Protein AF-A0A7C1DPB9-F1 (afdb_monomer_lite)

pLDDT: mean 76.65, std 24.18, range [26.67, 98.25]

Radius of gyration: 30.7 Å; chains: 1; bounding box: 78×92×71 Å

Foldseek 3Di:
DVVQAAEEEEAAACLCVLVCVVQVHAEAEQALPGPAEFALQAALLDDDPPDQRNVVSLLLVLLLLCLQQPDDDPVLSVLLSVLSQVLQVVQVHDSPSNSNNPTQTAFLVSSLVSLVPDPDPSSVSSSVSCCCCPPNPNDRHGGDHGPDDRDGSYYYYYCNNPDPSCVLSVLSRVLSRVVSNLVNDQGAYEYEYEQCLSQQVDPSSLVVVLVCLVCVVVRNYHYHYHHPCVVSLLVHPSSLSSVVSHQKDWQAADDPVCLVVVCVSVVNDPVLSVQSPPGDVQWHWIHHPPDIDTDRDDDDPVVCLSRPPPPVSVVVCVVVVVGPDDPPPPPPPPPPDPDDPPDPPPPFDADPVGHGDDDDDDDDDDDDDDDDDDDDDDDDDDDDDDDDDDDDDDDDDDDDDDDDDDDDDDDDDDDDDDDDDDDDPVVVVVVVCVPDVPDDDPDDDDDDDDDDD

Structure (mmCIF, N/CA/C/O backbone):
data_AF-A0A7C1DPB9-F1
#
_entry.id   AF-A0A7C1DPB9-F1
#
loop_
_atom_site.group_PDB
_atom_site.id
_atom_site.type_symbol
_atom_site.label_atom_id
_atom_site.label_alt_id
_atom_site.label_comp_id
_atom_site.label_asym_id
_atom_site.label_entity_id
_atom_site.label_seq_id
_atom_site.pdbx_PDB_ins_code
_atom_site.Cartn_x
_atom_site.Cartn_y
_atom_site.Cartn_z
_atom_site.occupancy
_atom_site.B_iso_or_equiv
_atom_site.auth_seq_id
_atom_site.auth_comp_id
_atom_site.auth_asym_id
_atom_site.auth_atom_id
_atom_site.pdbx_PDB_model_num
ATOM 1 N N . MET A 1 1 ? -20.520 -4.762 0.678 1.00 52.38 1 MET A N 1
ATOM 2 C CA . MET A 1 1 ? -20.331 -4.829 2.145 1.00 52.38 1 MET A CA 1
ATOM 3 C C . MET A 1 1 ? -20.725 -3.470 2.713 1.00 52.38 1 MET A C 1
ATOM 5 O O . MET A 1 1 ? -21.528 -2.852 2.030 1.00 52.38 1 MET A O 1
ATOM 9 N N . VAL A 1 2 ? -20.286 -3.035 3.906 1.00 55.53 2 VAL A N 1
ATOM 10 C CA . VAL A 1 2 ? -20.651 -1.762 4.589 1.00 55.53 2 VAL A CA 1
ATOM 11 C C . VAL A 1 2 ? -21.125 -0.665 3.611 1.00 55.53 2 VAL A C 1
ATOM 13 O O . VAL A 1 2 ? -20.377 -0.227 2.741 1.00 55.53 2 VAL A O 1
ATOM 16 N N . PHE A 1 3 ? -22.409 -0.290 3.683 1.00 74.62 3 PHE A N 1
ATOM 17 C CA . PHE A 1 3 ? -23.065 0.709 2.810 1.00 74.62 3 PHE A CA 1
ATOM 18 C C . PHE A 1 3 ? -22.949 0.496 1.282 1.00 74.62 3 PHE A C 1
ATOM 20 O O . PHE A 1 3 ? -23.016 1.446 0.500 1.00 74.62 3 PHE A O 1
ATOM 27 N N . GLY A 1 4 ? -22.795 -0.751 0.838 1.00 84.00 4 GLY A N 1
ATOM 28 C CA . GLY A 1 4 ? -22.635 -1.119 -0.570 1.00 84.00 4 GLY A CA 1
ATOM 29 C C . GLY A 1 4 ? -21.207 -0.992 -1.108 1.00 84.00 4 GLY A C 1
ATOM 30 O O . GLY A 1 4 ? -21.027 -1.155 -2.309 1.00 84.00 4 GLY A O 1
ATOM 31 N N . ALA A 1 5 ? -20.204 -0.724 -0.262 1.00 90.94 5 ALA A N 1
ATOM 32 C CA . ALA A 1 5 ? -18.809 -0.621 -0.692 1.00 90.94 5 ALA A CA 1
ATOM 33 C C . ALA A 1 5 ? -18.116 -1.995 -0.800 1.00 90.94 5 ALA A C 1
ATOM 35 O O . ALA A 1 5 ? -18.432 -2.923 -0.039 1.00 90.94 5 ALA A O 1
ATOM 36 N N . GLU A 1 6 ? -17.177 -2.111 -1.741 1.00 93.44 6 GLU A N 1
ATOM 37 C CA . GLU A 1 6 ? -16.152 -3.166 -1.765 1.00 93.44 6 GLU A CA 1
ATOM 38 C C . GLU A 1 6 ? -15.009 -2.769 -0.820 1.00 93.44 6 GLU A C 1
ATOM 40 O O . GLU A 1 6 ? -14.633 -1.597 -0.757 1.00 93.44 6 GLU A O 1
ATOM 45 N N . VAL A 1 7 ? -14.465 -3.725 -0.070 1.00 95.31 7 VAL A N 1
ATOM 46 C CA . VAL A 1 7 ? -13.363 -3.474 0.870 1.00 95.31 7 VAL A CA 1
ATOM 47 C C . VAL A 1 7 ? -12.095 -4.135 0.346 1.00 95.31 7 VAL A C 1
ATOM 49 O O . VAL A 1 7 ? -12.114 -5.297 -0.045 1.00 95.31 7 VAL A O 1
ATOM 52 N N . ILE A 1 8 ? -10.994 -3.401 0.329 1.00 96.56 8 ILE A N 1
ATOM 53 C CA . ILE A 1 8 ? -9.673 -3.882 -0.061 1.00 96.56 8 ILE A CA 1
ATOM 54 C C . ILE A 1 8 ? -8.753 -3.625 1.124 1.00 96.56 8 ILE A C 1
ATOM 56 O O . ILE A 1 8 ? -8.737 -2.511 1.636 1.00 96.56 8 ILE A O 1
ATOM 60 N N . ILE A 1 9 ? -8.018 -4.635 1.574 1.00 97.00 9 ILE A N 1
ATOM 61 C CA . ILE A 1 9 ? -7.157 -4.546 2.756 1.00 97.00 9 ILE A CA 1
ATOM 62 C C . ILE A 1 9 ? -5.764 -5.042 2.394 1.00 97.00 9 ILE A C 1
ATOM 64 O O . ILE A 1 9 ? -5.645 -6.064 1.724 1.00 97.00 9 ILE A O 1
ATOM 68 N N . ILE A 1 10 ? -4.733 -4.328 2.832 1.00 97.12 10 ILE A N 1
ATOM 69 C CA . ILE A 1 10 ? -3.355 -4.823 2.882 1.00 97.12 10 ILE A CA 1
ATOM 70 C C . ILE A 1 10 ? -3.063 -5.145 4.347 1.00 97.12 10 ILE A C 1
ATOM 72 O O . ILE A 1 10 ? -3.175 -4.243 5.173 1.00 97.12 10 ILE A O 1
ATOM 76 N N . ASP A 1 11 ? -2.760 -6.411 4.638 1.00 95.62 11 ASP A N 1
ATOM 77 C CA . ASP A 1 11 ? -2.694 -7.001 5.984 1.00 95.62 11 ASP A CA 1
ATOM 78 C C . ASP A 1 11 ? -1.342 -7.726 6.185 1.00 95.62 11 ASP A C 1
ATOM 80 O O . ASP A 1 11 ? -1.123 -8.817 5.635 1.00 95.62 11 ASP A O 1
ATOM 84 N N . PRO A 1 12 ? -0.398 -7.149 6.946 1.00 93.00 12 PRO A N 1
ATOM 85 C CA . PRO A 1 12 ? 0.886 -7.779 7.217 1.00 93.00 12 PRO A CA 1
ATOM 86 C C . PRO A 1 12 ? 0.842 -8.885 8.282 1.00 93.00 12 PRO A C 1
ATOM 88 O O . PRO A 1 12 ? 1.817 -9.633 8.380 1.00 93.00 12 PRO A O 1
ATOM 91 N N . GLU A 1 13 ? -0.240 -9.038 9.054 1.00 88.62 13 GLU A N 1
ATOM 92 C CA . GLU A 1 13 ? -0.273 -9.906 10.245 1.00 88.62 13 GLU A CA 1
ATOM 93 C C . GLU A 1 13 ? -1.291 -11.068 10.189 1.00 88.62 13 GLU A C 1
ATOM 95 O O . GLU A 1 13 ? -1.225 -11.989 11.014 1.00 88.62 13 GLU A O 1
ATOM 100 N N . GLU A 1 14 ? -2.117 -11.147 9.136 1.00 89.00 14 GLU A N 1
ATOM 101 C CA . GLU A 1 14 ? -3.235 -12.102 8.968 1.00 89.00 14 GLU A CA 1
ATOM 102 C C . GLU A 1 14 ? -4.345 -11.884 10.016 1.00 89.00 14 GLU A C 1
ATOM 104 O O . GLU A 1 14 ? -4.977 -12.832 10.487 1.00 89.00 14 GLU A O 1
ATOM 109 N N . GLU A 1 15 ? -4.620 -10.634 10.387 1.00 90.38 15 GLU A N 1
ATOM 110 C CA . GLU A 1 15 ? -5.708 -10.308 11.319 1.00 90.38 15 GLU A CA 1
ATOM 111 C C . GLU A 1 15 ? -7.089 -10.386 10.649 1.00 90.38 15 GLU A C 1
ATOM 113 O O . GLU A 1 15 ? -8.096 -10.710 11.284 1.00 90.38 15 GLU A O 1
ATOM 118 N N . TYR A 1 16 ? -7.157 -10.178 9.331 1.00 93.19 16 TYR A N 1
ATOM 119 C CA . TYR A 1 16 ? -8.425 -10.078 8.602 1.00 93.19 16 TYR A CA 1
ATOM 120 C C . TYR A 1 16 ? -8.899 -11.402 7.999 1.00 93.19 16 TYR A C 1
ATOM 122 O O . TYR A 1 16 ? -9.952 -11.441 7.356 1.00 93.19 16 TYR A O 1
ATOM 130 N N . ARG A 1 17 ? -8.161 -12.504 8.192 1.00 91.44 17 ARG A N 1
ATOM 131 C CA . ARG A 1 17 ? -8.459 -13.803 7.564 1.00 91.44 17 ARG A CA 1
ATOM 132 C C . ARG A 1 17 ? -9.844 -14.333 7.925 1.00 91.44 17 ARG A C 1
ATOM 134 O O . ARG A 1 17 ? -10.645 -14.602 7.034 1.00 91.44 17 ARG A O 1
ATOM 141 N N . THR A 1 18 ? -10.133 -14.449 9.219 1.00 90.19 18 THR A N 1
ATOM 142 C CA . THR A 1 18 ? -11.412 -14.981 9.717 1.00 90.19 18 THR A CA 1
ATOM 143 C C . THR A 1 18 ? -12.587 -14.135 9.232 1.00 90.19 18 THR A C 1
ATOM 145 O O . THR A 1 18 ? -13.594 -14.672 8.770 1.00 90.19 18 THR A O 1
ATOM 148 N N . LEU A 1 19 ? -12.441 -12.806 9.279 1.00 91.56 19 LEU A N 1
ATOM 149 C CA . LEU A 1 19 ? -13.451 -11.878 8.781 1.00 91.56 19 LEU A CA 1
ATOM 150 C C . LEU A 1 19 ? -13.667 -12.038 7.271 1.00 91.56 19 LEU A C 1
ATOM 152 O O . LEU A 1 19 ? -14.813 -12.103 6.833 1.00 91.56 19 LEU A O 1
ATOM 156 N N . CYS A 1 20 ? -12.586 -12.130 6.491 1.00 92.00 20 CYS A N 1
ATOM 157 C CA . CYS A 1 20 ? -12.633 -12.314 5.042 1.00 92.00 20 CYS A CA 1
ATOM 158 C C . CYS A 1 20 ? -13.372 -13.604 4.661 1.00 92.00 20 CYS A C 1
ATOM 160 O O . CYS A 1 20 ? -14.279 -13.571 3.828 1.00 92.00 20 CYS A O 1
ATOM 162 N N . ASP A 1 21 ? -13.057 -14.719 5.322 1.00 90.25 21 ASP A N 1
ATOM 163 C CA . ASP A 1 21 ? -13.708 -16.008 5.073 1.00 90.25 21 ASP A CA 1
ATOM 164 C C . ASP A 1 21 ? -15.209 -15.945 5.424 1.00 90.25 21 ASP A C 1
ATOM 166 O O . ASP A 1 21 ? -16.058 -16.358 4.628 1.00 90.25 21 ASP A O 1
ATOM 170 N N . ALA A 1 22 ? -15.562 -15.344 6.568 1.00 89.31 22 ALA A N 1
ATOM 171 C CA . ALA A 1 22 ? -16.947 -15.230 7.035 1.00 89.31 22 ALA A CA 1
ATOM 172 C C . ALA A 1 22 ? -17.859 -14.433 6.084 1.00 89.31 22 ALA A C 1
ATOM 174 O O . ALA A 1 22 ? -19.061 -14.693 5.998 1.00 89.31 22 ALA A O 1
ATOM 175 N N . VAL A 1 23 ? -17.304 -13.468 5.347 1.00 89.94 23 VAL A N 1
ATOM 176 C CA . VAL A 1 23 ? -18.055 -12.636 4.391 1.00 89.94 23 VAL A CA 1
ATOM 177 C C . VAL A 1 23 ? -17.982 -13.142 2.946 1.00 89.94 23 VAL A C 1
ATOM 179 O O . VAL A 1 23 ? -18.536 -12.493 2.048 1.00 89.94 23 VAL A O 1
ATOM 182 N N . GLY A 1 24 ? -17.322 -14.284 2.712 1.00 90.00 24 GLY A N 1
ATOM 183 C CA . GLY A 1 24 ? -17.064 -14.827 1.375 1.00 90.00 24 GLY A CA 1
ATOM 184 C C . GLY A 1 24 ? -16.159 -13.917 0.541 1.00 90.00 24 GLY A C 1
ATOM 185 O O . GLY A 1 24 ? -16.416 -13.695 -0.644 1.00 90.00 24 GLY A O 1
ATOM 186 N N . GLY A 1 25 ? -15.172 -13.295 1.187 1.00 92.06 25 GLY A N 1
ATOM 187 C CA . GLY A 1 25 ? -14.162 -12.455 0.558 1.00 92.06 25 GLY A CA 1
ATOM 188 C C . GLY A 1 25 ? -13.093 -13.259 -0.185 1.00 92.06 25 GLY A C 1
ATOM 189 O O . GLY A 1 25 ? -13.115 -14.485 -0.225 1.00 92.06 25 GLY A O 1
ATOM 190 N N . ASN A 1 26 ? -12.166 -12.549 -0.826 1.00 92.69 26 ASN A N 1
ATOM 191 C CA . ASN A 1 26 ? -10.968 -13.130 -1.423 1.00 92.69 26 ASN A CA 1
ATOM 192 C C . ASN A 1 26 ? -9.770 -12.895 -0.498 1.00 92.69 26 ASN A C 1
ATOM 194 O O . ASN A 1 26 ? -9.369 -11.747 -0.308 1.00 92.69 26 ASN A O 1
ATOM 198 N N . TYR A 1 27 ? -9.199 -13.953 0.067 1.00 93.38 27 TYR A N 1
ATOM 199 C CA . TYR A 1 27 ? -7.959 -13.858 0.832 1.00 93.38 27 TYR A CA 1
ATOM 200 C C . TYR A 1 27 ? -6.784 -14.276 -0.051 1.00 93.3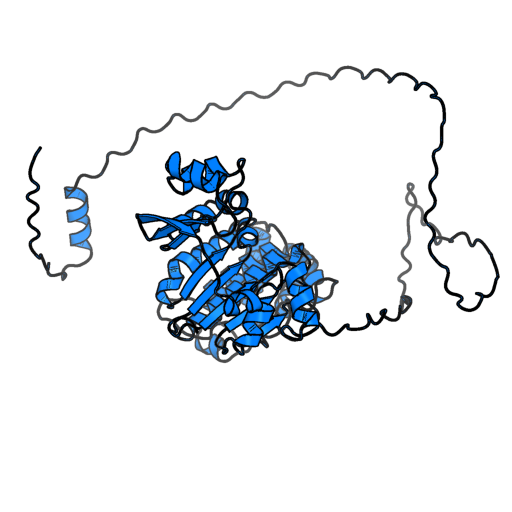8 27 TYR A C 1
ATOM 202 O O . TYR A 1 27 ? -6.684 -15.431 -0.462 1.00 93.38 27 TYR A O 1
ATOM 210 N N . ILE A 1 28 ? -5.898 -13.330 -0.341 1.00 92.94 28 ILE A N 1
ATOM 211 C CA . ILE A 1 28 ? -4.752 -13.499 -1.226 1.00 92.94 28 ILE A CA 1
ATOM 212 C C . ILE A 1 28 ? -3.493 -13.515 -0.364 1.00 92.94 28 ILE A C 1
ATOM 214 O O . ILE A 1 28 ? -3.108 -12.486 0.184 1.00 92.94 28 ILE A O 1
ATOM 218 N N . ASP A 1 29 ? -2.837 -14.669 -0.257 1.00 91.88 29 ASP A N 1
ATOM 219 C CA . ASP A 1 29 ? -1.470 -14.729 0.267 1.00 91.88 29 ASP A CA 1
ATOM 220 C C . ASP A 1 29 ? -0.518 -14.180 -0.797 1.00 91.88 29 ASP A C 1
ATOM 222 O O . ASP A 1 29 ? -0.455 -14.720 -1.902 1.00 91.88 29 ASP A O 1
ATOM 226 N N . PHE A 1 30 ? 0.177 -13.086 -0.507 1.00 90.50 30 PHE A N 1
ATOM 227 C CA . PHE A 1 30 ? 1.137 -12.479 -1.419 1.00 90.50 30 PHE A CA 1
ATOM 228 C C . PHE A 1 30 ? 2.541 -12.893 -0.985 1.00 90.50 30 PHE A C 1
ATOM 230 O O . PHE A 1 30 ? 3.169 -12.241 -0.159 1.00 90.50 30 PHE A O 1
ATOM 237 N N . SER A 1 31 ? 3.002 -14.026 -1.514 1.00 88.81 31 SER A N 1
ATOM 238 C CA . SER A 1 31 ? 4.263 -14.686 -1.158 1.00 88.81 31 SER A CA 1
ATOM 239 C C . SER A 1 31 ? 4.930 -15.305 -2.400 1.00 88.81 31 SER A C 1
ATOM 241 O O . SER A 1 31 ? 4.255 -15.485 -3.423 1.00 88.81 31 SER A O 1
ATOM 243 N N . PRO A 1 32 ? 6.238 -15.637 -2.365 1.00 85.12 32 PRO A N 1
ATOM 244 C CA . PRO A 1 32 ? 6.926 -16.265 -3.500 1.00 85.12 32 PRO A CA 1
ATOM 245 C C . PRO A 1 32 ? 6.236 -17.539 -4.004 1.00 85.12 32 PRO A C 1
ATOM 247 O O . PRO A 1 32 ? 6.054 -17.708 -5.213 1.00 85.12 32 PRO A O 1
ATOM 250 N N . ASP A 1 33 ? 5.777 -18.378 -3.074 1.00 84.12 33 ASP A N 1
ATOM 251 C CA . ASP A 1 33 ? 5.154 -19.676 -3.357 1.00 84.12 33 ASP A CA 1
ATOM 252 C C . ASP A 1 33 ? 3.668 -19.570 -3.741 1.00 84.12 33 ASP A C 1
ATOM 254 O O . ASP A 1 33 ? 3.065 -20.539 -4.209 1.00 84.12 33 ASP A O 1
ATOM 258 N N . SER A 1 34 ? 3.054 -18.398 -3.564 1.00 86.81 34 SER A N 1
ATOM 259 C CA . SER A 1 34 ? 1.641 -18.196 -3.876 1.00 86.81 34 SER A CA 1
ATOM 260 C C . SER A 1 34 ? 1.385 -18.172 -5.386 1.00 86.81 34 SER A C 1
ATOM 262 O O . SER A 1 34 ? 2.119 -17.513 -6.120 1.00 86.81 34 SER A O 1
ATOM 264 N N . PRO A 1 35 ? 0.306 -18.795 -5.894 1.00 86.62 35 PRO A N 1
ATOM 265 C CA . PRO A 1 35 ? -0.088 -18.665 -7.300 1.00 86.62 35 PRO A CA 1
ATOM 266 C C . PRO A 1 35 ? -0.625 -17.265 -7.653 1.00 86.62 35 PRO A C 1
ATOM 268 O O . PRO A 1 35 ? -0.779 -16.938 -8.832 1.00 86.62 35 PRO A O 1
ATOM 271 N N . ALA A 1 36 ? -0.945 -16.443 -6.651 1.00 88.88 36 ALA A N 1
ATOM 272 C CA . ALA A 1 36 ? -1.425 -15.086 -6.846 1.00 88.88 36 ALA A CA 1
ATOM 273 C C . ALA A 1 36 ? -0.255 -14.149 -7.166 1.00 88.88 36 ALA A C 1
ATOM 275 O O . ALA A 1 36 ? 0.604 -13.904 -6.321 1.00 88.88 36 ALA A O 1
ATOM 276 N N . LYS A 1 37 ? -0.234 -13.617 -8.390 1.00 91.94 37 LYS A N 1
ATOM 277 C CA . LYS A 1 37 ? 0.830 -12.749 -8.902 1.00 91.94 37 LYS A CA 1
ATOM 278 C C . LYS A 1 37 ? 0.266 -11.395 -9.318 1.00 91.94 37 LYS A C 1
ATOM 280 O O . LYS A 1 37 ? -0.877 -11.311 -9.775 1.00 91.94 37 LYS A O 1
ATOM 285 N N . ILE A 1 38 ? 1.089 -10.361 -9.163 1.00 93.94 38 ILE A N 1
ATOM 286 C CA . ILE A 1 38 ? 0.831 -8.993 -9.620 1.00 93.94 38 ILE A CA 1
ATOM 287 C C . ILE A 1 38 ? 1.966 -8.602 -10.554 1.00 93.94 38 ILE A C 1
ATOM 289 O O . ILE A 1 38 ? 3.122 -8.578 -10.135 1.00 93.94 38 ILE A O 1
ATOM 293 N N . ASN A 1 39 ? 1.625 -8.249 -11.788 1.00 95.00 39 ASN A N 1
ATOM 294 C CA . ASN A 1 39 ? 2.559 -7.649 -12.721 1.00 95.00 39 ASN A CA 1
ATOM 295 C C . ASN A 1 39 ? 2.651 -6.135 -12.460 1.00 95.00 39 ASN A C 1
ATOM 297 O O . ASN A 1 39 ? 1.671 -5.418 -12.685 1.00 95.00 39 ASN A O 1
ATOM 301 N N . PRO A 1 40 ? 3.808 -5.598 -12.033 1.00 94.94 40 PRO A N 1
ATOM 302 C CA . PRO A 1 40 ? 3.949 -4.158 -11.827 1.00 94.94 40 PRO A CA 1
ATOM 303 C C . PRO A 1 40 ? 3.865 -3.347 -13.132 1.00 94.94 40 PRO A C 1
ATOM 305 O O . PRO A 1 40 ? 3.608 -2.144 -13.094 1.00 94.94 40 PRO A O 1
ATOM 308 N N . PHE A 1 41 ? 4.049 -3.987 -14.290 1.00 96.56 41 PHE A N 1
ATOM 309 C CA . PHE A 1 41 ? 3.957 -3.358 -15.610 1.00 96.56 41 PHE A CA 1
ATOM 310 C C . PHE A 1 41 ? 2.526 -3.321 -16.167 1.00 96.56 41 PHE A C 1
ATOM 312 O O . PHE A 1 41 ? 2.309 -2.849 -17.283 1.00 96.56 41 PHE A O 1
ATOM 319 N N . ASP A 1 42 ? 1.532 -3.795 -15.414 1.00 94.50 42 ASP A N 1
ATOM 320 C CA . ASP A 1 42 ? 0.146 -3.747 -15.866 1.00 94.50 42 ASP A CA 1
ATOM 321 C C . ASP A 1 42 ? -0.326 -2.316 -16.110 1.00 94.50 42 ASP A C 1
ATOM 323 O O . ASP A 1 42 ? -0.137 -1.417 -15.287 1.00 94.50 42 ASP A O 1
ATOM 327 N N . LEU A 1 43 ? -1.030 -2.129 -17.221 1.00 93.12 43 LEU A N 1
ATOM 328 C CA . LEU A 1 43 ? -1.758 -0.908 -17.537 1.00 93.12 43 LEU A CA 1
ATOM 329 C C . LEU A 1 43 ? -3.245 -1.108 -17.216 1.00 93.12 43 LEU A C 1
ATOM 331 O O . LEU A 1 43 ? -3.784 -2.219 -17.234 1.00 93.12 43 LEU A O 1
ATOM 335 N N . SER A 1 44 ? -3.942 -0.022 -16.893 1.00 87.00 44 SER A N 1
ATOM 336 C CA . SER A 1 44 ? -5.392 -0.055 -16.713 1.00 87.00 44 SER A CA 1
ATOM 337 C C . SER A 1 44 ? -6.106 -0.342 -18.035 1.00 87.00 44 SER A C 1
ATOM 339 O O . SER A 1 44 ? -7.144 -1.011 -18.020 1.00 87.00 44 SER A O 1
ATOM 341 N N . GLY A 1 45 ? -5.504 0.076 -19.155 1.00 83.25 45 GLY A N 1
ATOM 342 C CA . GLY A 1 45 ? -6.020 -0.136 -20.505 1.00 83.25 45 GLY A CA 1
ATOM 343 C C . GLY A 1 45 ? -7.174 0.808 -20.829 1.00 83.25 45 GLY A C 1
ATOM 344 O O . GLY A 1 45 ? -8.067 0.442 -21.590 1.00 83.25 45 GLY A O 1
ATOM 345 N N . ILE A 1 46 ? -7.200 1.988 -20.203 1.00 80.31 46 ILE A N 1
ATOM 346 C CA . ILE A 1 46 ? -8.290 2.954 -20.334 1.00 80.31 46 ILE A CA 1
ATOM 347 C C . ILE A 1 46 ? -7.727 4.304 -20.720 1.00 80.31 46 ILE A C 1
ATOM 349 O O . ILE A 1 46 ? -6.973 4.935 -19.982 1.00 80.31 46 ILE A O 1
ATOM 353 N N . ALA A 1 47 ? -8.197 4.784 -21.865 1.00 79.00 47 ALA A N 1
ATOM 354 C CA . ALA A 1 47 ? -7.935 6.133 -22.317 1.00 79.00 47 ALA A CA 1
ATOM 355 C C . ALA A 1 47 ? -8.813 7.121 -21.536 1.00 79.00 47 ALA A C 1
ATOM 357 O O . ALA A 1 47 ? -10.032 7.158 -21.710 1.00 79.00 47 ALA A O 1
ATOM 358 N N . VAL A 1 48 ? -8.186 7.944 -20.698 1.00 78.25 48 VAL A N 1
ATOM 359 C CA . VAL A 1 48 ? -8.817 9.130 -20.107 1.00 78.25 48 VAL A CA 1
ATOM 360 C C . VAL A 1 48 ? -8.274 10.357 -20.830 1.00 78.25 48 VAL A C 1
ATOM 362 O O . VAL A 1 48 ? -7.062 10.524 -20.959 1.00 78.25 48 VAL A O 1
ATOM 365 N N . GLU A 1 49 ? -9.165 11.214 -21.327 1.00 76.31 49 GLU A N 1
ATOM 366 C CA . GLU A 1 49 ? -8.777 12.414 -22.070 1.00 76.31 49 GLU A CA 1
ATOM 367 C C . GLU A 1 49 ? -7.840 13.306 -21.238 1.00 76.31 49 GLU A C 1
ATOM 369 O O . GLU A 1 49 ? -8.125 13.642 -20.088 1.00 76.31 49 GLU A O 1
ATOM 374 N N . GLY A 1 50 ? -6.697 13.676 -21.823 1.00 79.19 50 GLY A N 1
ATOM 375 C CA . GLY A 1 50 ? -5.676 14.496 -21.167 1.00 79.19 50 GLY A CA 1
ATOM 376 C C . GLY A 1 50 ? -4.759 13.745 -20.192 1.00 79.19 50 GLY A C 1
ATOM 377 O O . GLY A 1 50 ? -3.829 14.357 -19.664 1.00 79.19 50 GLY A O 1
ATOM 378 N N . GLU A 1 51 ? -4.958 12.443 -19.966 1.00 83.56 51 GLU A N 1
ATOM 379 C CA . GLU A 1 51 ? -4.048 11.627 -19.158 1.00 83.56 51 GLU A CA 1
ATOM 380 C C . GLU A 1 51 ? -3.062 10.831 -20.027 1.00 83.56 51 GLU A C 1
ATOM 382 O O . GLU A 1 51 ? -3.430 10.187 -21.004 1.00 83.56 51 GLU A O 1
ATOM 387 N N . ASN A 1 52 ? -1.784 10.840 -19.635 1.00 88.50 52 ASN A N 1
ATOM 388 C CA . ASN A 1 52 ? -0.759 9.961 -20.200 1.00 88.50 52 ASN A CA 1
ATOM 389 C C . ASN A 1 52 ? -0.592 8.727 -19.302 1.00 88.50 52 ASN A C 1
ATOM 391 O O . ASN A 1 52 ? 0.193 8.755 -18.351 1.00 88.50 52 ASN A O 1
ATOM 395 N N . GLU A 1 53 ? -1.350 7.668 -19.582 1.00 90.56 53 GLU A N 1
ATOM 396 C CA . GLU A 1 53 ? -1.342 6.438 -18.786 1.00 90.56 53 GLU A CA 1
ATOM 397 C C . GLU A 1 53 ? 0.040 5.767 -18.769 1.00 90.56 53 GLU A C 1
ATOM 399 O O . GLU A 1 53 ? 0.592 5.550 -17.687 1.00 90.56 53 GLU A O 1
ATOM 404 N N . LEU A 1 54 ? 0.624 5.498 -19.944 1.00 93.69 54 LEU A N 1
ATOM 405 C CA . LEU A 1 54 ? 1.953 4.892 -20.045 1.00 93.69 54 LEU A CA 1
ATOM 406 C C . LEU A 1 54 ? 2.999 5.729 -19.300 1.00 93.69 54 LEU A C 1
ATOM 408 O O . LEU A 1 54 ? 3.757 5.190 -18.504 1.00 93.69 54 LEU A O 1
ATOM 412 N N . GLY A 1 55 ? 2.999 7.054 -19.471 1.00 93.69 55 GLY A N 1
ATOM 413 C CA . GLY A 1 55 ? 3.913 7.943 -18.748 1.00 93.69 55 GLY A CA 1
ATOM 414 C C . GLY A 1 55 ? 3.758 7.868 -17.226 1.00 93.69 55 GLY A C 1
ATOM 415 O O . GLY A 1 55 ? 4.752 7.796 -16.507 1.00 93.69 55 GLY A O 1
ATOM 416 N N . GLN A 1 56 ? 2.524 7.830 -16.712 1.00 91.69 56 GLN A N 1
ATOM 417 C CA . GLN A 1 56 ? 2.278 7.645 -15.276 1.00 91.69 56 GLN A CA 1
ATOM 418 C C . GLN A 1 56 ? 2.768 6.276 -14.783 1.00 91.69 56 GLN A C 1
ATOM 420 O O . GLN A 1 56 ? 3.333 6.190 -13.693 1.00 91.69 56 GLN A O 1
ATOM 425 N N . LYS A 1 57 ? 2.573 5.216 -15.576 1.00 95.12 57 LYS A N 1
ATOM 426 C CA . LYS A 1 57 ? 3.059 3.873 -15.248 1.00 95.12 57 LYS A CA 1
ATOM 427 C C . LYS A 1 57 ? 4.585 3.809 -15.245 1.00 95.12 57 LYS A C 1
ATOM 429 O O . LYS A 1 57 ? 5.148 3.234 -14.323 1.00 95.12 57 LYS A O 1
ATOM 434 N N . LEU A 1 58 ? 5.257 4.443 -16.206 1.00 95.88 58 LEU A N 1
ATOM 435 C CA . LEU A 1 58 ? 6.719 4.543 -16.231 1.00 95.88 58 LEU A CA 1
ATOM 436 C C . LEU A 1 58 ? 7.252 5.229 -14.964 1.00 95.88 58 LEU A C 1
ATOM 438 O O . LEU A 1 58 ? 8.182 4.722 -14.347 1.00 95.88 58 LEU A O 1
ATOM 442 N N . LEU A 1 59 ? 6.620 6.321 -14.516 1.00 93.56 59 LEU A N 1
ATOM 443 C CA . LEU A 1 59 ? 6.974 6.976 -13.249 1.00 93.56 59 LEU A CA 1
ATOM 444 C C . LEU A 1 59 ? 6.758 6.064 -12.029 1.00 93.56 59 LEU A C 1
ATOM 446 O O . LEU A 1 59 ? 7.595 6.047 -11.131 1.00 93.56 59 LEU A O 1
ATOM 450 N N . SER A 1 60 ? 5.665 5.294 -12.006 1.00 94.56 60 SER A N 1
ATOM 451 C CA . SER A 1 60 ? 5.406 4.303 -10.949 1.00 94.56 60 SER A CA 1
ATOM 452 C C . SER A 1 60 ? 6.488 3.213 -10.922 1.00 94.56 60 SER A C 1
ATOM 454 O O . SER A 1 60 ? 7.047 2.891 -9.873 1.00 94.56 60 SER A O 1
ATOM 456 N N . LEU A 1 61 ? 6.883 2.715 -12.098 1.00 96.62 61 LEU A N 1
ATOM 457 C CA . LEU A 1 61 ? 7.957 1.731 -12.240 1.00 96.62 61 LEU A CA 1
ATOM 458 C C . LEU A 1 61 ? 9.319 2.282 -11.812 1.00 96.62 61 LEU A C 1
ATOM 460 O O . LEU A 1 61 ? 10.073 1.560 -11.171 1.00 96.62 61 LEU A O 1
ATOM 464 N N . HIS A 1 62 ? 9.625 3.553 -12.089 1.00 95.12 62 HIS A N 1
ATOM 465 C CA . HIS A 1 62 ? 10.830 4.205 -11.557 1.00 95.12 62 HIS A CA 1
ATOM 466 C C . HIS A 1 62 ? 10.867 4.156 -10.029 1.00 95.12 62 HIS A C 1
ATOM 468 O O . HIS A 1 62 ? 11.876 3.749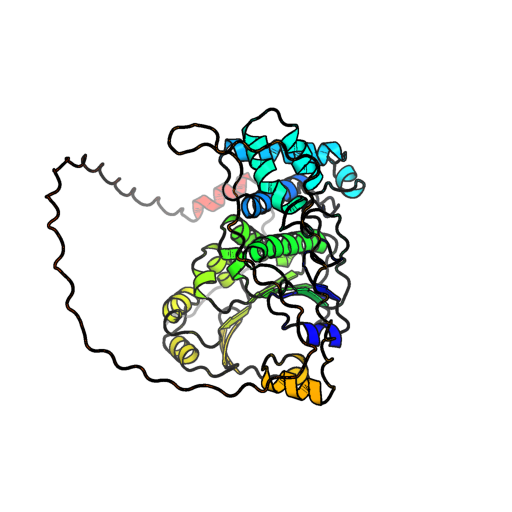 -9.455 1.00 95.12 62 HIS A O 1
ATOM 474 N N . THR A 1 63 ? 9.768 4.515 -9.362 1.00 94.50 63 THR A N 1
ATOM 475 C CA . THR A 1 63 ? 9.677 4.427 -7.898 1.00 94.50 63 THR A CA 1
ATOM 476 C C . THR A 1 63 ? 9.844 2.991 -7.408 1.00 94.50 63 THR A C 1
ATOM 478 O O . THR A 1 63 ? 10.658 2.745 -6.519 1.00 94.50 63 THR A O 1
ATOM 481 N N . LEU A 1 64 ? 9.133 2.029 -8.005 1.00 95.25 64 LEU A N 1
ATOM 482 C CA . LEU A 1 64 ? 9.259 0.617 -7.641 1.00 95.25 64 LEU A CA 1
ATOM 483 C C . LEU A 1 64 ? 10.706 0.126 -7.778 1.00 95.25 64 LEU A C 1
ATOM 485 O O . LEU A 1 64 ? 11.238 -0.529 -6.887 1.00 95.25 64 LEU A O 1
ATOM 489 N N . LEU A 1 65 ? 11.365 0.460 -8.883 1.00 95.25 65 LEU A N 1
ATOM 490 C CA . LEU A 1 65 ? 12.719 0.003 -9.165 1.00 95.25 65 LEU A CA 1
ATOM 491 C C . LEU A 1 65 ? 13.759 0.657 -8.257 1.00 95.25 65 LEU A C 1
ATOM 493 O O . LEU A 1 65 ? 14.742 0.003 -7.921 1.00 95.25 65 LEU A O 1
ATOM 497 N N . LYS A 1 66 ? 13.523 1.881 -7.774 1.00 93.44 66 LYS A N 1
ATOM 498 C CA . LYS A 1 66 ? 14.320 2.484 -6.693 1.00 93.44 66 LYS A CA 1
ATOM 499 C C . LYS A 1 66 ? 14.142 1.752 -5.363 1.00 93.44 66 LYS A C 1
ATOM 501 O O . LYS A 1 66 ? 15.123 1.540 -4.658 1.00 93.44 66 LYS A O 1
ATOM 506 N N . LEU A 1 67 ? 12.929 1.300 -5.030 1.00 92.06 67 LEU A N 1
ATOM 507 C CA . LEU A 1 67 ? 12.711 0.462 -3.839 1.00 92.06 67 LEU A CA 1
ATOM 508 C C . LEU A 1 67 ? 13.453 -0.883 -3.947 1.00 92.06 67 LEU A C 1
ATOM 510 O O . LEU A 1 67 ? 13.962 -1.394 -2.955 1.00 92.06 67 LEU A O 1
ATOM 514 N N . ILE A 1 68 ? 13.547 -1.438 -5.158 1.00 92.12 68 ILE A N 1
ATOM 515 C CA . ILE A 1 68 ? 14.193 -2.729 -5.439 1.00 92.12 68 ILE A CA 1
ATOM 516 C C . ILE A 1 68 ? 15.730 -2.612 -5.495 1.00 92.12 68 ILE A C 1
ATOM 518 O O . ILE A 1 68 ? 16.445 -3.440 -4.922 1.00 92.12 68 ILE A O 1
ATOM 522 N N . MET A 1 69 ? 16.254 -1.611 -6.209 1.00 91.88 69 MET A N 1
ATOM 523 C CA . MET A 1 69 ? 17.684 -1.458 -6.524 1.00 91.88 69 MET A CA 1
ATOM 524 C C . MET A 1 69 ? 18.424 -0.473 -5.608 1.00 91.88 69 MET A C 1
ATOM 526 O O . MET A 1 69 ? 19.656 -0.391 -5.683 1.00 91.88 69 MET A O 1
ATOM 530 N N . GLY A 1 70 ? 17.699 0.253 -4.756 1.00 90.25 70 GLY A N 1
ATOM 531 C CA . GLY A 1 70 ? 18.215 1.361 -3.957 1.00 90.25 70 GLY A CA 1
ATOM 532 C C . GLY A 1 70 ? 18.314 2.665 -4.751 1.00 90.25 70 GLY A C 1
ATOM 533 O O . GLY A 1 70 ? 17.723 2.819 -5.821 1.00 90.25 70 GLY A O 1
ATOM 534 N N . GLU A 1 71 ? 19.080 3.618 -4.218 1.00 88.31 71 GLU A N 1
ATOM 535 C CA . GLU A 1 71 ? 19.308 4.903 -4.880 1.00 88.31 71 GLU A CA 1
ATOM 536 C C . GLU A 1 71 ? 19.961 4.722 -6.258 1.00 88.31 71 GLU A C 1
ATOM 538 O O . GLU A 1 71 ? 20.893 3.928 -6.435 1.00 88.31 71 GLU A O 1
ATOM 543 N N . LEU A 1 72 ? 19.462 5.497 -7.222 1.00 93.31 72 LEU A N 1
ATOM 544 C CA . LEU A 1 72 ? 19.973 5.571 -8.585 1.00 93.31 72 LEU A CA 1
ATOM 545 C C . LEU A 1 72 ? 20.547 6.965 -8.816 1.00 93.31 72 LEU A C 1
ATOM 547 O O . LEU A 1 72 ? 19.938 7.973 -8.457 1.00 93.31 72 LEU A O 1
ATOM 551 N N . ASN A 1 73 ? 21.722 7.035 -9.429 1.00 94.69 73 ASN A N 1
ATOM 552 C CA . ASN A 1 73 ? 22.299 8.309 -9.838 1.00 94.69 73 ASN A CA 1
ATOM 553 C C . ASN A 1 73 ? 21.623 8.838 -11.127 1.00 94.69 73 ASN A C 1
ATOM 555 O O . ASN A 1 73 ? 20.994 8.067 -11.851 1.00 94.69 73 ASN A O 1
ATOM 559 N N . PRO A 1 74 ? 21.793 10.126 -11.494 1.00 95.56 74 PRO A N 1
ATOM 560 C CA . PRO A 1 74 ? 21.109 10.699 -12.660 1.00 95.56 74 PRO A CA 1
ATOM 561 C C . PRO A 1 74 ? 21.376 9.989 -13.998 1.00 95.56 74 PRO A C 1
ATOM 563 O O . PRO A 1 74 ? 20.539 10.038 -14.899 1.00 95.56 74 PRO A O 1
ATOM 566 N N . LYS A 1 75 ? 22.535 9.335 -14.164 1.00 95.56 75 LYS A N 1
ATOM 567 C CA . LYS A 1 75 ? 22.817 8.540 -15.369 1.00 95.56 75 LYS A CA 1
ATOM 568 C C . LYS A 1 75 ? 22.059 7.218 -15.349 1.00 95.56 75 LYS A C 1
ATOM 570 O O . LYS A 1 75 ? 21.482 6.857 -16.369 1.00 95.56 75 LYS A O 1
ATOM 575 N N . GLU A 1 76 ? 22.048 6.530 -14.207 1.00 96.62 76 GLU A N 1
ATOM 576 C CA . GLU A 1 76 ? 21.258 5.309 -14.004 1.00 96.62 76 GLU A CA 1
ATOM 577 C C . GLU A 1 76 ? 19.768 5.589 -14.227 1.00 96.62 76 GLU A C 1
ATOM 579 O O . GLU A 1 76 ? 19.131 4.855 -14.972 1.00 96.62 76 GLU A O 1
ATOM 584 N N . GLU A 1 77 ? 19.232 6.697 -13.699 1.00 95.88 77 GLU A N 1
ATOM 585 C CA . GLU A 1 77 ? 17.840 7.107 -13.942 1.00 95.88 77 GLU A CA 1
ATOM 586 C C . GLU A 1 77 ? 17.549 7.323 -15.435 1.00 95.88 77 GLU A C 1
ATOM 588 O O . GLU A 1 77 ? 16.544 6.834 -15.952 1.00 95.88 77 GLU A O 1
ATOM 593 N N . ALA A 1 78 ? 18.441 8.004 -16.162 1.00 96.12 78 ALA A N 1
ATOM 594 C CA . ALA A 1 78 ? 18.270 8.239 -17.596 1.00 96.12 78 ALA A CA 1
ATOM 595 C C . ALA A 1 78 ? 18.360 6.949 -18.431 1.00 96.12 78 ALA A C 1
ATOM 597 O O . ALA A 1 78 ? 17.683 6.825 -19.453 1.00 96.12 78 ALA A O 1
ATOM 598 N N . VAL A 1 79 ? 19.213 6.001 -18.031 1.00 97.44 79 VAL A N 1
ATOM 599 C CA . VAL A 1 79 ? 19.308 4.675 -18.661 1.00 97.44 79 VAL A CA 1
ATOM 600 C C . VAL A 1 79 ? 18.057 3.857 -18.356 1.00 97.44 79 VAL A C 1
ATOM 602 O O . VAL A 1 79 ? 17.494 3.255 -19.269 1.00 97.44 79 VAL A O 1
ATOM 605 N N . LEU A 1 80 ? 17.588 3.877 -17.107 1.00 97.69 80 LEU A N 1
ATOM 606 C CA . LEU A 1 80 ? 16.390 3.163 -16.691 1.00 97.69 80 LEU A CA 1
ATOM 607 C C . LEU A 1 80 ? 15.150 3.656 -17.442 1.00 97.69 80 LEU A C 1
ATOM 609 O O . LEU A 1 80 ? 14.364 2.842 -17.917 1.00 97.69 80 LEU A O 1
ATOM 613 N N . ASP A 1 81 ? 15.002 4.970 -17.611 1.00 97.25 81 ASP A N 1
ATOM 614 C CA . ASP A 1 81 ? 13.882 5.551 -18.352 1.00 97.25 81 ASP A CA 1
ATOM 615 C C . ASP A 1 81 ? 13.823 5.038 -19.800 1.00 97.25 81 ASP A C 1
ATOM 617 O O . ASP A 1 81 ? 12.794 4.530 -20.254 1.00 97.25 81 ASP A O 1
ATOM 621 N N . ARG A 1 82 ? 14.966 5.062 -20.501 1.00 97.00 82 ARG A N 1
ATOM 622 C CA . ARG A 1 82 ? 15.076 4.509 -21.860 1.00 97.00 82 ARG A CA 1
ATOM 623 C C . ARG A 1 82 ? 14.796 3.010 -21.890 1.00 97.00 82 ARG A C 1
ATOM 625 O O . ARG A 1 82 ? 14.094 2.551 -22.789 1.00 97.00 82 ARG A O 1
ATOM 632 N N . ALA A 1 83 ? 15.319 2.259 -20.922 1.00 98.12 83 ALA A N 1
ATOM 633 C CA . ALA A 1 83 ? 15.117 0.818 -20.835 1.00 98.12 83 ALA A CA 1
ATOM 634 C C . ALA A 1 83 ? 13.641 0.465 -20.616 1.00 98.12 83 ALA A C 1
ATOM 636 O O . ALA A 1 83 ? 13.127 -0.432 -21.279 1.00 98.12 83 ALA A O 1
ATOM 637 N N . LEU A 1 84 ? 12.927 1.192 -19.753 1.00 98.25 84 LEU A N 1
ATOM 638 C CA . LEU A 1 84 ? 11.497 0.989 -19.528 1.00 98.25 84 LEU A CA 1
ATOM 639 C C . LEU A 1 84 ? 10.678 1.276 -20.793 1.00 98.25 84 LEU A C 1
ATOM 641 O O . LEU A 1 84 ? 9.843 0.457 -21.176 1.00 98.25 84 LEU A O 1
ATOM 645 N N . ILE A 1 85 ? 10.946 2.395 -21.475 1.00 97.56 85 ILE A N 1
ATOM 646 C CA . ILE A 1 85 ? 10.285 2.732 -22.747 1.00 97.56 85 ILE A CA 1
ATOM 647 C C . ILE A 1 85 ? 10.527 1.630 -23.784 1.00 97.56 85 ILE A C 1
ATOM 649 O O . ILE A 1 85 ? 9.584 1.164 -24.425 1.00 97.56 85 ILE A O 1
ATOM 653 N N . GLU A 1 86 ? 11.775 1.184 -23.926 1.00 97.69 86 GLU A N 1
ATOM 654 C CA . GLU A 1 86 ? 12.142 0.113 -24.851 1.00 97.69 86 GLU A CA 1
ATOM 655 C C . GLU A 1 86 ? 11.452 -1.211 -24.498 1.00 97.69 86 GLU A C 1
ATOM 657 O O . GLU A 1 86 ? 10.941 -1.895 -25.383 1.00 97.69 86 GLU A O 1
ATOM 662 N N . THR A 1 87 ? 11.347 -1.533 -23.208 1.00 98.25 87 THR A N 1
ATOM 663 C CA . THR A 1 87 ? 10.687 -2.748 -22.709 1.00 98.25 87 THR A CA 1
ATOM 664 C C . THR A 1 87 ? 9.216 -2.806 -23.136 1.00 98.25 87 THR A C 1
ATOM 666 O O . THR A 1 87 ? 8.764 -3.824 -23.663 1.00 98.25 87 THR A O 1
ATOM 669 N N . TYR A 1 88 ? 8.468 -1.704 -22.996 1.00 98.25 88 TYR A N 1
ATOM 670 C CA . TYR A 1 88 ? 7.095 -1.621 -23.513 1.00 98.25 88 TYR A CA 1
ATOM 671 C C . TYR A 1 88 ? 7.050 -1.664 -25.043 1.00 98.25 88 TYR A C 1
ATOM 673 O O . TYR A 1 88 ? 6.222 -2.374 -25.624 1.00 98.25 88 TYR A O 1
ATOM 681 N N . ARG A 1 89 ? 7.971 -0.960 -25.713 1.00 97.31 89 ARG A N 1
ATOM 682 C CA . ARG A 1 89 ? 8.041 -0.918 -27.179 1.00 97.31 89 ARG A CA 1
ATOM 683 C C . ARG A 1 89 ? 8.261 -2.306 -27.782 1.00 97.31 89 ARG A C 1
ATOM 685 O O . ARG A 1 89 ? 7.651 -2.619 -28.804 1.00 97.31 89 ARG A O 1
ATOM 692 N N . MET A 1 90 ? 9.065 -3.160 -27.146 1.00 97.12 90 MET A N 1
ATOM 693 C CA . MET A 1 90 ? 9.289 -4.549 -27.570 1.00 97.12 90 MET A CA 1
ATOM 694 C C . MET A 1 90 ? 8.020 -5.415 -27.506 1.00 97.12 90 MET A C 1
ATOM 696 O O . MET A 1 90 ? 7.901 -6.371 -28.272 1.00 97.12 90 MET A O 1
ATOM 700 N N . LYS A 1 91 ? 7.045 -5.062 -26.658 1.00 97.31 91 LYS A N 1
ATOM 701 C CA . LYS A 1 91 ? 5.705 -5.681 -26.618 1.00 97.31 91 LYS A CA 1
ATOM 702 C C . LYS A 1 91 ? 4.704 -5.009 -27.568 1.00 97.31 91 LYS A C 1
ATOM 704 O O . LYS A 1 91 ? 3.543 -5.406 -27.640 1.00 97.31 91 LYS A O 1
ATOM 709 N N . GLY A 1 92 ? 5.145 -4.003 -28.326 1.00 96.12 92 GLY A N 1
ATOM 710 C CA . GLY A 1 92 ? 4.302 -3.212 -29.219 1.00 96.12 92 GLY A CA 1
ATOM 711 C C . GLY A 1 92 ? 3.407 -2.207 -28.493 1.00 96.12 92 GLY A C 1
ATOM 712 O O . GLY A 1 92 ? 2.447 -1.732 -29.094 1.00 96.12 92 GLY A O 1
ATOM 713 N N . ILE A 1 93 ? 3.702 -1.894 -27.227 1.00 96.38 93 ILE A N 1
ATOM 714 C CA . ILE A 1 93 ? 2.985 -0.887 -26.442 1.00 96.38 93 ILE A CA 1
ATOM 715 C C . ILE A 1 93 ? 3.662 0.466 -26.646 1.00 96.38 93 ILE A C 1
ATOM 717 O O . ILE A 1 93 ? 4.881 0.601 -26.532 1.00 96.38 93 ILE A O 1
ATOM 721 N N . THR A 1 94 ? 2.862 1.476 -26.964 1.00 92.75 94 THR A N 1
ATOM 722 C CA . THR A 1 94 ? 3.317 2.835 -27.273 1.00 92.75 94 THR A CA 1
ATOM 723 C C . THR A 1 94 ? 2.430 3.861 -26.554 1.00 92.75 94 THR A C 1
ATOM 725 O O . THR A 1 94 ? 1.454 3.476 -25.905 1.00 92.75 94 THR A O 1
ATOM 728 N N . PRO A 1 95 ? 2.711 5.175 -26.656 1.00 90.06 95 PRO A N 1
ATOM 729 C CA . PRO A 1 95 ? 1.807 6.200 -26.136 1.00 90.06 95 PRO A CA 1
ATOM 730 C C . PRO A 1 95 ? 0.393 6.175 -26.740 1.00 90.06 95 PRO A C 1
ATOM 732 O O . PRO A 1 95 ? -0.494 6.804 -26.173 1.00 90.06 95 PRO A O 1
ATOM 735 N N . ASP A 1 96 ? 0.168 5.456 -27.847 1.00 90.12 96 ASP A N 1
ATOM 736 C CA . ASP A 1 96 ? -1.169 5.206 -28.390 1.00 90.12 96 ASP A CA 1
ATOM 737 C C . ASP A 1 96 ? -2.005 4.337 -27.424 1.00 90.12 96 ASP A C 1
ATOM 739 O O . ASP A 1 96 ? -1.634 3.177 -27.177 1.00 90.12 96 ASP A O 1
ATOM 743 N N . PRO A 1 97 ? -3.135 4.849 -26.892 1.00 88.81 97 PRO A N 1
ATOM 744 C CA . PRO A 1 97 ? -3.979 4.110 -25.958 1.00 88.81 97 PRO A CA 1
ATOM 745 C C . PRO A 1 97 ? -4.516 2.777 -26.497 1.00 88.81 97 PRO A C 1
ATOM 747 O O . PRO A 1 97 ? -4.726 1.851 -25.714 1.00 88.81 97 PRO A O 1
ATOM 750 N N . GLU A 1 98 ? -4.700 2.624 -27.815 1.00 89.44 98 GLU A N 1
ATOM 751 C CA . GLU A 1 98 ? -5.183 1.356 -28.389 1.00 89.44 98 GLU A CA 1
ATOM 752 C C . GLU A 1 98 ? -4.191 0.210 -28.130 1.00 89.44 98 GLU A C 1
ATOM 754 O O . GLU A 1 98 ? -4.575 -0.917 -27.791 1.00 89.44 98 GLU A O 1
ATOM 759 N N . THR A 1 99 ? -2.892 0.506 -28.216 1.00 92.44 99 THR A N 1
ATOM 760 C CA . THR A 1 99 ? -1.838 -0.482 -27.953 1.00 92.44 99 THR A CA 1
ATOM 761 C C . THR A 1 99 ? -1.782 -0.894 -26.482 1.00 92.44 99 THR A C 1
ATOM 763 O O . THR A 1 99 ? -1.490 -2.047 -26.181 1.00 92.44 99 THR A O 1
ATOM 766 N N . GLN A 1 100 ? -2.130 0.015 -25.568 1.00 91.50 100 GLN A N 1
ATOM 767 C CA . GLN A 1 100 ? -2.120 -0.209 -24.117 1.00 91.50 100 GLN A CA 1
ATOM 768 C C . GLN A 1 100 ? -3.286 -1.095 -23.653 1.00 91.50 100 GLN A C 1
ATOM 770 O O . GLN A 1 100 ? -3.184 -1.762 -22.629 1.00 91.50 100 GLN A O 1
ATOM 775 N N . MET A 1 101 ? -4.385 -1.120 -24.414 1.00 86.94 101 MET A N 1
ATOM 776 C CA . MET A 1 101 ? -5.563 -1.943 -24.124 1.00 86.94 101 MET A CA 1
ATOM 777 C C . MET A 1 101 ? -5.465 -3.363 -24.704 1.00 86.94 101 MET A C 1
ATOM 779 O O . MET A 1 101 ? -6.065 -4.293 -24.171 1.00 86.94 101 MET A O 1
ATOM 783 N N . THR A 1 102 ? -4.757 -3.532 -25.824 1.00 87.62 102 THR A N 1
ATOM 784 C CA . THR A 1 102 ? -4.814 -4.764 -26.634 1.00 87.62 102 THR A CA 1
ATOM 785 C C . THR A 1 102 ? -3.580 -5.651 -26.528 1.00 87.62 102 THR A C 1
ATOM 787 O O . THR A 1 102 ? -3.647 -6.831 -26.880 1.00 87.62 102 THR A O 1
ATOM 790 N N . LYS A 1 103 ? -2.442 -5.103 -26.098 1.00 93.94 103 LYS A N 1
ATOM 791 C CA . LYS A 1 103 ? -1.180 -5.838 -25.998 1.00 93.94 103 LYS A CA 1
ATOM 792 C C . LYS A 1 103 ? -0.940 -6.307 -24.573 1.00 93.94 103 LYS A C 1
ATOM 794 O O . LYS A 1 103 ? -1.296 -5.632 -23.614 1.00 93.94 103 LYS A O 1
ATOM 799 N N . GLU A 1 104 ? -0.305 -7.467 -24.456 1.00 95.00 104 GLU A N 1
ATOM 800 C CA . GLU A 1 104 ? 0.135 -7.981 -23.165 1.00 95.00 104 GLU A CA 1
ATOM 801 C C . GLU A 1 104 ? 1.307 -7.126 -22.642 1.00 95.00 104 GLU A C 1
ATOM 803 O O . GLU A 1 104 ? 2.280 -6.923 -23.382 1.00 95.00 104 GLU A O 1
ATOM 808 N N . PRO A 1 105 ? 1.231 -6.604 -21.404 1.00 95.88 105 PRO A N 1
ATOM 809 C CA . PRO A 1 105 ? 2.307 -5.818 -20.818 1.00 95.88 105 PRO A CA 1
ATOM 810 C C . PRO A 1 105 ? 3.569 -6.667 -20.596 1.00 95.88 105 PRO A C 1
ATOM 812 O O . PRO A 1 105 ? 3.488 -7.890 -20.447 1.00 95.88 105 PRO A O 1
ATOM 815 N N . PRO A 1 106 ? 4.757 -6.039 -20.578 1.00 97.56 106 PRO A N 1
ATOM 816 C CA . PRO A 1 106 ? 5.996 -6.737 -20.252 1.00 97.56 106 PRO A CA 1
ATOM 817 C C . PRO A 1 106 ? 6.006 -7.239 -18.804 1.00 97.56 106 PRO A C 1
ATOM 819 O O . PRO A 1 106 ? 5.146 -6.882 -18.009 1.00 97.56 106 PRO A O 1
ATOM 822 N N . VAL A 1 107 ? 6.997 -8.054 -18.458 1.00 96.00 107 VAL A N 1
ATOM 823 C CA . VAL A 1 107 ? 7.307 -8.444 -17.072 1.00 96.00 107 VAL A CA 1
ATOM 824 C C . VAL A 1 107 ? 8.709 -7.973 -16.676 1.00 96.00 107 VAL A C 1
ATOM 826 O O . VAL A 1 107 ? 9.462 -7.447 -17.500 1.00 96.00 107 VAL A O 1
ATOM 829 N N . MET A 1 108 ? 9.086 -8.167 -15.411 1.00 95.50 108 MET A N 1
ATOM 830 C CA . MET A 1 108 ? 10.390 -7.744 -14.891 1.00 95.50 108 MET A CA 1
ATOM 831 C C . MET A 1 108 ? 11.566 -8.381 -15.651 1.00 95.50 108 MET A C 1
ATOM 833 O O . MET A 1 108 ? 12.577 -7.716 -15.885 1.00 95.50 108 MET A O 1
ATOM 837 N N . GLU A 1 109 ? 11.438 -9.634 -16.100 1.00 95.25 109 GLU A N 1
ATOM 838 C CA . GLU A 1 109 ? 12.462 -10.303 -16.906 1.00 95.25 109 GLU A CA 1
ATOM 839 C C . GLU A 1 109 ? 12.673 -9.625 -18.265 1.00 95.25 109 GLU A C 1
ATOM 841 O O . GLU A 1 109 ? 13.802 -9.588 -18.760 1.00 95.25 109 GLU A O 1
ATOM 846 N N . ASP A 1 110 ? 11.625 -9.058 -18.870 1.00 97.31 110 ASP A N 1
ATOM 847 C CA . ASP A 1 110 ? 11.766 -8.319 -20.127 1.00 97.31 110 ASP A CA 1
ATOM 848 C C . ASP A 1 110 ? 12.650 -7.080 -19.917 1.00 97.31 110 ASP A C 1
ATOM 850 O O . ASP A 1 110 ? 13.598 -6.870 -20.676 1.00 97.31 110 ASP A O 1
ATOM 854 N N . LEU A 1 111 ? 12.421 -6.319 -18.838 1.00 97.69 111 LEU A N 1
ATOM 855 C CA . LEU A 1 111 ? 13.266 -5.175 -18.475 1.00 97.69 111 LEU A CA 1
ATOM 856 C C . LEU A 1 111 ? 14.711 -5.604 -18.194 1.00 97.69 111 LEU A C 1
ATOM 858 O O . LEU A 1 111 ? 15.654 -4.970 -18.666 1.00 97.69 111 LEU A O 1
ATOM 862 N N . TYR A 1 112 ? 14.899 -6.693 -17.450 1.00 96.31 112 TYR A N 1
ATOM 863 C CA . TYR A 1 112 ? 16.227 -7.235 -17.169 1.00 96.31 112 TYR A CA 1
ATOM 864 C C . TYR A 1 112 ? 16.989 -7.590 -18.451 1.00 96.31 112 TYR A C 1
ATOM 866 O O . TYR A 1 112 ? 18.160 -7.236 -18.589 1.00 96.31 112 TYR A O 1
ATOM 874 N N . LYS A 1 113 ? 16.325 -8.219 -19.429 1.00 96.31 113 LYS A N 1
ATOM 875 C CA . LYS A 1 113 ? 16.921 -8.532 -20.738 1.00 96.31 113 LYS A CA 1
ATOM 876 C C . LYS A 1 113 ? 17.292 -7.266 -21.515 1.00 96.31 113 LYS A C 1
ATOM 878 O O . LYS A 1 113 ? 18.370 -7.228 -22.107 1.00 96.31 113 LYS A O 1
ATOM 883 N N . VAL A 1 114 ? 16.446 -6.233 -21.486 1.00 97.56 114 VAL A N 1
ATOM 884 C CA . VAL A 1 114 ? 16.746 -4.931 -22.110 1.00 97.56 114 VAL A CA 1
ATOM 885 C C . VAL A 1 114 ? 17.983 -4.292 -21.474 1.00 97.56 114 VAL A C 1
ATOM 887 O O . VAL A 1 114 ? 18.885 -3.866 -22.192 1.00 97.56 114 VAL A O 1
ATOM 890 N N . LEU A 1 115 ? 18.074 -4.286 -20.142 1.00 97.06 115 LEU A N 1
ATOM 891 C CA . LEU A 1 115 ? 19.225 -3.737 -19.420 1.00 97.06 115 LEU A CA 1
ATOM 892 C C . LEU A 1 115 ? 20.518 -4.522 -19.682 1.00 97.06 115 LEU A C 1
ATOM 894 O O . LEU A 1 115 ? 21.576 -3.919 -19.836 1.00 97.06 115 LEU A O 1
ATOM 898 N N . LEU A 1 116 ? 20.450 -5.852 -19.787 1.00 95.44 116 LEU A N 1
ATOM 899 C CA . LEU A 1 116 ? 21.608 -6.678 -20.148 1.00 95.44 116 LEU A CA 1
ATOM 900 C C . LEU A 1 116 ? 22.113 -6.429 -21.574 1.00 95.44 116 LEU A C 1
ATOM 902 O O . LEU A 1 116 ? 23.307 -6.587 -21.827 1.00 95.44 116 LEU A O 1
ATOM 906 N N . GLY A 1 117 ? 21.207 -6.111 -22.502 1.00 93.75 117 GLY A N 1
ATOM 907 C CA . GLY A 1 117 ? 21.529 -5.839 -23.903 1.00 93.75 117 GLY A CA 1
ATOM 908 C C . GLY A 1 117 ? 21.979 -4.402 -24.177 1.00 93.75 117 GLY A C 1
ATOM 909 O O . GLY A 1 117 ? 22.456 -4.119 -25.277 1.00 93.75 117 GLY A O 1
ATOM 910 N N . ALA A 1 118 ? 21.826 -3.497 -23.209 1.00 93.38 118 ALA A N 1
ATOM 911 C CA . ALA A 1 118 ? 22.241 -2.109 -23.340 1.00 93.38 118 ALA A CA 1
ATOM 912 C C . ALA A 1 118 ? 23.773 -1.980 -23.335 1.00 93.38 118 ALA A C 1
ATOM 914 O O . ALA A 1 118 ? 24.485 -2.714 -22.649 1.00 93.38 118 ALA A O 1
ATOM 915 N N . ALA A 1 119 ? 24.289 -1.035 -24.123 1.00 89.19 119 ALA A N 1
ATOM 916 C CA . ALA A 1 119 ? 25.729 -0.814 -24.250 1.00 89.19 119 ALA A CA 1
ATOM 917 C C . ALA A 1 119 ? 26.298 -0.007 -23.071 1.00 89.19 119 ALA A C 1
ATOM 919 O O . ALA A 1 119 ? 27.502 -0.047 -22.812 1.00 89.19 119 ALA A O 1
ATOM 920 N N . GLU A 1 120 ? 25.446 0.751 -22.378 1.00 92.06 120 GLU A N 1
ATOM 921 C CA . GLU A 1 120 ? 25.824 1.581 -21.243 1.00 92.06 120 GLU A CA 1
ATOM 922 C C . GLU A 1 120 ? 26.252 0.734 -20.027 1.00 92.06 120 GLU A C 1
ATOM 924 O O . GLU A 1 120 ? 25.480 -0.110 -19.563 1.00 92.06 120 GLU A O 1
ATOM 929 N N . PRO A 1 121 ? 27.440 0.978 -19.438 1.00 90.19 121 PRO A N 1
ATOM 930 C CA . PRO A 1 121 ? 27.901 0.260 -18.247 1.00 90.19 121 PRO A CA 1
ATOM 931 C C . PRO A 1 121 ? 26.936 0.347 -17.057 1.00 90.19 121 PRO A C 1
ATOM 933 O O . PRO A 1 121 ? 26.794 -0.612 -16.301 1.00 90.19 121 PRO A O 1
ATOM 936 N N . GLU A 1 122 ? 26.248 1.480 -16.899 1.00 93.00 122 GLU A N 1
ATOM 937 C CA . GLU A 1 122 ? 25.247 1.701 -15.854 1.00 93.00 122 GLU A CA 1
ATOM 938 C C . GLU A 1 122 ? 24.080 0.697 -15.942 1.00 93.00 122 GLU A C 1
ATOM 940 O O . GLU A 1 122 ? 23.542 0.281 -14.915 1.00 93.00 122 GLU A O 1
ATOM 945 N N . ALA A 1 123 ? 23.718 0.245 -17.150 1.00 94.75 123 ALA A N 1
ATOM 946 C CA . ALA A 1 123 ? 22.645 -0.729 -17.346 1.00 94.75 123 ALA A CA 1
ATOM 947 C C . ALA A 1 123 ? 23.002 -2.106 -16.772 1.00 94.75 123 ALA A C 1
ATOM 949 O O . ALA A 1 123 ? 22.161 -2.763 -16.154 1.00 94.75 123 ALA A O 1
ATOM 950 N N . ARG A 1 124 ? 24.271 -2.514 -16.910 1.00 93.25 124 ARG A N 1
ATOM 951 C CA . ARG A 1 124 ? 24.782 -3.787 -16.388 1.00 93.25 124 ARG A CA 1
ATOM 952 C C . ARG A 1 124 ? 24.644 -3.862 -14.868 1.00 93.25 124 ARG A C 1
ATOM 954 O O . ARG A 1 124 ? 24.128 -4.851 -14.356 1.00 93.25 124 ARG A O 1
ATOM 961 N N . GLY A 1 125 ? 25.047 -2.802 -14.166 1.00 92.94 125 GLY A N 1
ATOM 962 C CA . GLY A 1 125 ? 24.947 -2.735 -12.707 1.00 92.94 125 GLY A CA 1
ATOM 963 C C . GLY A 1 125 ? 23.499 -2.789 -12.207 1.00 92.94 125 GLY A C 1
ATOM 964 O O . GLY A 1 125 ? 23.216 -3.461 -11.217 1.00 92.94 125 GLY A O 1
ATOM 965 N N . MET A 1 126 ? 22.564 -2.140 -12.910 1.00 95.56 126 MET A N 1
ATOM 966 C CA . MET A 1 126 ? 21.133 -2.244 -12.596 1.00 95.56 126 MET A CA 1
ATOM 967 C C . MET A 1 126 ? 20.592 -3.658 -12.843 1.00 95.56 126 MET A C 1
ATOM 969 O O . MET A 1 126 ? 19.900 -4.204 -11.985 1.00 95.56 126 MET A O 1
ATOM 973 N N . ALA A 1 127 ? 20.954 -4.291 -13.965 1.00 94.56 127 ALA A N 1
ATOM 974 C CA . ALA A 1 127 ? 20.549 -5.664 -14.263 1.00 94.56 127 ALA A CA 1
ATOM 975 C C . ALA A 1 127 ? 21.005 -6.650 -13.171 1.00 94.56 127 ALA A C 1
ATOM 977 O O . ALA A 1 127 ? 20.209 -7.463 -12.707 1.00 94.56 127 ALA A O 1
ATOM 978 N N . GLU A 1 128 ? 22.251 -6.539 -12.703 1.00 92.25 128 GLU A N 1
ATOM 979 C CA . GLU A 1 128 ? 22.800 -7.383 -11.628 1.00 92.25 128 GLU A CA 1
ATOM 980 C C . GLU A 1 128 ? 22.033 -7.218 -10.304 1.00 92.25 128 GLU A C 1
ATOM 982 O O . GLU A 1 128 ? 21.785 -8.196 -9.596 1.00 92.25 128 GLU A O 1
ATOM 987 N N . ARG A 1 129 ? 21.579 -5.999 -9.976 1.00 92.38 129 ARG A N 1
ATOM 988 C CA . ARG A 1 129 ? 20.740 -5.760 -8.786 1.00 92.38 129 ARG A CA 1
ATOM 989 C C . ARG A 1 129 ? 19.337 -6.358 -8.922 1.00 92.38 129 ARG A C 1
ATOM 991 O O . ARG A 1 129 ? 18.781 -6.799 -7.915 1.00 92.38 129 ARG A O 1
ATOM 998 N N . LEU A 1 130 ? 18.775 -6.386 -10.134 1.00 92.38 130 LEU A N 1
ATOM 999 C CA . LEU A 1 130 ? 17.467 -6.993 -10.416 1.00 92.38 130 LEU A CA 1
ATOM 1000 C C . LEU A 1 130 ? 17.506 -8.521 -10.425 1.00 92.38 130 LEU A C 1
ATOM 1002 O O . LEU A 1 130 ? 16.517 -9.157 -10.064 1.00 92.38 130 LEU A O 1
ATOM 1006 N N . GLU A 1 131 ? 18.639 -9.119 -10.790 1.00 90.62 131 GLU A N 1
ATOM 1007 C CA . GLU A 1 131 ? 18.770 -10.565 -10.984 1.00 90.62 131 GLU A CA 1
ATOM 1008 C C . GLU A 1 131 ? 18.293 -11.379 -9.771 1.00 90.62 131 GLU A C 1
ATOM 1010 O O . GLU A 1 131 ? 17.592 -12.382 -9.932 1.00 90.62 131 GLU A O 1
ATOM 1015 N N . LYS A 1 132 ? 18.567 -10.911 -8.545 1.00 87.06 132 LYS A N 1
ATOM 1016 C CA . LYS A 1 132 ? 18.148 -11.606 -7.314 1.00 87.06 132 LYS A CA 1
ATOM 1017 C C . LYS A 1 132 ? 16.625 -11.717 -7.134 1.00 87.06 132 LYS A C 1
ATOM 1019 O O . LYS A 1 132 ? 16.176 -12.636 -6.452 1.00 87.06 132 LYS A O 1
ATOM 1024 N N . PHE A 1 133 ? 15.853 -10.810 -7.738 1.00 85.44 133 PHE A N 1
ATOM 1025 C CA . PHE A 1 133 ? 14.384 -10.759 -7.682 1.00 85.44 133 PHE A CA 1
ATOM 1026 C C . PHE A 1 133 ? 13.706 -11.512 -8.832 1.00 85.44 133 PHE A C 1
ATOM 1028 O O . PHE A 1 133 ? 12.496 -11.714 -8.809 1.00 85.44 133 PHE A O 1
ATOM 1035 N N . ILE A 1 134 ? 14.480 -11.911 -9.842 1.00 85.88 134 ILE A N 1
ATOM 1036 C CA . ILE A 1 134 ? 13.985 -12.611 -11.033 1.00 85.88 134 ILE A CA 1
ATOM 1037 C C . ILE A 1 134 ? 14.407 -14.079 -10.976 1.00 85.88 134 ILE A C 1
ATOM 1039 O O . ILE A 1 134 ? 13.582 -14.973 -11.120 1.00 85.88 134 ILE A O 1
ATOM 1043 N N . ARG A 1 135 ? 15.695 -14.336 -10.720 1.00 83.38 135 ARG A N 1
ATOM 1044 C CA . ARG A 1 135 ? 16.308 -15.677 -10.748 1.00 83.38 135 ARG A CA 1
ATOM 1045 C C . ARG A 1 135 ? 16.917 -16.109 -9.416 1.00 83.38 135 ARG A C 1
ATOM 1047 O O . ARG A 1 135 ? 17.324 -17.257 -9.278 1.00 83.38 135 ARG A O 1
ATOM 1054 N N . GLY A 1 136 ? 17.033 -15.189 -8.462 1.00 79.38 136 GLY A N 1
ATOM 1055 C CA . GLY A 1 136 ? 17.665 -15.449 -7.173 1.00 79.38 136 GLY A CA 1
ATOM 1056 C C . GLY A 1 136 ? 16.696 -15.861 -6.069 1.00 79.38 136 GLY A C 1
ATOM 1057 O O . GLY A 1 136 ? 15.569 -16.298 -6.306 1.00 79.38 136 GLY A O 1
ATOM 1058 N N . SER A 1 137 ? 17.161 -15.689 -4.832 1.00 75.69 137 SER A N 1
ATOM 1059 C CA . SER A 1 137 ? 16.453 -16.080 -3.609 1.00 75.69 137 SER A CA 1
ATOM 1060 C C . SER A 1 137 ? 15.163 -15.300 -3.344 1.00 75.69 137 SER A C 1
ATOM 1062 O O . SER A 1 137 ? 14.355 -15.756 -2.548 1.00 75.69 137 SER A O 1
ATOM 1064 N N . LEU A 1 138 ? 14.972 -14.142 -3.988 1.00 79.19 138 LEU A N 1
ATOM 1065 C CA . LEU A 1 138 ? 13.791 -13.281 -3.830 1.00 79.19 138 LEU A CA 1
ATOM 1066 C C . LEU A 1 138 ? 12.875 -13.336 -5.067 1.00 79.19 138 LEU A C 1
ATOM 1068 O O . LEU A 1 138 ? 12.092 -12.416 -5.306 1.00 79.19 138 LEU A O 1
ATOM 1072 N N . SER A 1 139 ? 13.020 -14.381 -5.888 1.00 81.00 139 SER A N 1
ATOM 1073 C CA . SER A 1 139 ? 12.194 -14.610 -7.075 1.00 81.00 139 SER A CA 1
ATOM 1074 C C . SER A 1 139 ? 10.766 -15.034 -6.728 1.00 81.00 139 SER A C 1
ATOM 1076 O O . SER A 1 139 ? 10.440 -15.363 -5.590 1.00 81.00 139 SER A O 1
ATOM 1078 N N . GLY A 1 140 ? 9.885 -14.991 -7.727 1.00 79.25 140 GLY A N 1
ATOM 1079 C CA . GLY A 1 140 ? 8.526 -15.516 -7.627 1.00 79.25 140 GLY A CA 1
ATOM 1080 C C . GLY A 1 140 ? 7.443 -14.477 -7.356 1.00 79.25 140 GLY A C 1
ATOM 1081 O O . GLY A 1 140 ? 6.296 -14.748 -7.668 1.00 79.25 140 GLY A O 1
ATOM 1082 N N . ILE A 1 141 ? 7.736 -13.278 -6.852 1.00 80.56 141 ILE A N 1
ATOM 1083 C CA . ILE A 1 141 ? 6.682 -12.268 -6.590 1.00 80.56 141 ILE A CA 1
ATOM 1084 C C . ILE A 1 141 ? 6.532 -11.275 -7.749 1.00 80.56 141 ILE A C 1
ATOM 1086 O O . ILE A 1 141 ? 5.424 -10.854 -8.074 1.00 80.56 141 ILE A O 1
ATOM 1090 N N . PHE A 1 142 ? 7.655 -10.897 -8.359 1.00 82.56 142 PHE A N 1
ATOM 1091 C CA . PHE A 1 142 ? 7.780 -9.662 -9.139 1.00 82.56 142 PHE A CA 1
ATOM 1092 C C . PHE A 1 142 ? 7.775 -9.858 -10.655 1.00 82.56 142 PHE A C 1
ATOM 1094 O O . PHE A 1 142 ? 7.661 -8.888 -11.401 1.00 82.56 142 PHE A O 1
ATOM 1101 N N . ASP A 1 143 ? 7.932 -11.100 -11.106 1.00 86.25 143 ASP A N 1
ATOM 1102 C CA . ASP A 1 143 ? 8.196 -11.440 -12.501 1.00 86.25 143 ASP A CA 1
ATOM 1103 C C . ASP A 1 143 ? 7.156 -12.424 -13.040 1.00 86.25 143 ASP A C 1
ATOM 1105 O O . ASP A 1 143 ? 7.403 -13.615 -13.222 1.00 86.25 143 ASP A O 1
ATOM 1109 N N . SER A 1 144 ? 5.923 -11.956 -13.186 1.00 90.25 144 SER A N 1
ATOM 1110 C CA . SER A 1 144 ? 4.811 -12.757 -13.697 1.00 90.25 144 SER A CA 1
ATOM 1111 C C . SER A 1 144 ? 3.692 -11.851 -14.177 1.00 90.25 144 SER A C 1
ATOM 1113 O O . SER A 1 144 ? 3.540 -10.740 -13.675 1.00 90.25 144 SER A O 1
ATOM 1115 N N . GLN A 1 145 ? 2.877 -12.353 -15.106 1.00 93.81 145 GLN A N 1
ATOM 1116 C CA . GLN A 1 145 ? 1.610 -11.709 -15.445 1.00 93.81 145 GLN A CA 1
ATOM 1117 C C . GLN A 1 145 ? 0.655 -11.742 -14.248 1.00 93.81 145 GLN A C 1
ATOM 1119 O O . GLN A 1 145 ? 0.679 -12.685 -13.451 1.00 93.81 145 GLN A O 1
ATOM 1124 N N . SER A 1 146 ? -0.200 -10.724 -14.128 1.00 92.81 146 SER A N 1
ATOM 1125 C CA . SER A 1 146 ? -1.191 -10.673 -13.054 1.00 92.81 146 SER A CA 1
ATOM 1126 C C . SER A 1 146 ? -2.190 -11.819 -13.170 1.00 92.81 146 SER A C 1
ATOM 1128 O O . SER A 1 146 ? -2.807 -12.025 -14.214 1.00 92.81 146 SER A O 1
ATOM 1130 N N . THR A 1 147 ? -2.390 -12.547 -12.073 1.00 91.25 147 THR A N 1
ATOM 1131 C CA . THR A 1 147 ? -3.372 -13.645 -11.987 1.00 91.25 147 THR A CA 1
ATOM 1132 C C . THR A 1 147 ? -4.553 -13.307 -11.082 1.00 91.25 147 THR A C 1
ATOM 1134 O O . THR A 1 147 ? -5.550 -14.029 -11.049 1.00 91.25 147 THR A O 1
ATOM 1137 N N . ILE A 1 148 ? -4.453 -12.203 -10.343 1.00 88.94 148 ILE A N 1
ATOM 1138 C CA . ILE A 1 148 ? -5.450 -11.777 -9.368 1.00 88.94 148 ILE A CA 1
ATOM 1139 C C . ILE A 1 148 ? -6.551 -10.923 -10.001 1.00 88.94 148 ILE A C 1
ATOM 1141 O O . ILE A 1 148 ? -6.352 -10.257 -11.012 1.00 88.94 148 ILE A O 1
ATOM 1145 N N . GLN A 1 149 ? -7.726 -10.914 -9.370 1.00 82.38 149 GLN A N 1
ATOM 1146 C CA . GLN A 1 149 ? -8.846 -10.056 -9.755 1.00 82.38 149 GLN A CA 1
ATOM 1147 C C . GLN A 1 149 ? -9.483 -9.438 -8.512 1.00 82.38 149 GLN A C 1
ATOM 1149 O O . GLN A 1 149 ? -9.710 -10.114 -7.505 1.00 82.38 149 GLN A O 1
ATOM 1154 N N . LEU A 1 150 ? -9.797 -8.144 -8.597 1.00 83.62 150 LEU A N 1
ATOM 1155 C CA . LEU A 1 150 ? -10.646 -7.467 -7.620 1.00 83.62 150 LEU A CA 1
ATOM 1156 C C . LEU A 1 150 ? -12.103 -7.707 -8.031 1.00 83.62 150 LEU A C 1
ATOM 1158 O O . LEU A 1 150 ? -12.540 -7.213 -9.065 1.00 83.62 150 LEU A O 1
ATOM 1162 N N . GLY A 1 151 ? -12.849 -8.496 -7.262 1.00 67.62 151 GLY A N 1
ATOM 1163 C CA . GLY A 1 151 ? -14.238 -8.820 -7.628 1.00 67.62 151 GLY A CA 1
ATOM 1164 C C . GLY A 1 151 ? -15.134 -9.297 -6.490 1.00 67.62 151 GLY A C 1
ATOM 1165 O O . GLY A 1 151 ? -16.346 -9.406 -6.671 1.00 67.62 151 GLY A O 1
ATOM 1166 N N . ASN A 1 152 ? -14.568 -9.540 -5.306 1.00 70.75 152 ASN A N 1
ATOM 1167 C CA . ASN A 1 152 ? -15.330 -9.965 -4.138 1.00 70.75 152 ASN A CA 1
ATOM 1168 C C . ASN A 1 152 ? -15.696 -8.768 -3.258 1.00 70.75 152 ASN A C 1
ATOM 1170 O O . ASN A 1 152 ? -15.063 -7.714 -3.296 1.00 70.75 152 ASN A O 1
ATOM 1174 N N . LYS A 1 153 ? -16.718 -8.944 -2.412 1.00 86.06 153 LYS A N 1
ATOM 1175 C CA . LYS A 1 153 ? -17.186 -7.901 -1.482 1.00 86.06 153 LYS A CA 1
ATOM 1176 C C . LYS A 1 153 ? -16.057 -7.383 -0.569 1.00 86.06 153 LYS A C 1
ATOM 1178 O O . LYS A 1 153 ? -16.143 -6.250 -0.098 1.00 86.06 153 LYS A O 1
ATOM 1183 N N . MET A 1 154 ? -15.061 -8.228 -0.303 1.00 93.44 154 MET A N 1
ATOM 1184 C CA . MET A 1 154 ? -13.840 -7.939 0.441 1.00 93.44 154 MET A CA 1
ATOM 1185 C C . MET A 1 154 ? -12.673 -8.676 -0.221 1.00 93.44 154 MET A C 1
ATOM 1187 O O . MET A 1 154 ? -12.834 -9.833 -0.605 1.00 93.44 154 MET A O 1
ATOM 1191 N N . THR A 1 155 ? -11.529 -8.017 -0.370 1.00 95.25 155 THR A N 1
ATOM 1192 C CA . THR A 1 155 ? -10.265 -8.611 -0.820 1.00 95.25 155 THR A CA 1
ATOM 1193 C C . THR A 1 155 ? -9.180 -8.255 0.189 1.00 95.25 155 THR A C 1
ATOM 1195 O O . THR A 1 155 ? -9.011 -7.080 0.499 1.00 95.25 155 THR A O 1
ATOM 1198 N N . VAL A 1 156 ? -8.464 -9.250 0.703 1.00 96.06 156 VAL A N 1
ATOM 1199 C CA . VAL A 1 156 ? -7.359 -9.068 1.653 1.00 96.06 156 VAL A CA 1
ATOM 1200 C C . VAL A 1 156 ? -6.075 -9.540 0.993 1.00 96.06 156 VAL A C 1
ATOM 1202 O O . VAL A 1 156 ? -5.983 -10.699 0.599 1.00 96.06 156 VAL A O 1
ATOM 1205 N N . PHE A 1 157 ? -5.100 -8.648 0.877 1.00 96.12 157 PHE A N 1
ATOM 1206 C CA . PHE A 1 157 ? -3.738 -8.948 0.465 1.00 96.12 157 PHE A CA 1
ATOM 1207 C C . PHE A 1 157 ? -2.885 -9.163 1.705 1.00 96.12 157 PHE A C 1
ATOM 1209 O O . PHE A 1 157 ? -2.574 -8.210 2.415 1.00 96.12 157 PHE A O 1
ATOM 1216 N N . SER A 1 158 ? -2.510 -10.409 1.962 1.00 95.19 158 SER A N 1
ATOM 1217 C CA . SER A 1 158 ? -1.658 -10.749 3.089 1.00 95.19 158 SER A CA 1
ATOM 1218 C C . SER A 1 158 ? -0.192 -10.711 2.706 1.00 95.19 158 SER A C 1
ATOM 1220 O O . SER A 1 158 ? 0.214 -11.402 1.776 1.00 95.19 158 SER A O 1
ATOM 1222 N N . THR A 1 159 ? 0.610 -9.959 3.453 1.00 93.75 159 THR A N 1
ATOM 1223 C CA . THR A 1 159 ? 2.074 -9.912 3.285 1.00 93.75 159 THR A CA 1
ATOM 1224 C C . THR A 1 159 ? 2.813 -10.588 4.438 1.00 93.75 159 THR A C 1
ATOM 1226 O O . THR A 1 159 ? 4.009 -10.379 4.629 1.00 93.75 159 THR A O 1
ATOM 1229 N N . LYS A 1 160 ? 2.111 -11.401 5.233 1.00 92.19 160 LYS A N 1
ATOM 1230 C CA . LYS A 1 160 ? 2.662 -12.053 6.425 1.00 92.19 160 LYS A CA 1
ATOM 1231 C C . LYS A 1 160 ? 3.825 -12.986 6.123 1.00 92.19 160 LYS A C 1
ATOM 1233 O O . LYS A 1 160 ? 4.806 -13.002 6.860 1.00 92.19 160 LYS A O 1
ATOM 1238 N N . ASN A 1 161 ? 3.704 -13.754 5.044 1.00 89.81 161 ASN A N 1
ATOM 1239 C CA . ASN A 1 161 ? 4.709 -14.726 4.623 1.00 89.81 161 ASN A CA 1
ATOM 1240 C C . ASN A 1 161 ? 5.833 -14.087 3.787 1.00 89.81 161 ASN A C 1
ATOM 1242 O O . ASN A 1 161 ? 6.635 -14.806 3.193 1.00 89.81 161 ASN A O 1
ATOM 1246 N N . LEU A 1 162 ? 5.895 -12.752 3.721 1.00 89.88 162 LEU A N 1
ATOM 1247 C CA . LEU A 1 162 ? 7.011 -12.034 3.118 1.00 89.88 162 LEU A CA 1
ATOM 1248 C C . LEU A 1 162 ? 8.081 -11.711 4.146 1.00 89.88 162 LEU A C 1
ATOM 1250 O O . LEU A 1 162 ? 7.789 -11.283 5.266 1.00 89.88 162 LEU A O 1
ATOM 1254 N N . GLU A 1 163 ? 9.329 -11.828 3.701 1.00 87.62 163 GLU A N 1
ATOM 1255 C CA . GLU A 1 163 ? 10.455 -11.227 4.399 1.00 87.62 163 GLU A CA 1
ATOM 1256 C C . GLU A 1 163 ? 10.226 -9.723 4.574 1.00 87.62 163 GLU A C 1
ATOM 1258 O O . GLU A 1 163 ? 9.709 -9.046 3.684 1.00 87.62 163 GLU A O 1
ATOM 1263 N N . GLU A 1 164 ? 10.642 -9.194 5.721 1.00 85.56 164 GLU A N 1
ATOM 1264 C CA . GLU A 1 164 ? 10.415 -7.799 6.104 1.00 85.56 164 GLU A CA 1
ATOM 1265 C C . GLU A 1 164 ? 10.952 -6.806 5.061 1.00 85.56 164 GLU A C 1
ATOM 1267 O O . GLU A 1 164 ? 10.248 -5.876 4.677 1.00 85.56 164 GLU A O 1
ATOM 1272 N N . LEU A 1 165 ? 12.134 -7.086 4.496 1.00 85.81 165 LEU A N 1
ATOM 1273 C CA . LEU A 1 165 ? 12.751 -6.317 3.406 1.00 85.81 165 LEU A CA 1
ATOM 1274 C C . LEU A 1 165 ? 11.842 -6.188 2.167 1.00 85.81 165 LEU A C 1
ATOM 1276 O O . LEU A 1 165 ? 11.906 -5.194 1.447 1.00 85.81 165 LEU A O 1
ATOM 1280 N N . LEU A 1 166 ? 11.010 -7.193 1.885 1.00 88.75 166 LEU A N 1
ATOM 1281 C CA . LEU A 1 166 ? 10.133 -7.199 0.714 1.00 88.75 166 LEU A CA 1
ATOM 1282 C C . LEU A 1 166 ? 8.812 -6.469 0.959 1.00 88.75 166 LEU A C 1
ATOM 1284 O O . LEU A 1 166 ? 8.112 -6.168 -0.010 1.00 88.75 166 LEU A O 1
ATOM 1288 N N . ARG A 1 167 ? 8.457 -6.170 2.216 1.00 89.88 167 ARG A N 1
ATOM 1289 C CA . ARG A 1 167 ? 7.166 -5.553 2.549 1.00 89.88 167 ARG A CA 1
ATOM 1290 C C . ARG A 1 167 ? 6.987 -4.193 1.871 1.00 89.88 167 ARG A C 1
ATOM 1292 O O . ARG A 1 167 ? 5.984 -4.059 1.176 1.00 89.88 167 ARG A O 1
ATOM 1299 N N . PRO A 1 168 ? 7.925 -3.225 1.924 1.00 90.88 168 PRO A N 1
ATOM 1300 C CA . PRO A 1 168 ? 7.729 -1.941 1.243 1.00 90.88 168 PRO A CA 1
ATOM 1301 C C . PRO A 1 168 ? 7.494 -2.088 -0.270 1.00 90.88 168 PRO A C 1
ATOM 1303 O O . PRO A 1 168 ? 6.624 -1.424 -0.835 1.00 90.88 168 PRO A O 1
ATOM 1306 N N . ILE A 1 169 ? 8.213 -3.015 -0.916 1.00 92.25 169 ILE A N 1
ATOM 1307 C CA . ILE A 1 169 ? 8.078 -3.320 -2.349 1.00 92.25 169 ILE A CA 1
ATOM 1308 C C . ILE A 1 169 ? 6.691 -3.918 -2.633 1.00 92.25 169 ILE A C 1
ATOM 1310 O O . ILE A 1 169 ? 5.986 -3.463 -3.534 1.00 92.25 169 ILE A O 1
ATOM 1314 N N . ALA A 1 170 ? 6.268 -4.902 -1.837 1.00 92.69 170 ALA A N 1
ATOM 1315 C CA . ALA A 1 170 ? 4.966 -5.546 -1.968 1.00 92.69 170 ALA A CA 1
ATOM 1316 C C . ALA A 1 170 ? 3.806 -4.572 -1.733 1.00 92.69 170 ALA A C 1
ATOM 1318 O O . ALA A 1 170 ? 2.876 -4.526 -2.536 1.00 92.69 170 ALA A O 1
ATOM 1319 N N . PHE A 1 171 ? 3.877 -3.753 -0.681 1.00 94.81 171 PHE A N 1
ATOM 1320 C CA . PHE A 1 171 ? 2.891 -2.711 -0.400 1.00 94.81 171 PHE A CA 1
ATOM 1321 C C . PHE A 1 171 ? 2.766 -1.744 -1.575 1.00 94.81 171 PHE A C 1
ATOM 1323 O O . PHE A 1 171 ? 1.653 -1.463 -2.019 1.00 94.81 171 PHE A O 1
ATOM 1330 N N . TYR A 1 172 ? 3.894 -1.268 -2.113 1.00 95.31 172 TYR A N 1
ATOM 1331 C CA . TYR A 1 172 ? 3.889 -0.384 -3.274 1.00 95.31 172 TYR A CA 1
ATOM 1332 C C . TYR A 1 172 ? 3.197 -1.035 -4.475 1.00 95.31 172 TYR A C 1
ATOM 1334 O O . TYR A 1 172 ? 2.308 -0.435 -5.075 1.00 95.31 172 TYR A O 1
ATOM 1342 N N . MET A 1 173 ? 3.551 -2.281 -4.794 1.00 94.50 173 MET A N 1
ATOM 1343 C CA . MET A 1 173 ? 2.963 -3.007 -5.919 1.00 94.50 173 MET A CA 1
ATOM 1344 C C . MET A 1 173 ? 1.474 -3.276 -5.755 1.00 94.50 173 MET A C 1
ATOM 1346 O O . MET A 1 173 ? 0.716 -3.086 -6.703 1.00 94.50 173 MET A O 1
ATOM 1350 N N . ILE A 1 174 ? 1.037 -3.697 -4.567 1.00 95.56 174 ILE A N 1
ATOM 1351 C CA . ILE A 1 174 ? -0.383 -3.923 -4.286 1.00 95.56 174 ILE A CA 1
ATOM 1352 C C . ILE A 1 174 ? -1.144 -2.602 -4.424 1.00 95.56 174 ILE A C 1
ATOM 1354 O O . ILE A 1 174 ? -2.198 -2.567 -5.058 1.00 95.56 174 ILE A O 1
ATOM 1358 N N . LEU A 1 175 ? -0.609 -1.499 -3.892 1.00 95.88 175 LEU A N 1
ATOM 1359 C CA . LEU A 1 175 ? -1.222 -0.180 -4.036 1.00 95.88 175 LEU A CA 1
ATOM 1360 C C . LEU A 1 175 ? -1.287 0.285 -5.490 1.00 95.88 175 LEU A C 1
ATOM 1362 O O . LEU A 1 175 ? -2.318 0.815 -5.904 1.00 95.88 175 LEU A O 1
ATOM 1366 N N . ASP A 1 176 ? -0.222 0.087 -6.265 1.00 95.12 176 ASP A N 1
ATOM 1367 C CA . ASP A 1 176 ? -0.186 0.439 -7.683 1.00 95.12 176 ASP A CA 1
ATOM 1368 C C . ASP A 1 176 ? -1.160 -0.408 -8.508 1.00 95.12 176 ASP A C 1
ATOM 1370 O O . ASP A 1 176 ? -1.906 0.135 -9.328 1.00 95.12 176 ASP A O 1
ATOM 1374 N N . TYR A 1 177 ? -1.255 -1.707 -8.225 1.00 94.88 177 TYR A N 1
ATOM 1375 C CA . TYR A 1 177 ? -2.248 -2.596 -8.821 1.00 94.88 177 TYR A CA 1
ATOM 1376 C C . TYR A 1 177 ? -3.678 -2.175 -8.468 1.00 94.88 177 TYR A C 1
ATOM 1378 O O . TYR A 1 177 ? -4.526 -2.050 -9.357 1.00 94.88 177 TYR A O 1
ATOM 1386 N N . VAL A 1 178 ? -3.960 -1.904 -7.187 1.00 94.81 178 VAL A N 1
ATOM 1387 C CA . VAL A 1 178 ? -5.278 -1.437 -6.737 1.00 94.81 178 VAL A CA 1
ATOM 1388 C C . VAL A 1 178 ? -5.614 -0.124 -7.431 1.00 94.81 178 VAL A C 1
ATOM 1390 O O . VAL A 1 178 ? -6.679 -0.018 -8.032 1.00 94.81 178 VAL A O 1
ATOM 1393 N N . TRP A 1 179 ? -4.701 0.848 -7.427 1.00 93.75 179 TRP A N 1
ATOM 1394 C CA . TRP A 1 179 ? -4.891 2.135 -8.091 1.00 93.75 179 TRP A CA 1
ATOM 1395 C C . TRP A 1 179 ? -5.141 1.983 -9.596 1.00 93.75 179 TRP A C 1
ATOM 1397 O O . TRP A 1 179 ? -6.064 2.588 -10.139 1.00 93.75 179 TRP A O 1
ATOM 1407 N N . THR A 1 180 ? -4.366 1.136 -10.273 1.00 91.62 180 THR A N 1
ATOM 1408 C CA . THR A 1 180 ? -4.524 0.836 -11.702 1.00 91.62 180 THR A CA 1
ATOM 1409 C C . THR A 1 180 ? -5.880 0.185 -11.987 1.00 91.62 180 THR A C 1
ATOM 1411 O O . THR A 1 180 ? -6.540 0.533 -12.964 1.00 91.62 180 THR A O 1
ATOM 1414 N N . THR A 1 181 ? -6.339 -0.705 -11.108 1.00 91.06 181 THR A N 1
ATOM 1415 C CA . THR A 1 181 ? -7.591 -1.448 -11.283 1.00 91.06 181 THR A CA 1
ATOM 1416 C C . THR A 1 181 ? -8.825 -0.600 -10.986 1.00 91.06 181 THR A C 1
ATOM 1418 O O . THR A 1 181 ? -9.779 -0.624 -11.756 1.00 91.06 181 THR A O 1
ATOM 1421 N N . ILE A 1 182 ? -8.829 0.190 -9.908 1.00 89.69 182 ILE A N 1
ATOM 1422 C CA . ILE A 1 182 ? -10.021 0.960 -9.515 1.00 89.69 182 ILE A CA 1
ATOM 1423 C C . ILE A 1 182 ? -10.338 2.123 -10.457 1.00 89.69 182 ILE A C 1
ATOM 1425 O O . ILE A 1 182 ? -11.467 2.604 -10.468 1.00 89.69 182 ILE A O 1
ATOM 1429 N N . ARG A 1 183 ? -9.364 2.575 -11.257 1.00 87.69 183 ARG A N 1
ATOM 1430 C CA . ARG A 1 183 ? -9.605 3.570 -12.310 1.00 87.69 183 ARG A CA 1
ATOM 1431 C C . ARG A 1 183 ? -10.477 3.021 -13.438 1.00 87.69 183 ARG A C 1
ATOM 1433 O O . ARG A 1 183 ? -10.978 3.816 -14.229 1.00 87.69 183 ARG A O 1
ATOM 1440 N N . LYS A 1 184 ? -10.689 1.697 -13.494 1.00 85.81 184 LYS A N 1
ATOM 1441 C CA . LYS A 1 184 ? -11.461 1.061 -14.562 1.00 85.81 184 LYS A CA 1
ATOM 1442 C C . LYS A 1 184 ? -12.959 1.236 -14.473 1.00 85.81 184 LYS A C 1
ATOM 1444 O O . LYS A 1 184 ? -13.643 1.253 -15.492 1.00 85.81 184 LYS A O 1
ATOM 1449 N N . ASP A 1 185 ? -13.470 1.385 -13.266 1.00 86.94 185 ASP A N 1
ATOM 1450 C CA . ASP A 1 185 ? -14.893 1.488 -13.031 1.00 86.94 185 ASP A CA 1
ATOM 1451 C C . ASP A 1 185 ? -15.185 2.279 -11.761 1.00 86.94 185 ASP A C 1
ATOM 1453 O O . ASP A 1 185 ? -14.565 2.106 -10.709 1.00 86.94 185 ASP A O 1
ATOM 1457 N N . LEU A 1 186 ? -16.185 3.150 -11.850 1.00 88.38 186 LEU A N 1
ATOM 1458 C CA . LEU A 1 186 ? -16.556 4.018 -10.749 1.00 88.38 186 LEU A CA 1
ATOM 1459 C C . LEU A 1 186 ? -17.479 3.274 -9.772 1.00 88.38 186 LEU A C 1
ATOM 1461 O O . LEU A 1 186 ? -18.694 3.214 -9.962 1.00 88.38 186 LEU A O 1
ATOM 1465 N N . LYS A 1 187 ? -16.899 2.700 -8.714 1.00 90.44 187 LYS A N 1
ATOM 1466 C CA . LYS A 1 187 ? -17.626 2.005 -7.641 1.00 90.44 187 LYS A CA 1
ATOM 1467 C C . LYS A 1 187 ? -17.166 2.476 -6.267 1.00 90.44 187 LYS A C 1
ATOM 1469 O O . LYS A 1 187 ? -16.027 2.892 -6.091 1.00 90.44 187 LYS A O 1
ATOM 1474 N N . LYS A 1 188 ? -18.058 2.373 -5.276 1.00 93.31 188 LYS A N 1
ATOM 1475 C CA . LYS A 1 188 ? -17.742 2.670 -3.872 1.00 93.31 188 LYS A CA 1
ATOM 1476 C C . LYS A 1 188 ? -16.769 1.631 -3.331 1.00 93.31 188 LYS A C 1
ATOM 1478 O O . LYS A 1 188 ? -17.116 0.452 -3.261 1.00 93.31 188 LYS A O 1
ATOM 1483 N N . ARG A 1 189 ? -15.584 2.074 -2.919 1.00 94.38 189 ARG A N 1
ATOM 1484 C CA . ARG A 1 189 ? -14.533 1.209 -2.380 1.00 94.38 189 ARG A CA 1
ATOM 1485 C C . ARG A 1 189 ? -13.910 1.810 -1.134 1.00 94.38 189 ARG A C 1
ATOM 1487 O O . ARG A 1 189 ? -13.821 3.030 -1.012 1.00 94.38 189 ARG A O 1
ATOM 1494 N N . ILE A 1 190 ? -13.453 0.957 -0.230 1.00 95.81 190 ILE A N 1
ATOM 1495 C CA . ILE A 1 190 ? -12.612 1.340 0.903 1.00 95.81 190 ILE A CA 1
ATOM 1496 C C . ILE A 1 190 ? -11.309 0.562 0.773 1.00 95.81 190 ILE A C 1
ATOM 1498 O O . ILE A 1 190 ? -11.340 -0.663 0.727 1.00 95.81 190 ILE A O 1
ATOM 1502 N N . LEU A 1 191 ? -10.188 1.272 0.699 1.00 96.81 191 LEU A N 1
ATOM 1503 C CA . LEU A 1 191 ? -8.847 0.708 0.779 1.00 96.81 191 LEU A CA 1
ATOM 1504 C C . LEU A 1 191 ? -8.302 0.948 2.184 1.00 96.81 191 LEU A C 1
ATOM 1506 O O . LEU A 1 191 ? -8.141 2.096 2.598 1.00 96.81 191 LEU A O 1
ATOM 1510 N N . ILE A 1 192 ? -8.020 -0.138 2.888 1.00 97.19 192 ILE A N 1
ATOM 1511 C CA . ILE A 1 192 ? -7.414 -0.158 4.211 1.00 97.19 192 ILE A CA 1
ATOM 1512 C C . ILE A 1 192 ? -5.960 -0.596 4.043 1.00 97.19 192 ILE A C 1
ATOM 1514 O O . ILE A 1 192 ? -5.685 -1.641 3.458 1.00 97.19 192 ILE A O 1
ATOM 1518 N N . VAL A 1 193 ? -5.034 0.221 4.529 1.00 96.81 193 VAL A N 1
ATOM 1519 C CA . VAL A 1 193 ? -3.599 -0.070 4.528 1.00 96.81 193 VAL A CA 1
ATOM 1520 C C . VAL A 1 193 ? -3.159 -0.166 5.979 1.00 96.81 193 VAL A C 1
ATOM 1522 O O . VAL A 1 193 ? -3.053 0.857 6.661 1.00 96.81 193 VAL A O 1
ATOM 1525 N N . GLU A 1 194 ? -2.972 -1.391 6.453 1.00 94.81 194 GLU A N 1
ATOM 1526 C CA . GLU A 1 194 ? -2.440 -1.671 7.781 1.00 94.81 194 GLU A CA 1
ATOM 1527 C C . GLU A 1 194 ? -0.917 -1.528 7.800 1.00 94.81 194 GLU A C 1
ATOM 1529 O O . GLU A 1 194 ? -0.261 -1.798 6.799 1.00 94.81 194 GLU A O 1
ATOM 1534 N N . GLU A 1 195 ? -0.363 -1.039 8.909 1.00 92.25 195 GLU A N 1
ATOM 1535 C CA . GLU A 1 195 ? 1.049 -0.653 9.038 1.00 92.25 195 GLU A CA 1
ATOM 1536 C C . GLU A 1 195 ? 1.552 0.203 7.864 1.00 92.25 195 GLU A C 1
ATOM 1538 O O . GLU A 1 195 ? 2.606 -0.020 7.265 1.00 92.25 195 GLU A O 1
ATOM 1543 N N . ALA A 1 196 ? 0.786 1.246 7.532 1.00 92.25 196 ALA A N 1
ATOM 1544 C CA . ALA A 1 196 ? 1.109 2.146 6.425 1.00 92.25 196 ALA A CA 1
ATOM 1545 C C . ALA A 1 196 ? 2.449 2.899 6.604 1.00 92.25 196 ALA A C 1
ATOM 1547 O O . ALA A 1 196 ? 2.910 3.545 5.658 1.00 92.25 196 ALA A O 1
ATOM 1548 N N . TRP A 1 197 ? 3.082 2.828 7.782 1.00 90.56 197 TRP A N 1
ATOM 1549 C CA . TRP A 1 197 ? 4.408 3.396 8.035 1.00 90.56 197 TRP A CA 1
ATOM 1550 C C . TRP A 1 197 ? 5.509 2.749 7.186 1.00 90.56 197 TRP A C 1
ATOM 1552 O O . TRP A 1 197 ? 6.443 3.462 6.830 1.00 90.56 197 TRP A O 1
ATOM 1562 N N . TYR A 1 198 ? 5.363 1.491 6.736 1.00 90.19 198 TYR A N 1
ATOM 1563 C CA . TYR A 1 198 ? 6.309 0.871 5.789 1.00 90.19 198 TYR A CA 1
ATOM 1564 C C . TYR A 1 198 ? 6.499 1.707 4.515 1.00 90.19 198 TYR A C 1
ATOM 1566 O O . TYR A 1 198 ? 7.575 1.750 3.925 1.00 90.19 198 TYR A O 1
ATOM 1574 N N . LEU A 1 199 ? 5.451 2.411 4.077 1.00 91.25 199 LEU A N 1
ATOM 1575 C CA . LEU A 1 199 ? 5.509 3.282 2.903 1.00 91.25 199 LEU A CA 1
ATOM 1576 C C . LEU A 1 199 ? 6.115 4.651 3.209 1.00 91.25 199 LEU A C 1
ATOM 1578 O O . LEU A 1 199 ? 6.453 5.374 2.274 1.00 91.25 199 LEU A O 1
ATOM 1582 N N . MET A 1 200 ? 6.199 5.034 4.484 1.00 91.00 200 MET A N 1
ATOM 1583 C CA . MET A 1 200 ? 6.732 6.324 4.924 1.00 91.00 200 MET A CA 1
ATOM 1584 C C . MET A 1 200 ? 8.260 6.332 5.010 1.00 91.00 200 MET A C 1
ATOM 1586 O O . MET A 1 200 ? 8.841 7.416 5.012 1.00 91.00 200 MET A O 1
ATOM 1590 N N . GLU A 1 201 ? 8.904 5.160 5.038 1.00 86.69 201 GLU A N 1
ATOM 1591 C CA . GLU A 1 201 ? 10.366 5.022 5.105 1.00 86.69 201 GLU A CA 1
ATOM 1592 C C . GLU A 1 201 ? 11.083 5.549 3.854 1.00 86.69 201 GLU A C 1
ATOM 1594 O O . GLU A 1 201 ? 12.220 6.014 3.935 1.00 86.69 201 GLU A O 1
ATOM 1599 N N . ASN A 1 202 ? 10.420 5.506 2.695 1.00 88.19 202 ASN A N 1
ATOM 1600 C CA . ASN A 1 202 ? 10.948 6.007 1.433 1.00 88.19 202 ASN A CA 1
ATOM 1601 C C . ASN A 1 202 ? 10.095 7.169 0.901 1.00 88.19 202 ASN A C 1
ATOM 1603 O O . ASN A 1 202 ? 8.863 7.129 0.897 1.00 88.19 202 ASN A O 1
ATOM 1607 N N . GLU A 1 203 ? 10.761 8.229 0.438 1.00 90.25 203 GLU A N 1
ATOM 1608 C CA . GLU A 1 203 ? 10.086 9.456 0.013 1.00 90.25 203 GLU A CA 1
ATOM 1609 C C . GLU A 1 203 ? 9.163 9.233 -1.197 1.00 90.25 203 GLU A C 1
ATOM 1611 O O . GLU A 1 203 ? 8.046 9.761 -1.234 1.00 90.25 203 GLU A O 1
ATOM 1616 N N . ASP A 1 204 ? 9.592 8.421 -2.164 1.00 88.88 204 ASP A N 1
ATOM 1617 C CA . ASP A 1 204 ? 8.842 8.173 -3.392 1.00 88.88 204 ASP A CA 1
ATOM 1618 C C . ASP A 1 204 ? 7.592 7.314 -3.119 1.00 88.88 204 ASP A C 1
ATOM 1620 O O . ASP A 1 204 ? 6.505 7.623 -3.625 1.00 88.88 204 ASP A O 1
ATOM 1624 N N . SER A 1 205 ? 7.688 6.288 -2.261 1.00 91.31 205 SER A N 1
ATOM 1625 C CA . SER A 1 205 ? 6.518 5.501 -1.836 1.00 91.31 205 SER A CA 1
ATOM 1626 C C . SER A 1 205 ? 5.541 6.327 -0.999 1.00 91.31 205 SER A C 1
ATOM 1628 O O . SER A 1 205 ? 4.327 6.251 -1.213 1.00 91.31 205 SER A O 1
ATOM 1630 N N . ALA A 1 206 ? 6.047 7.181 -0.104 1.00 93.62 206 ALA A N 1
ATOM 1631 C CA . ALA A 1 206 ? 5.224 8.069 0.713 1.00 93.62 206 ALA A CA 1
ATOM 1632 C C . ALA A 1 206 ? 4.464 9.081 -0.159 1.00 93.62 206 ALA A C 1
ATOM 1634 O O . ALA A 1 206 ? 3.261 9.317 0.018 1.00 93.62 206 ALA A O 1
ATOM 1635 N N . ARG A 1 207 ? 5.145 9.635 -1.168 1.00 93.12 207 ARG A N 1
ATOM 1636 C CA . ARG A 1 207 ? 4.547 10.514 -2.175 1.00 93.12 207 ARG A CA 1
ATOM 1637 C C . ARG A 1 207 ? 3.460 9.801 -2.977 1.00 93.12 207 ARG A C 1
ATOM 1639 O O . ARG A 1 207 ? 2.442 10.423 -3.292 1.00 93.12 207 ARG A O 1
ATOM 1646 N N . PHE A 1 208 ? 3.645 8.522 -3.296 1.00 92.81 208 PHE A N 1
ATOM 1647 C CA . PHE A 1 208 ? 2.672 7.736 -4.049 1.00 92.81 208 PHE A CA 1
ATOM 1648 C C . PHE A 1 208 ? 1.351 7.558 -3.290 1.00 92.81 208 PHE A C 1
ATOM 1650 O O . PHE A 1 208 ? 0.298 7.956 -3.801 1.00 92.81 208 PHE A O 1
ATOM 1657 N N . ILE A 1 209 ? 1.390 7.062 -2.047 1.00 94.44 209 ILE A N 1
ATOM 1658 C CA . ILE A 1 209 ? 0.178 6.913 -1.223 1.00 94.44 209 ILE A CA 1
ATOM 1659 C C . ILE A 1 209 ? -0.467 8.269 -0.902 1.00 94.44 209 ILE A C 1
ATOM 1661 O O . ILE A 1 209 ? -1.692 8.391 -0.948 1.00 94.44 209 ILE A O 1
ATOM 1665 N N . TYR A 1 210 ? 0.319 9.332 -0.700 1.00 94.94 210 TYR A N 1
ATOM 1666 C CA . TYR A 1 210 ? -0.224 10.691 -0.602 1.00 94.94 210 TYR A CA 1
ATOM 1667 C C . TYR A 1 210 ? -0.949 11.119 -1.890 1.00 94.94 210 TYR A C 1
ATOM 1669 O O . TYR A 1 210 ? -2.038 11.699 -1.850 1.00 94.94 210 TYR A O 1
ATOM 1677 N N . GLY A 1 211 ? -0.391 10.782 -3.054 1.00 93.00 211 GLY A N 1
ATOM 1678 C CA . GLY A 1 211 ? -1.031 10.974 -4.351 1.00 93.00 211 GLY A CA 1
ATOM 1679 C C . GLY A 1 211 ? -2.362 10.226 -4.474 1.00 93.00 211 GLY A C 1
ATOM 1680 O O . GLY A 1 211 ? -3.305 10.775 -5.053 1.00 93.00 211 GLY A O 1
ATOM 1681 N N . ILE A 1 212 ? -2.466 9.009 -3.928 1.00 93.69 212 ILE A N 1
ATOM 1682 C CA . ILE A 1 212 ? -3.737 8.276 -3.811 1.00 93.69 212 ILE A CA 1
ATOM 1683 C C . ILE A 1 212 ? -4.688 9.052 -2.894 1.00 93.69 212 ILE A C 1
ATOM 1685 O O . ILE A 1 212 ? -5.781 9.397 -3.333 1.00 93.69 212 ILE A O 1
ATOM 1689 N N . ALA A 1 213 ? -4.267 9.426 -1.682 1.00 94.06 213 ALA A N 1
ATOM 1690 C CA . ALA A 1 213 ? -5.099 10.135 -0.704 1.00 94.06 213 ALA A CA 1
ATOM 1691 C C . ALA A 1 213 ? -5.761 11.404 -1.278 1.00 94.06 213 ALA A C 1
ATOM 1693 O O . ALA A 1 213 ? -6.954 11.642 -1.074 1.00 94.06 213 ALA A O 1
ATOM 1694 N N . LYS A 1 214 ? -5.026 12.195 -2.074 1.00 93.31 214 LYS A N 1
ATOM 1695 C CA . LYS A 1 214 ? -5.561 13.413 -2.714 1.00 93.31 214 LYS A CA 1
ATOM 1696 C C . LYS A 1 214 ? -6.572 13.150 -3.828 1.00 93.31 214 LYS A C 1
ATOM 1698 O O . LYS A 1 214 ? -7.387 14.022 -4.130 1.00 93.31 214 LYS A O 1
ATOM 1703 N N . ARG A 1 215 ? -6.481 12.002 -4.502 1.00 92.12 215 ARG A N 1
ATOM 1704 C CA . ARG A 1 215 ? -7.260 11.697 -5.714 1.00 92.12 215 ARG A CA 1
ATOM 1705 C C . ARG A 1 215 ? -8.359 10.665 -5.478 1.00 92.12 215 ARG A C 1
ATOM 1707 O O . ARG A 1 215 ? -9.300 10.634 -6.263 1.00 92.12 215 ARG A O 1
ATOM 1714 N N . ALA A 1 216 ? -8.286 9.887 -4.398 1.00 92.94 216 ALA A N 1
ATOM 1715 C CA . ALA A 1 216 ? -9.164 8.760 -4.087 1.00 92.94 216 ALA A CA 1
ATOM 1716 C C . ALA A 1 216 ? -10.659 9.103 -4.226 1.00 92.94 216 ALA A C 1
ATOM 1718 O O . ALA A 1 216 ? -11.414 8.364 -4.857 1.00 92.94 216 ALA A O 1
ATOM 1719 N N . ARG A 1 217 ? -11.065 10.295 -3.763 1.00 91.94 217 ARG A N 1
ATOM 1720 C CA . ARG A 1 217 ? -12.457 10.775 -3.845 1.00 91.94 217 ARG A CA 1
ATOM 1721 C C . ARG A 1 217 ? -13.004 10.837 -5.277 1.00 91.94 217 ARG A C 1
ATOM 1723 O O . ARG A 1 217 ? -14.186 10.577 -5.468 1.00 91.94 217 ARG A O 1
ATOM 1730 N N . LYS A 1 218 ? -12.163 11.143 -6.277 1.00 91.25 218 LYS A N 1
ATOM 1731 C CA . LYS A 1 218 ? -12.570 11.187 -7.697 1.00 91.25 218 LYS A CA 1
ATOM 1732 C C . LYS A 1 218 ? -12.981 9.813 -8.231 1.00 91.25 218 LYS A C 1
ATOM 1734 O O . LYS A 1 218 ? -13.747 9.746 -9.182 1.00 91.25 218 LYS A O 1
ATOM 1739 N N . TYR A 1 219 ? -12.501 8.745 -7.596 1.00 92.12 219 TYR A N 1
ATOM 1740 C CA . TYR A 1 219 ? -12.724 7.357 -7.994 1.00 92.12 219 TYR A CA 1
ATOM 1741 C C . TYR A 1 219 ? -13.617 6.592 -7.004 1.00 92.12 219 TYR A C 1
ATOM 1743 O O . TYR A 1 219 ? -13.593 5.367 -6.976 1.00 92.12 219 TYR A O 1
ATOM 1751 N N . TYR A 1 220 ? -14.388 7.304 -6.167 1.00 93.50 220 TYR A N 1
ATOM 1752 C CA . TYR A 1 220 ? -15.215 6.710 -5.104 1.00 93.50 220 TYR A CA 1
ATOM 1753 C C . TYR A 1 220 ? -14.441 5.783 -4.144 1.00 93.50 220 TYR A C 1
ATOM 1755 O O . TYR A 1 220 ? -15.016 4.880 -3.530 1.00 93.50 220 TYR A O 1
ATOM 1763 N N . LEU A 1 221 ? -13.146 6.055 -3.964 1.00 94.69 221 LEU A N 1
ATOM 1764 C CA . LEU A 1 221 ? -12.283 5.356 -3.026 1.00 94.69 221 LEU A CA 1
ATOM 1765 C C . LEU A 1 221 ? -12.173 6.146 -1.713 1.00 94.69 221 LEU A C 1
ATOM 1767 O O . LEU A 1 221 ? -11.779 7.314 -1.707 1.00 94.69 221 LEU A O 1
ATOM 1771 N N . GLY A 1 222 ? -12.488 5.497 -0.595 1.00 94.94 222 GLY A N 1
ATOM 1772 C CA . GLY A 1 222 ? -12.052 5.910 0.736 1.00 94.94 222 GLY A CA 1
ATOM 1773 C C . GLY A 1 222 ? -10.713 5.257 1.066 1.00 94.94 222 GLY A C 1
ATOM 1774 O O . GLY A 1 222 ? -10.580 4.049 0.904 1.00 94.94 222 GLY A O 1
ATOM 1775 N N . LEU A 1 223 ? -9.728 6.040 1.506 1.00 96.25 223 LEU A N 1
ATOM 1776 C CA . LEU A 1 223 ? -8.452 5.526 2.006 1.00 96.25 223 LEU A CA 1
ATOM 1777 C C . LEU A 1 223 ? -8.465 5.561 3.536 1.00 96.25 223 LEU A C 1
ATOM 1779 O O . LEU A 1 223 ? -8.759 6.603 4.123 1.00 96.25 223 LEU A O 1
ATOM 1783 N N . THR A 1 224 ? -8.113 4.445 4.161 1.00 96.12 224 THR A N 1
ATOM 1784 C CA . THR A 1 224 ? -7.909 4.316 5.603 1.00 96.12 224 THR A CA 1
ATOM 1785 C C . THR A 1 224 ? -6.508 3.777 5.839 1.00 96.12 224 THR A C 1
ATOM 1787 O O . THR A 1 224 ? -6.176 2.688 5.386 1.00 96.12 224 THR A O 1
ATOM 1790 N N . THR A 1 225 ? -5.680 4.542 6.539 1.00 95.19 225 THR A N 1
ATOM 1791 C CA . THR A 1 225 ? -4.347 4.108 6.971 1.00 95.19 225 THR A CA 1
ATOM 1792 C C . THR A 1 225 ? -4.389 3.778 8.453 1.00 95.19 225 THR A C 1
ATOM 1794 O O . THR A 1 225 ? -4.928 4.564 9.234 1.00 95.19 225 THR A O 1
ATOM 1797 N N . ILE A 1 226 ? -3.814 2.644 8.833 1.00 94.25 226 ILE A N 1
ATOM 1798 C CA . ILE A 1 226 ? -3.684 2.199 10.221 1.00 94.25 226 ILE A CA 1
ATOM 1799 C C . ILE A 1 226 ? -2.185 2.071 10.511 1.00 94.25 226 ILE A C 1
ATOM 1801 O O . ILE A 1 226 ? -1.430 1.613 9.656 1.00 94.25 226 ILE A O 1
ATOM 1805 N N . SER A 1 227 ? -1.746 2.544 11.675 1.00 90.06 227 SER A N 1
ATOM 1806 C CA . SER A 1 227 ? -0.345 2.494 12.103 1.00 90.06 227 SER A CA 1
ATOM 1807 C C . SER A 1 227 ? -0.297 2.448 13.623 1.00 90.06 227 SER A C 1
ATOM 1809 O O . SER A 1 227 ? -0.936 3.284 14.268 1.00 90.06 227 SER A O 1
ATOM 1811 N N . GLN A 1 228 ? 0.451 1.501 14.187 1.00 86.31 228 GLN A N 1
ATOM 1812 C CA . GLN A 1 228 ? 0.697 1.446 15.632 1.00 86.31 228 GLN A CA 1
ATOM 1813 C C . GLN A 1 228 ? 1.735 2.494 16.046 1.00 86.31 228 GLN A C 1
ATOM 1815 O O . GLN A 1 228 ? 1.522 3.251 16.997 1.00 86.31 228 GLN A O 1
ATOM 1820 N N . ASP A 1 229 ? 2.807 2.606 15.262 1.00 76.69 229 ASP A N 1
ATOM 1821 C CA . ASP A 1 229 ? 3.867 3.588 15.466 1.00 76.69 229 ASP A CA 1
ATOM 1822 C C . ASP A 1 229 ? 3.527 4.905 14.767 1.00 76.69 229 ASP A C 1
ATOM 1824 O O . ASP A 1 229 ? 3.951 5.209 13.650 1.00 76.69 229 ASP A O 1
ATOM 1828 N N . VAL A 1 230 ? 2.707 5.711 15.444 1.00 81.44 230 VAL A N 1
ATOM 1829 C CA . VAL A 1 230 ? 2.298 7.031 14.944 1.00 81.44 230 VAL A CA 1
ATOM 1830 C C . VAL A 1 230 ? 3.503 7.940 14.680 1.00 81.44 230 VAL A C 1
ATOM 1832 O O . VAL A 1 230 ? 3.474 8.731 13.742 1.00 81.44 230 VAL A O 1
ATOM 1835 N N . ASP A 1 231 ? 4.584 7.807 15.452 1.00 83.75 231 ASP A N 1
ATOM 1836 C CA . ASP A 1 231 ? 5.778 8.640 15.310 1.00 83.75 231 ASP A CA 1
ATOM 1837 C C . ASP A 1 231 ? 6.461 8.436 13.956 1.00 83.75 231 ASP A C 1
ATOM 1839 O O . ASP A 1 231 ? 6.827 9.416 13.307 1.00 83.75 231 ASP A O 1
ATOM 1843 N N . ASP A 1 232 ? 6.606 7.193 13.498 1.00 82.25 232 ASP A N 1
ATOM 1844 C CA . ASP A 1 232 ? 7.257 6.898 12.218 1.00 82.25 232 ASP A CA 1
ATOM 1845 C C . ASP A 1 232 ? 6.403 7.358 11.042 1.00 82.25 232 ASP A C 1
ATOM 1847 O O . ASP A 1 232 ? 6.913 7.958 10.090 1.00 82.25 232 ASP A O 1
ATOM 1851 N N . PHE A 1 233 ? 5.082 7.229 11.169 1.00 88.69 233 PHE A N 1
ATOM 1852 C CA . PHE A 1 233 ? 4.160 7.799 10.199 1.00 88.69 233 PHE A CA 1
ATOM 1853 C C . PHE A 1 233 ? 4.241 9.337 10.159 1.00 88.69 233 PHE A C 1
ATOM 1855 O O . PHE A 1 233 ? 4.287 9.941 9.086 1.00 88.69 233 PHE A O 1
ATOM 1862 N N . LEU A 1 234 ? 4.293 9.997 11.321 1.00 89.94 234 LEU A N 1
ATOM 1863 C CA . LEU A 1 234 ? 4.276 11.457 11.437 1.00 89.94 234 LEU A CA 1
ATOM 1864 C C . LEU A 1 234 ? 5.633 12.131 11.199 1.00 89.94 234 LEU A C 1
ATOM 1866 O O . LEU A 1 234 ? 5.660 13.335 10.943 1.00 89.94 234 LEU A O 1
ATOM 1870 N N . LYS A 1 235 ? 6.760 11.415 11.244 1.00 87.38 235 LYS A N 1
ATOM 1871 C CA . LYS A 1 235 ? 8.070 11.965 10.840 1.00 87.38 235 LYS A CA 1
ATOM 1872 C C . LYS A 1 235 ? 8.092 12.349 9.359 1.00 87.38 235 LYS A C 1
ATOM 1874 O O . LYS A 1 235 ? 8.775 13.302 8.983 1.00 87.38 235 LYS A O 1
ATOM 1879 N N . SER A 1 236 ? 7.314 11.655 8.528 1.00 89.50 236 SER A N 1
ATOM 1880 C CA . SER A 1 236 ? 7.161 11.979 7.113 1.00 89.50 236 SER A CA 1
ATOM 1881 C C . SER A 1 236 ? 6.235 13.180 6.906 1.00 89.50 236 SER A C 1
ATOM 1883 O O . SER A 1 236 ? 5.089 13.200 7.362 1.00 89.50 236 SER A O 1
ATOM 1885 N N . ASN A 1 237 ? 6.688 14.169 6.126 1.00 90.44 237 ASN A N 1
ATOM 1886 C CA . ASN A 1 237 ? 5.834 15.284 5.694 1.00 90.44 237 ASN A CA 1
ATOM 1887 C C . ASN A 1 237 ? 4.594 14.785 4.931 1.00 90.44 237 ASN A C 1
ATOM 1889 O O . ASN A 1 237 ? 3.520 15.380 5.040 1.00 90.44 237 ASN A O 1
ATOM 1893 N N . TYR A 1 238 ? 4.724 13.680 4.188 1.00 93.62 238 TYR A N 1
ATOM 1894 C CA . TYR A 1 238 ? 3.603 13.048 3.496 1.00 93.62 238 TYR A CA 1
ATOM 1895 C C . TYR A 1 238 ? 2.640 12.377 4.476 1.00 93.62 238 TYR A C 1
ATOM 1897 O O . TYR A 1 238 ? 1.433 12.534 4.317 1.00 93.62 238 TYR A O 1
ATOM 1905 N N . GLY A 1 239 ? 3.144 11.715 5.520 1.00 92.12 239 GLY A N 1
ATOM 1906 C CA . GLY A 1 239 ? 2.307 11.135 6.572 1.00 92.12 239 GLY A CA 1
ATOM 1907 C C . GLY A 1 239 ? 1.481 12.195 7.303 1.00 92.12 239 GLY A C 1
ATOM 1908 O O . GLY A 1 239 ? 0.254 12.084 7.371 1.00 92.12 239 GLY A O 1
ATOM 1909 N N . LYS A 1 240 ? 2.105 13.311 7.716 1.00 91.25 240 LYS A N 1
ATOM 1910 C CA . LYS A 1 240 ? 1.377 14.476 8.266 1.00 91.25 240 LYS A CA 1
ATOM 1911 C C . LYS A 1 240 ? 0.310 14.997 7.300 1.00 91.25 240 LYS A C 1
ATOM 1913 O O . LYS A 1 240 ? -0.806 15.328 7.705 1.00 91.25 240 LYS A O 1
ATOM 1918 N N . ALA A 1 241 ? 0.627 15.062 6.007 1.00 91.44 241 ALA A N 1
ATOM 1919 C CA . ALA A 1 241 ? -0.319 15.515 4.994 1.00 91.44 241 ALA A CA 1
ATOM 1920 C C . ALA A 1 241 ? -1.495 14.536 4.812 1.00 91.44 241 ALA A C 1
ATOM 1922 O O . ALA A 1 241 ? -2.628 14.977 4.633 1.00 91.44 241 ALA A O 1
ATOM 1923 N N . ILE A 1 242 ? -1.269 13.222 4.879 1.00 92.94 242 ILE A N 1
ATOM 1924 C CA . ILE A 1 242 ? -2.336 12.211 4.802 1.00 92.94 242 ILE A CA 1
ATOM 1925 C C . ILE A 1 242 ? -3.271 12.344 6.004 1.00 92.94 242 ILE A C 1
ATOM 1927 O O . ILE A 1 242 ? -4.489 12.427 5.826 1.00 92.94 242 ILE A O 1
ATOM 1931 N N . VAL A 1 243 ? -2.709 12.455 7.210 1.00 90.56 243 VAL A N 1
ATOM 1932 C CA . VAL A 1 243 ? -3.477 12.662 8.444 1.00 90.56 243 VAL A CA 1
ATOM 1933 C C . VAL A 1 243 ? -4.338 13.917 8.340 1.00 90.56 243 VAL A C 1
ATOM 1935 O O . VAL A 1 243 ? -5.557 13.832 8.452 1.00 90.56 243 VAL A O 1
ATOM 1938 N N . THR A 1 244 ? -3.741 15.073 8.048 1.00 86.06 244 THR A N 1
ATOM 1939 C CA . THR A 1 244 ? -4.461 16.363 8.026 1.00 86.06 244 THR A CA 1
ATOM 1940 C C . THR A 1 244 ? -5.544 16.451 6.946 1.00 86.06 244 THR A C 1
ATOM 1942 O O . THR A 1 244 ? -6.514 17.185 7.110 1.00 86.06 244 THR A O 1
ATOM 1945 N N . ASN A 1 245 ? -5.425 15.689 5.853 1.00 87.19 245 ASN A N 1
ATOM 1946 C CA . ASN A 1 245 ? -6.448 15.614 4.802 1.00 87.19 245 ASN A CA 1
ATOM 1947 C C . ASN A 1 245 ? -7.517 14.530 5.047 1.00 87.19 245 ASN A C 1
ATOM 1949 O O . ASN A 1 245 ? -8.474 14.418 4.265 1.00 87.19 245 ASN A O 1
ATOM 1953 N N . SER A 1 246 ? -7.375 13.733 6.108 1.00 91.25 246 SER A N 1
ATOM 1954 C CA . SER A 1 246 ? -8.344 12.704 6.482 1.00 91.25 246 SER A CA 1
ATOM 1955 C C . SER A 1 246 ? -9.560 13.342 7.150 1.00 91.25 246 SER A C 1
ATOM 1957 O O . SER A 1 246 ? -9.443 14.067 8.131 1.00 91.25 246 SER A O 1
ATOM 1959 N N . SER A 1 247 ? -10.756 13.072 6.620 1.00 91.56 247 SER A N 1
ATOM 1960 C CA . SER A 1 247 ? -12.013 13.624 7.155 1.00 91.56 247 SER A CA 1
ATOM 1961 C C . SER A 1 247 ? -12.438 12.995 8.481 1.00 91.56 247 SER A C 1
ATOM 1963 O O . SER A 1 247 ? -13.246 13.573 9.207 1.00 91.56 247 SER A O 1
ATOM 1965 N N . ILE A 1 248 ? -11.940 11.787 8.743 1.00 94.38 248 ILE A N 1
ATOM 1966 C CA . ILE A 1 248 ? -12.189 11.003 9.945 1.00 94.38 248 ILE A CA 1
ATOM 1967 C C . ILE A 1 248 ? -10.838 10.534 10.462 1.00 94.38 248 ILE A C 1
ATOM 1969 O O . ILE A 1 248 ? -10.025 10.035 9.683 1.00 94.38 248 ILE A O 1
ATOM 1973 N N . GLN A 1 249 ? -10.618 10.678 11.764 1.00 95.00 249 GLN A N 1
ATOM 1974 C CA . GLN A 1 249 ? -9.432 10.163 12.440 1.00 95.00 249 GLN A CA 1
ATOM 1975 C C . GLN A 1 249 ? -9.864 9.495 13.746 1.00 95.00 249 GLN A C 1
ATOM 1977 O O . GLN A 1 249 ? -10.839 9.910 14.379 1.00 95.00 249 GLN A O 1
ATOM 1982 N N . ILE A 1 250 ? -9.146 8.448 14.142 1.00 95.88 250 ILE A N 1
ATOM 1983 C CA . ILE A 1 250 ? -9.319 7.781 15.430 1.00 95.88 250 ILE A CA 1
ATOM 1984 C C . ILE A 1 250 ? -7.941 7.701 16.069 1.00 95.88 250 ILE A C 1
ATOM 1986 O O . ILE A 1 250 ? -7.041 7.074 15.516 1.00 95.88 250 ILE A O 1
ATOM 1990 N N . LEU A 1 251 ? -7.790 8.328 17.231 1.00 95.50 251 LEU A N 1
ATOM 1991 C CA . LEU A 1 251 ? -6.600 8.198 18.060 1.00 95.50 251 LEU A CA 1
ATOM 1992 C C . LEU A 1 251 ? -6.949 7.343 19.265 1.00 95.50 251 LEU A C 1
ATOM 1994 O O . LEU A 1 251 ? -7.744 7.748 20.110 1.00 95.50 251 LEU A O 1
ATOM 1998 N N . LEU A 1 252 ? -6.363 6.154 19.337 1.00 95.62 252 LEU A N 1
ATOM 1999 C CA . LEU A 1 252 ? -6.440 5.302 20.522 1.00 95.62 252 LEU A CA 1
ATOM 2000 C C . LEU A 1 252 ? -5.313 5.661 21.494 1.00 95.62 252 LEU A C 1
ATOM 2002 O O . LEU A 1 252 ? -4.609 6.655 21.305 1.00 95.62 252 LEU A O 1
ATOM 2006 N N . LYS A 1 253 ? -5.147 4.863 22.549 1.00 95.06 253 LYS A N 1
ATOM 2007 C CA . LYS A 1 253 ? -4.094 5.049 23.548 1.00 95.06 253 LYS A CA 1
ATOM 2008 C C . LYS A 1 253 ? -2.723 5.302 22.912 1.00 95.06 253 LYS A C 1
ATOM 2010 O O . LYS A 1 253 ? -2.295 4.544 22.049 1.00 95.06 253 LYS A O 1
ATOM 2015 N N . GLN A 1 254 ? -2.030 6.333 23.392 1.00 94.19 254 GLN A N 1
ATOM 2016 C CA . GLN A 1 254 ? -0.708 6.727 22.897 1.00 94.19 254 GLN A CA 1
ATOM 2017 C C . GLN A 1 254 ? 0.386 6.482 23.936 1.00 94.19 254 GLN A C 1
ATOM 2019 O O . GLN A 1 254 ? 0.158 6.595 25.145 1.00 94.19 254 GLN A O 1
ATOM 2024 N N . HIS A 1 255 ? 1.597 6.186 23.461 1.00 92.38 255 HIS A N 1
ATOM 2025 C CA . HIS A 1 255 ? 2.765 6.079 24.327 1.00 92.38 255 HIS A CA 1
ATOM 2026 C C . HIS A 1 255 ? 3.214 7.477 24.809 1.00 92.38 255 HIS A C 1
ATOM 2028 O O . HIS A 1 255 ? 3.227 8.418 24.011 1.00 92.38 255 HIS A O 1
ATOM 2034 N N . PRO A 1 256 ? 3.654 7.645 26.075 1.00 92.38 256 PRO A N 1
ATOM 2035 C CA . PRO A 1 256 ? 4.125 8.937 26.586 1.00 92.38 256 PRO A CA 1
ATOM 2036 C C . PRO A 1 256 ? 5.278 9.578 25.805 1.00 92.38 256 PRO A C 1
ATOM 2038 O O . PRO A 1 256 ? 5.461 10.782 25.899 1.00 92.38 256 PRO A O 1
ATOM 2041 N N . ALA A 1 257 ? 6.061 8.797 25.056 1.00 91.50 257 ALA A N 1
ATOM 2042 C CA . ALA A 1 257 ? 7.150 9.324 24.226 1.00 91.50 257 ALA A CA 1
ATOM 2043 C C . ALA A 1 257 ? 6.658 9.989 22.924 1.00 91.50 257 ALA A C 1
ATOM 2045 O O . ALA A 1 257 ? 7.272 10.949 22.474 1.00 91.50 257 ALA A O 1
ATOM 2046 N N . ALA A 1 258 ? 5.547 9.504 22.363 1.0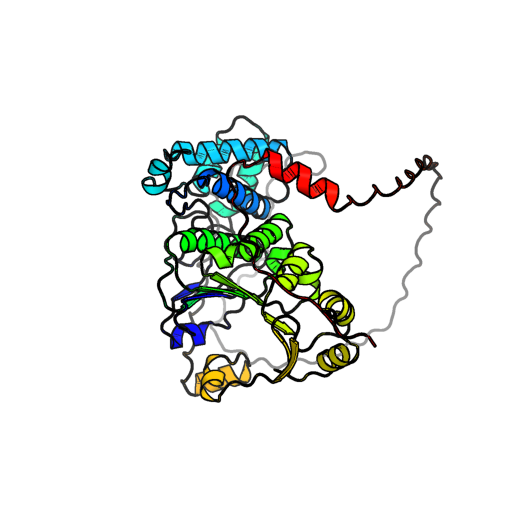0 89.88 258 ALA A N 1
ATOM 2047 C CA . ALA A 1 258 ? 4.971 9.971 21.098 1.00 89.88 258 ALA A CA 1
ATOM 2048 C C . ALA A 1 258 ? 3.963 11.116 21.293 1.00 89.88 258 ALA A C 1
ATOM 2050 O O . ALA A 1 258 ? 3.661 11.889 20.383 1.00 89.88 258 ALA A O 1
ATOM 2051 N N . ILE A 1 259 ? 3.408 11.231 22.505 1.00 92.88 259 ILE A N 1
ATOM 2052 C CA . ILE A 1 259 ? 2.223 12.052 22.767 1.00 92.88 259 ILE A CA 1
ATOM 2053 C C . ILE A 1 259 ? 2.401 13.535 22.421 1.00 92.88 259 ILE A C 1
ATOM 2055 O O . ILE A 1 259 ? 1.438 14.166 22.002 1.00 92.88 259 ILE A O 1
ATOM 2059 N N . ASP A 1 260 ? 3.598 14.102 22.580 1.00 93.06 260 ASP A N 1
ATOM 2060 C CA . ASP A 1 260 ? 3.836 15.517 22.275 1.00 93.06 260 ASP A CA 1
ATOM 2061 C C . ASP A 1 260 ? 3.772 15.787 20.767 1.00 93.06 260 ASP A C 1
ATOM 2063 O O . ASP A 1 260 ? 3.151 16.761 20.345 1.00 93.06 260 ASP A O 1
ATOM 2067 N N . LEU A 1 261 ? 4.333 14.888 19.951 1.00 91.75 261 LEU A N 1
ATOM 2068 C CA . LEU A 1 261 ? 4.247 14.970 18.492 1.00 91.75 261 LEU A CA 1
ATOM 2069 C C . LEU A 1 261 ? 2.804 14.785 18.009 1.00 91.75 261 LEU A C 1
ATOM 2071 O O . LEU A 1 261 ? 2.349 15.507 17.118 1.00 91.75 261 LEU A O 1
ATOM 2075 N N . VAL A 1 262 ? 2.076 13.840 18.609 1.00 92.50 262 VAL A N 1
ATOM 2076 C CA . VAL A 1 262 ? 0.652 13.620 18.325 1.00 92.50 262 VAL A CA 1
ATOM 2077 C C . VAL A 1 262 ? -0.164 14.853 18.714 1.00 92.50 262 VAL A C 1
ATOM 2079 O O . VAL A 1 262 ? -0.969 15.330 17.920 1.00 92.50 262 VAL A O 1
ATOM 2082 N N . ALA A 1 263 ? 0.060 15.412 19.903 1.00 93.38 263 ALA A N 1
ATOM 2083 C CA . ALA A 1 263 ? -0.663 16.587 20.371 1.00 93.38 263 ALA A CA 1
ATOM 2084 C C . ALA A 1 263 ? -0.453 17.798 19.455 1.00 93.38 263 ALA A C 1
ATOM 2086 O O . ALA A 1 263 ? -1.428 18.452 19.093 1.00 93.38 263 ALA A O 1
ATOM 2087 N N . ASP A 1 264 ? 0.787 18.048 19.028 1.00 91.69 264 ASP A N 1
ATOM 2088 C CA . ASP A 1 264 ? 1.114 19.120 18.083 1.00 91.69 264 ASP A CA 1
ATOM 2089 C C . ASP A 1 264 ? 0.463 18.891 16.709 1.00 91.69 264 ASP A C 1
ATOM 2091 O O . ASP A 1 264 ? -0.192 19.776 16.162 1.00 91.69 264 ASP A O 1
ATOM 2095 N N . THR A 1 265 ? 0.567 17.673 16.170 1.00 90.38 265 THR A N 1
ATOM 2096 C CA . THR A 1 265 ? 0.072 17.353 14.820 1.00 90.38 265 THR A CA 1
ATOM 2097 C C . THR A 1 265 ? -1.453 17.398 14.720 1.00 90.38 265 THR A C 1
ATOM 2099 O O . THR A 1 265 ? -1.995 17.830 13.702 1.00 90.38 265 THR A O 1
ATOM 2102 N N . PHE A 1 266 ? -2.149 16.939 15.761 1.00 90.75 266 PHE A N 1
ATOM 2103 C CA . PHE A 1 266 ? -3.610 16.854 15.799 1.00 90.75 266 PHE A CA 1
ATOM 2104 C C . PHE A 1 266 ? -4.263 18.028 16.543 1.00 90.75 266 PHE A C 1
ATOM 2106 O O . PHE A 1 266 ? -5.478 18.028 16.728 1.00 90.75 266 PHE A O 1
ATOM 2113 N N . TYR A 1 267 ? -3.478 19.032 16.954 1.00 90.81 267 TYR A N 1
ATOM 2114 C CA . TYR A 1 267 ? -3.944 20.201 17.707 1.00 90.81 267 TYR A CA 1
ATOM 2115 C C . TYR A 1 267 ? -4.734 19.828 18.971 1.00 90.81 267 TYR A C 1
ATOM 2117 O O . TYR A 1 267 ? -5.788 20.399 19.259 1.00 90.81 267 TYR A O 1
ATOM 2125 N N . LEU A 1 268 ? -4.232 18.846 19.721 1.00 94.75 268 LEU A N 1
ATOM 2126 C CA . LEU A 1 268 ? -4.897 18.354 20.923 1.00 94.75 268 LEU A CA 1
ATOM 2127 C C . LEU A 1 268 ? -4.742 19.338 22.082 1.00 94.75 268 LEU A C 1
ATOM 2129 O O . LEU A 1 268 ? -3.667 19.877 22.342 1.00 94.75 268 LEU A O 1
ATOM 2133 N N . SER A 1 269 ? -5.811 19.504 22.849 1.00 96.06 269 SER A N 1
ATOM 2134 C CA . SER A 1 269 ? -5.767 20.147 24.157 1.00 96.06 269 SER A CA 1
ATOM 2135 C C . SER A 1 269 ? -5.027 19.286 25.188 1.00 96.06 269 SER A C 1
ATOM 2137 O O . SER A 1 269 ? -4.942 18.061 25.083 1.00 96.06 269 SER A O 1
ATOM 2139 N N . GLU A 1 270 ? -4.577 19.910 26.279 1.00 96.56 270 GLU A N 1
ATOM 2140 C CA . GLU A 1 270 ? -3.985 19.188 27.416 1.00 96.56 270 GLU A CA 1
ATOM 2141 C C . GLU A 1 270 ? -4.941 18.151 28.037 1.00 96.56 270 GLU A C 1
ATOM 2143 O O . GLU A 1 270 ? -4.501 17.139 28.586 1.00 96.56 270 GLU A O 1
ATOM 2148 N N . GLY A 1 271 ? -6.257 18.377 27.951 1.00 96.75 271 GLY A N 1
ATOM 2149 C CA . GLY A 1 271 ? -7.266 17.420 28.410 1.00 96.75 271 GLY A CA 1
ATOM 2150 C C . GLY A 1 271 ? -7.328 16.176 27.525 1.00 96.75 271 GLY A C 1
ATOM 2151 O O . GLY A 1 271 ? -7.271 15.055 28.030 1.00 96.75 271 GLY A O 1
ATOM 2152 N N . GLU A 1 272 ? -7.377 16.371 26.208 1.00 97.19 272 GLU A N 1
ATOM 2153 C CA . GLU A 1 272 ? -7.349 15.299 25.203 1.00 97.19 272 GLU A CA 1
ATOM 2154 C C . GLU A 1 272 ? -6.050 14.498 25.266 1.00 97.19 272 GLU A C 1
ATOM 2156 O O . GLU A 1 272 ? -6.072 13.268 25.268 1.00 97.19 272 GLU A O 1
ATOM 2161 N N . LYS A 1 273 ? -4.921 15.188 25.433 1.00 97.19 273 LYS A N 1
ATOM 2162 C CA . LYS A 1 273 ? -3.615 14.576 25.669 1.00 97.19 273 LYS A CA 1
ATOM 2163 C C . LYS A 1 273 ? -3.635 13.625 26.870 1.00 97.19 273 LYS A C 1
ATOM 2165 O O . LYS A 1 273 ? -3.226 12.469 26.764 1.00 97.19 273 LYS A O 1
ATOM 2170 N N . ARG A 1 274 ? -4.137 14.089 28.021 1.00 97.00 274 ARG A N 1
ATOM 2171 C CA . ARG A 1 274 ? -4.262 13.259 29.235 1.00 97.00 274 ARG A CA 1
ATOM 2172 C C . ARG A 1 274 ? -5.218 12.086 29.034 1.00 97.00 274 ARG A C 1
ATOM 2174 O O . ARG A 1 274 ? -4.948 11.006 29.557 1.00 97.00 274 ARG A O 1
ATOM 2181 N N . LEU A 1 275 ? -6.295 12.284 28.274 1.00 97.12 275 LEU A N 1
ATOM 2182 C CA . LEU A 1 275 ? -7.234 11.220 27.927 1.00 97.12 275 LEU A CA 1
ATOM 2183 C C . LEU A 1 275 ? -6.535 10.113 27.134 1.00 97.12 275 LEU A C 1
ATOM 2185 O O . LEU A 1 275 ? -6.636 8.955 27.525 1.00 97.12 275 LEU A O 1
ATOM 2189 N N . LEU A 1 276 ? -5.773 10.449 26.087 1.00 96.69 276 LEU A N 1
ATOM 2190 C CA . LEU A 1 276 ? -5.051 9.454 25.282 1.00 96.69 276 LEU A CA 1
ATOM 2191 C C . LEU A 1 276 ? -3.977 8.697 26.079 1.00 96.69 276 LEU A C 1
ATOM 2193 O O . LEU A 1 276 ? -3.765 7.511 25.838 1.00 96.69 276 LEU A O 1
ATOM 2197 N N . LEU A 1 277 ? -3.323 9.344 27.049 1.00 96.44 277 LEU A N 1
ATOM 2198 C CA . LEU A 1 277 ? -2.351 8.685 27.935 1.00 96.44 277 LEU A CA 1
ATOM 2199 C C . LEU A 1 277 ? -3.018 7.703 28.912 1.00 96.44 277 LEU A C 1
ATOM 2201 O O . LEU A 1 277 ? -2.464 6.645 29.218 1.00 96.44 277 LEU A O 1
ATOM 2205 N N . GLY A 1 278 ? -4.203 8.060 29.414 1.00 96.19 278 GLY A N 1
ATOM 2206 C CA . GLY A 1 278 ? -4.968 7.270 30.382 1.00 96.19 278 GLY A CA 1
ATOM 2207 C C . GLY A 1 278 ? -5.931 6.248 29.772 1.00 96.19 278 GLY A C 1
ATOM 2208 O O . GLY A 1 278 ? -6.499 5.457 30.522 1.00 96.19 278 GLY A O 1
ATOM 2209 N N . ALA A 1 279 ? -6.125 6.258 28.451 1.00 97.06 279 ALA A N 1
ATOM 2210 C CA . ALA A 1 279 ? -7.125 5.443 27.768 1.00 97.06 279 ALA A CA 1
ATOM 2211 C C . ALA A 1 279 ? -6.930 3.932 28.001 1.00 97.06 279 ALA A C 1
ATOM 2213 O O . ALA A 1 279 ? -5.805 3.408 28.013 1.00 97.06 279 ALA A O 1
ATOM 2214 N N . GLY A 1 280 ? -8.047 3.224 28.182 1.00 96.44 280 GLY A N 1
ATOM 2215 C CA . GLY A 1 280 ? -8.103 1.766 28.141 1.00 96.44 280 GLY A CA 1
ATOM 2216 C C . GLY A 1 280 ? -8.138 1.210 26.713 1.00 96.44 280 GLY A C 1
ATOM 2217 O O . GLY A 1 280 ? -8.152 1.945 25.727 1.00 96.44 280 GLY A O 1
ATOM 2218 N N . GLN A 1 281 ? -8.182 -0.119 26.590 1.00 92.50 281 GLN A N 1
ATOM 2219 C CA . GLN A 1 281 ? -8.361 -0.772 25.292 1.00 92.50 281 GLN A CA 1
ATOM 2220 C C . GLN A 1 281 ? -9.700 -0.356 24.660 1.00 92.50 281 GLN A C 1
ATOM 2222 O O . GLN A 1 281 ? -10.746 -0.390 25.314 1.00 92.50 281 GLN A O 1
ATOM 2227 N N . GLY A 1 282 ? -9.649 0.050 23.389 1.00 93.69 282 GLY A N 1
ATOM 2228 C CA . GLY A 1 282 ? -10.807 0.538 22.637 1.00 93.69 282 GLY A CA 1
ATOM 2229 C C . GLY A 1 282 ? -11.273 1.947 23.020 1.00 93.69 282 GLY A C 1
ATOM 2230 O O . GLY A 1 282 ? -12.248 2.425 22.448 1.00 93.69 282 GLY A O 1
ATOM 2231 N N . GLU A 1 283 ? -10.616 2.622 23.964 1.00 97.69 283 GLU A N 1
ATOM 2232 C CA . GLU A 1 283 ? -10.908 4.013 24.321 1.00 97.69 283 GLU A CA 1
ATOM 2233 C C . GLU A 1 283 ? -9.967 4.970 23.585 1.00 97.69 283 GLU A C 1
ATOM 2235 O O . GLU A 1 283 ? -8.800 4.657 23.339 1.00 97.69 283 GLU A O 1
ATOM 2240 N N . GLY A 1 284 ? -10.477 6.146 23.230 1.00 97.38 284 GLY A N 1
ATOM 2241 C CA . GLY A 1 284 ? -9.702 7.126 22.484 1.00 97.38 284 GLY A CA 1
ATOM 2242 C C . GLY A 1 284 ? -10.503 8.358 22.093 1.00 97.38 284 GLY A C 1
ATOM 2243 O O . GLY A 1 284 ? -11.564 8.639 22.655 1.00 97.38 284 GLY A O 1
ATOM 2244 N N . LEU A 1 285 ? -9.988 9.084 21.109 1.00 97.25 285 LEU A N 1
ATOM 2245 C CA . LEU A 1 285 ? -10.603 10.261 20.511 1.00 97.25 285 LEU A CA 1
ATOM 2246 C C . LEU A 1 285 ? -11.028 9.961 19.074 1.00 97.25 285 LEU A C 1
ATOM 2248 O O . LEU A 1 285 ? -10.276 9.374 18.296 1.00 97.25 285 LEU A O 1
ATOM 2252 N N . PHE A 1 286 ? -12.231 10.400 18.726 1.00 97.50 286 PHE A N 1
ATOM 2253 C CA . PHE A 1 286 ? -12.781 10.362 17.380 1.00 97.50 286 PHE A CA 1
ATOM 2254 C C . PHE A 1 286 ? -12.930 11.777 16.843 1.00 97.50 286 PHE A C 1
ATOM 2256 O O . PHE A 1 286 ? -13.529 12.638 17.492 1.00 97.50 286 PHE A O 1
ATOM 2263 N N . PHE A 1 287 ? -12.410 11.977 15.639 1.00 95.81 287 PHE A N 1
ATOM 2264 C CA . PHE A 1 287 ? -12.380 13.252 14.948 1.00 95.81 287 PHE A CA 1
ATOM 2265 C C . PHE A 1 287 ? -13.303 13.153 13.742 1.00 95.81 287 PHE A C 1
ATOM 2267 O O . PHE A 1 287 ? -13.152 12.258 12.907 1.00 95.81 287 PHE A O 1
ATOM 2274 N N . ALA A 1 288 ? -14.242 14.087 13.640 1.00 93.50 288 ALA A N 1
ATOM 2275 C CA . ALA A 1 288 ? -15.089 14.259 12.468 1.00 93.50 288 ALA A CA 1
ATOM 2276 C C . ALA A 1 288 ? -15.094 15.738 12.077 1.00 93.50 288 ALA A C 1
ATOM 2278 O O . ALA A 1 288 ? -15.820 16.554 12.656 1.00 93.50 288 ALA A O 1
ATOM 2279 N N . GLY A 1 289 ? -14.244 16.090 11.109 1.00 86.31 289 GLY A N 1
ATOM 2280 C CA . GLY A 1 289 ? -13.931 17.488 10.820 1.00 86.31 289 GLY A CA 1
ATOM 2281 C C . GLY A 1 289 ? -13.300 18.162 12.041 1.00 86.31 289 GLY A C 1
ATOM 2282 O O . GLY A 1 289 ? -12.281 17.704 12.536 1.00 86.31 289 GLY A O 1
ATOM 2283 N N . THR A 1 290 ? -13.920 19.232 12.538 1.00 85.62 290 THR A N 1
ATOM 2284 C CA . THR A 1 290 ? -13.439 19.995 13.705 1.00 85.62 290 THR A CA 1
ATOM 2285 C C . THR A 1 290 ? -13.945 19.463 15.047 1.00 85.62 290 THR A C 1
ATOM 2287 O O . THR A 1 290 ? -13.617 20.027 16.086 1.00 85.62 290 THR A O 1
ATOM 2290 N N . ASN A 1 291 ? -14.805 18.440 15.049 1.00 91.81 291 ASN A N 1
ATOM 2291 C CA . ASN A 1 291 ? -15.373 17.895 16.279 1.00 91.81 291 ASN A CA 1
ATOM 2292 C C . ASN A 1 291 ? -14.487 16.780 16.817 1.00 91.81 291 ASN A C 1
ATOM 2294 O O . ASN A 1 291 ? -14.235 15.809 16.102 1.00 91.81 291 ASN A O 1
ATOM 2298 N N . HIS A 1 292 ? -14.085 16.901 18.080 1.00 94.19 292 HIS A N 1
ATOM 2299 C CA . HIS A 1 292 ? -13.346 15.875 18.804 1.00 94.19 292 HIS A CA 1
ATOM 2300 C C . HIS A 1 292 ? -14.231 15.328 19.919 1.00 94.19 292 HIS A C 1
ATOM 2302 O O . HIS A 1 292 ? -14.769 16.083 20.733 1.00 94.19 292 HIS A O 1
ATOM 2308 N N . VAL A 1 293 ? -14.409 14.012 19.954 1.00 96.56 293 VAL A N 1
ATOM 2309 C CA . VAL A 1 293 ? -15.217 13.354 20.983 1.00 96.56 293 VAL A CA 1
ATOM 2310 C C . VAL A 1 293 ? -14.483 12.151 21.548 1.00 96.56 293 VAL A C 1
ATOM 2312 O O . VAL A 1 293 ? -13.875 11.371 20.817 1.00 96.56 293 VAL A O 1
ATOM 2315 N N . ALA A 1 294 ? -14.555 11.988 22.866 1.00 97.38 294 ALA A N 1
ATOM 2316 C CA . ALA A 1 294 ? -14.100 10.771 23.517 1.00 97.38 294 ALA A CA 1
ATOM 2317 C C . ALA A 1 294 ? -15.022 9.609 23.130 1.00 97.38 294 ALA A C 1
ATOM 2319 O O . ALA A 1 294 ? -16.247 9.730 23.201 1.00 97.38 294 ALA A O 1
ATOM 2320 N N . ILE A 1 295 ? -14.435 8.482 22.739 1.00 97.50 295 ILE A N 1
ATOM 2321 C CA . ILE A 1 295 ? -15.169 7.28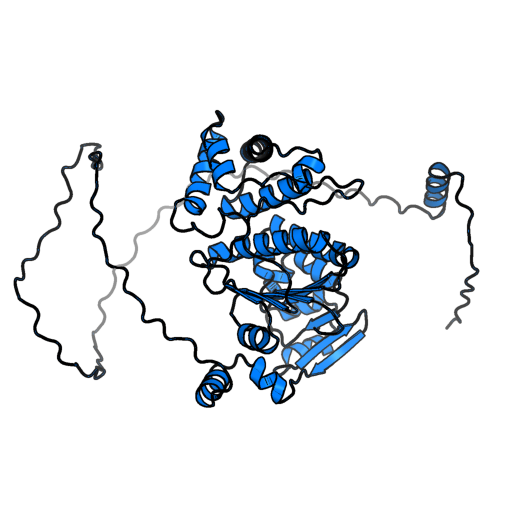7 22.325 1.00 97.50 295 ILE A CA 1
ATOM 2322 C C . ILE A 1 295 ? -14.665 6.042 23.044 1.00 97.50 295 ILE A C 1
ATOM 2324 O O . ILE A 1 295 ? -13.523 5.975 23.498 1.00 97.50 295 ILE A O 1
ATOM 2328 N N . LYS A 1 296 ? -15.539 5.034 23.106 1.00 97.19 296 LYS A N 1
ATOM 2329 C CA . LYS A 1 296 ? -15.202 3.665 23.493 1.00 97.19 296 LYS A CA 1
ATOM 2330 C C . LYS A 1 296 ? -15.781 2.694 22.474 1.00 97.19 296 LYS A C 1
ATOM 2332 O O . LYS A 1 296 ? -16.996 2.514 22.408 1.00 97.19 296 LYS A O 1
ATOM 2337 N N . ILE A 1 297 ? -14.906 2.079 21.694 1.00 95.62 297 ILE A N 1
ATOM 2338 C CA . ILE A 1 297 ? -15.245 1.083 20.684 1.00 95.62 297 ILE A CA 1
ATOM 2339 C C . ILE A 1 297 ? -15.500 -0.245 21.394 1.00 95.62 297 ILE A C 1
ATOM 2341 O O . ILE A 1 297 ? -14.707 -0.686 22.228 1.00 95.62 297 ILE A O 1
ATOM 2345 N N . LYS A 1 298 ? -16.631 -0.875 21.082 1.00 94.62 298 LYS A N 1
ATOM 2346 C CA . LYS A 1 298 ? -16.982 -2.212 21.561 1.00 94.62 298 LYS A CA 1
ATOM 2347 C C . LYS A 1 298 ? -17.557 -3.012 20.406 1.00 94.62 298 LYS A C 1
ATOM 2349 O O . LYS A 1 298 ? -18.495 -2.549 19.764 1.00 94.62 298 LYS A O 1
ATOM 2354 N N . ALA A 1 299 ? -17.016 -4.203 20.193 1.00 94.00 299 ALA A N 1
ATOM 2355 C CA . ALA A 1 299 ? -17.619 -5.189 19.312 1.00 94.00 299 ALA A CA 1
ATOM 2356 C C . ALA A 1 299 ? -18.801 -5.861 20.021 1.00 94.00 299 ALA A C 1
ATOM 2358 O O . ALA A 1 299 ? -18.772 -6.082 21.239 1.00 94.00 299 ALA A O 1
ATOM 2359 N N . SER A 1 300 ? -19.846 -6.198 19.269 1.00 94.81 300 SER A N 1
ATOM 2360 C CA . SER A 1 300 ? -20.859 -7.134 19.756 1.00 94.81 300 SER A CA 1
ATOM 2361 C C . SER A 1 300 ? -20.237 -8.522 19.986 1.00 94.81 300 SER A C 1
ATOM 2363 O O . SER A 1 300 ? -19.201 -8.836 19.396 1.00 94.81 300 SER A O 1
ATOM 2365 N N . PRO A 1 301 ? -20.857 -9.395 20.802 1.00 92.00 301 PRO A N 1
ATOM 2366 C CA . PRO A 1 301 ? -20.333 -10.741 21.030 1.00 92.00 301 PRO A CA 1
ATOM 2367 C C . PRO A 1 301 ? -20.122 -11.560 19.749 1.00 92.00 301 PRO A C 1
ATOM 2369 O O . PRO A 1 301 ? -19.212 -12.381 19.706 1.00 92.00 301 PRO A O 1
ATOM 2372 N N . GLU A 1 302 ? -20.939 -11.345 18.715 1.00 89.81 302 GLU A N 1
ATOM 2373 C CA . GLU A 1 302 ? -20.801 -12.056 17.439 1.00 89.81 302 GLU A CA 1
ATOM 2374 C C . GLU A 1 302 ? -19.680 -11.478 16.568 1.00 89.81 302 GLU A C 1
ATOM 2376 O O . GLU A 1 302 ? -18.905 -12.240 15.997 1.00 89.81 302 GLU A O 1
ATOM 2381 N N . GLU A 1 303 ? -19.525 -10.151 16.519 1.00 91.44 303 GLU A N 1
ATOM 2382 C CA . GLU A 1 303 ? -18.396 -9.514 15.824 1.00 91.44 303 GLU A CA 1
ATOM 2383 C C . GLU A 1 303 ? -17.064 -9.874 16.486 1.00 91.44 303 GLU A C 1
ATOM 2385 O O . GLU A 1 303 ? -16.106 -10.209 15.795 1.00 91.44 303 GLU A O 1
ATOM 2390 N N . HIS A 1 304 ? -17.014 -9.868 17.822 1.00 92.00 304 HIS A N 1
ATOM 2391 C CA . HIS A 1 304 ? -15.803 -10.146 18.598 1.00 92.00 304 HIS A CA 1
ATOM 2392 C C . HIS A 1 304 ? -15.204 -11.517 18.272 1.00 92.00 304 HIS A C 1
ATOM 2394 O O . HIS A 1 304 ? -13.994 -11.638 18.112 1.00 92.00 304 HIS A O 1
ATOM 2400 N N . LYS A 1 305 ? -16.043 -12.545 18.089 1.00 89.12 305 LYS A N 1
ATOM 2401 C CA . LYS A 1 305 ? -15.588 -13.891 17.691 1.00 89.12 305 LYS A CA 1
ATOM 2402 C C . LYS A 1 305 ? -14.890 -13.909 16.327 1.00 89.12 305 LYS A C 1
ATOM 2404 O O . LYS A 1 305 ? -14.067 -14.786 16.093 1.00 89.12 305 LYS A O 1
ATOM 2409 N N . LEU A 1 306 ? -15.237 -12.985 15.429 1.00 88.06 306 LEU A N 1
ATOM 2410 C CA . LEU A 1 306 ? -14.687 -12.922 14.073 1.00 88.06 306 LEU A CA 1
ATOM 2411 C C . LEU A 1 306 ? -13.402 -12.098 13.984 1.00 88.06 306 LEU A C 1
ATOM 2413 O O . LEU A 1 306 ? -12.596 -12.359 13.095 1.00 88.06 306 LEU A O 1
ATOM 2417 N N . ILE A 1 307 ? -13.240 -11.104 14.861 1.00 90.44 307 ILE A N 1
ATOM 2418 C CA . ILE A 1 307 ? -12.170 -10.098 14.759 1.00 90.44 307 ILE A CA 1
ATOM 2419 C C . ILE A 1 307 ? -11.157 -10.148 15.907 1.00 90.44 307 ILE A C 1
ATOM 2421 O O . ILE A 1 307 ? -10.208 -9.374 15.900 1.00 90.44 307 ILE A O 1
ATOM 2425 N N . THR A 1 308 ? -11.360 -10.995 16.922 1.00 90.19 308 THR A N 1
ATOM 2426 C CA . THR A 1 308 ? -10.411 -11.087 18.038 1.00 90.19 308 THR A CA 1
ATOM 2427 C C . THR A 1 308 ? -9.051 -11.593 17.564 1.00 90.19 308 THR A C 1
ATOM 2429 O O . THR A 1 308 ? -8.950 -12.606 16.868 1.00 90.19 308 THR A O 1
ATOM 2432 N N . THR A 1 309 ? -8.002 -10.890 17.984 1.00 87.69 309 THR A N 1
ATOM 2433 C CA . THR A 1 309 ? -6.602 -11.255 17.750 1.00 87.69 309 THR A CA 1
ATOM 2434 C C . THR A 1 309 ? -5.928 -11.789 19.019 1.00 87.69 309 THR A C 1
ATOM 2436 O O . THR A 1 309 ? -4.768 -12.195 18.969 1.00 87.69 309 THR A O 1
ATOM 2439 N N . ASP A 1 310 ? -6.644 -11.869 20.157 1.00 89.81 310 ASP A N 1
ATOM 2440 C CA . ASP A 1 310 ? -6.097 -12.421 21.404 1.00 89.81 310 ASP A CA 1
ATOM 2441 C C . ASP A 1 310 ? -5.765 -13.915 21.214 1.00 89.81 310 ASP A C 1
ATOM 2443 O O . ASP A 1 310 ? -6.674 -14.730 21.005 1.00 89.81 310 ASP A O 1
ATOM 2447 N N . PRO A 1 311 ? -4.486 -14.323 21.345 1.00 88.62 311 PRO A N 1
ATOM 2448 C CA . PRO A 1 311 ? -4.083 -15.710 21.154 1.00 88.62 311 PRO A CA 1
ATOM 2449 C C . PRO A 1 311 ? -4.844 -16.707 22.035 1.00 88.62 311 PRO A C 1
ATOM 2451 O O . PRO A 1 311 ? -5.131 -17.819 21.592 1.00 88.62 311 PRO A O 1
ATOM 2454 N N . LYS A 1 312 ? -5.193 -16.336 23.275 1.00 91.50 312 LYS A N 1
ATOM 2455 C CA . LYS A 1 312 ? -5.933 -17.216 24.193 1.00 91.50 312 LYS A CA 1
ATOM 2456 C C . LYS A 1 312 ? -7.362 -17.432 23.718 1.00 91.50 312 LYS A C 1
ATOM 2458 O O . LYS A 1 312 ? -7.864 -18.553 23.777 1.00 91.50 312 LYS A O 1
ATOM 2463 N N . GLU A 1 313 ? -8.012 -16.373 23.246 1.00 89.50 313 GLU A N 1
ATOM 2464 C CA . GLU A 1 313 ? -9.370 -16.463 22.716 1.00 89.50 313 GLU A CA 1
ATOM 2465 C C . GLU A 1 313 ? -9.396 -17.211 21.387 1.00 89.50 313 GLU A C 1
ATOM 2467 O O . GLU A 1 313 ? -10.238 -18.088 21.213 1.00 89.50 313 GLU A O 1
ATOM 2472 N N . ILE A 1 314 ? -8.440 -16.947 20.490 1.00 87.44 314 ILE A N 1
ATOM 2473 C CA . ILE A 1 314 ? -8.303 -17.670 19.220 1.00 87.44 314 ILE A CA 1
ATOM 2474 C C . ILE A 1 314 ? -8.156 -19.174 19.460 1.00 87.44 314 ILE A C 1
ATOM 2476 O O . ILE A 1 314 ? -8.806 -19.968 18.779 1.00 87.44 314 ILE A O 1
ATOM 2480 N N . LEU A 1 315 ? -7.311 -19.584 20.413 1.00 87.38 315 LEU A N 1
ATOM 2481 C CA . LEU A 1 315 ? -7.141 -20.999 20.752 1.00 87.38 315 LEU A CA 1
ATOM 2482 C C . LEU A 1 315 ? -8.460 -21.617 21.223 1.00 87.38 315 LEU A C 1
ATOM 2484 O O . LEU A 1 315 ? -8.866 -22.646 20.686 1.00 87.38 315 LEU A O 1
ATOM 2488 N N . ARG A 1 316 ? -9.175 -20.945 22.132 1.00 88.56 316 ARG A N 1
ATOM 2489 C CA . ARG A 1 316 ? -10.490 -21.399 22.602 1.00 88.56 316 ARG A CA 1
ATOM 2490 C C . ARG A 1 316 ? -11.502 -21.517 21.455 1.00 88.56 316 ARG A C 1
ATOM 2492 O O . ARG A 1 316 ? -12.170 -22.535 21.329 1.00 88.56 316 ARG A O 1
ATOM 2499 N N . LEU A 1 317 ? -11.591 -20.511 20.582 1.00 86.12 317 LEU A N 1
ATOM 2500 C CA . LEU A 1 317 ? -12.520 -20.513 19.443 1.00 86.12 317 LEU A CA 1
ATOM 2501 C C . LEU A 1 317 ? -12.200 -21.618 18.421 1.00 86.12 317 LEU A C 1
ATOM 2503 O O . LEU A 1 317 ? -13.111 -22.134 17.773 1.00 86.12 317 LEU A O 1
ATOM 2507 N N . ARG A 1 318 ? -10.924 -22.005 18.276 1.00 84.00 318 ARG A N 1
ATOM 2508 C CA . ARG A 1 318 ? -10.508 -23.158 17.455 1.00 84.00 318 ARG A CA 1
ATOM 2509 C C . ARG A 1 318 ? -10.859 -24.496 18.102 1.00 84.00 318 ARG A C 1
ATOM 2511 O O . ARG A 1 318 ? -11.245 -25.418 17.387 1.00 84.00 318 ARG A O 1
ATOM 2518 N N . GLU A 1 319 ? -10.730 -24.615 19.422 1.00 86.75 319 GLU A N 1
ATOM 2519 C CA . GLU A 1 319 ? -11.161 -25.803 20.177 1.00 86.75 319 GLU A CA 1
ATOM 2520 C C . GLU A 1 319 ? -12.683 -25.994 20.104 1.00 86.75 319 GLU A C 1
ATOM 2522 O O . GLU A 1 319 ? -13.161 -27.112 19.930 1.00 86.75 319 GLU A O 1
ATOM 2527 N N . GLU A 1 320 ? -13.440 -24.896 20.153 1.00 85.00 320 GLU A N 1
ATOM 2528 C CA . GLU A 1 320 ? -14.902 -24.872 20.007 1.00 85.00 320 GLU A CA 1
ATOM 2529 C C . GLU A 1 320 ? -15.375 -25.078 18.551 1.00 85.00 320 GLU A C 1
ATOM 2531 O O . GLU A 1 320 ? -16.575 -25.188 18.302 1.00 85.00 320 GLU A O 1
ATOM 2536 N N . GLY A 1 321 ? -14.455 -25.132 17.578 1.00 80.31 321 GLY A N 1
ATOM 2537 C CA . GLY A 1 321 ? -14.764 -25.329 16.157 1.00 80.31 321 GLY A CA 1
ATOM 2538 C C . GLY A 1 321 ? -15.411 -24.122 15.465 1.00 80.31 321 GLY A C 1
ATOM 2539 O O . GLY A 1 321 ? -15.954 -24.268 14.373 1.00 80.31 321 GLY A O 1
ATOM 2540 N N . ILE A 1 322 ? -15.360 -22.938 16.083 1.00 76.69 322 ILE A N 1
ATOM 2541 C CA . ILE A 1 322 ? -15.931 -21.691 15.548 1.00 76.69 322 ILE A CA 1
ATOM 2542 C C . ILE A 1 322 ? -15.020 -21.098 14.467 1.00 76.69 322 ILE A C 1
ATOM 2544 O O . ILE A 1 322 ? -15.504 -20.603 13.451 1.00 76.69 322 ILE A O 1
ATOM 2548 N N . ILE A 1 323 ? -13.702 -21.165 14.671 1.00 75.25 323 ILE A N 1
ATOM 2549 C CA . ILE A 1 323 ? -12.693 -20.754 13.687 1.00 75.25 323 ILE A CA 1
ATOM 2550 C C . ILE A 1 323 ? -12.008 -22.010 13.151 1.00 75.25 323 ILE A C 1
ATOM 2552 O O . ILE A 1 323 ? -11.643 -22.901 13.921 1.00 75.25 323 ILE A O 1
ATOM 2556 N N . ALA A 1 324 ? -11.803 -22.074 11.833 1.00 68.94 324 ALA A N 1
ATOM 2557 C CA . ALA A 1 324 ? -11.113 -23.192 11.201 1.00 68.94 324 ALA A CA 1
ATOM 2558 C C . ALA A 1 324 ? -9.722 -23.409 11.822 1.00 68.94 324 ALA A C 1
ATOM 2560 O O . ALA A 1 324 ? -8.941 -22.470 12.018 1.00 68.94 324 ALA A O 1
ATOM 2561 N N . GLN A 1 325 ? -9.388 -24.668 12.110 1.00 62.91 325 GLN A N 1
ATOM 2562 C CA . GLN A 1 325 ? -8.012 -25.021 12.432 1.00 62.91 325 GLN A CA 1
ATOM 2563 C C . GLN A 1 325 ? -7.158 -24.798 11.186 1.00 62.91 325 GLN A C 1
ATOM 2565 O O . GLN A 1 325 ? -7.527 -25.225 10.089 1.00 62.91 325 GLN A O 1
ATOM 2570 N N . LYS A 1 326 ? -6.007 -24.135 11.345 1.00 58.47 326 LYS A N 1
ATOM 2571 C CA . LYS A 1 326 ? -5.022 -24.108 10.265 1.00 58.47 326 LYS A CA 1
ATOM 2572 C C . LYS A 1 326 ? -4.627 -25.558 9.976 1.00 58.47 326 LYS A C 1
ATOM 2574 O O . LYS A 1 326 ? -4.279 -26.259 10.930 1.00 58.47 326 LYS A O 1
ATOM 2579 N N . PRO A 1 327 ? -4.674 -26.022 8.716 1.00 50.75 327 PRO A N 1
ATOM 2580 C CA . PRO A 1 327 ? -4.125 -27.325 8.396 1.00 50.75 327 PRO A CA 1
ATOM 2581 C C . PRO A 1 327 ? -2.662 -27.327 8.835 1.00 50.75 327 PRO A C 1
ATOM 2583 O O . PRO A 1 327 ? -1.883 -26.458 8.441 1.00 50.75 327 PRO A O 1
ATOM 2586 N N . VAL A 1 328 ? -2.302 -28.275 9.698 1.00 44.78 328 VAL A N 1
ATOM 2587 C CA . VAL A 1 328 ? -0.902 -28.548 10.007 1.00 44.78 328 VAL A CA 1
ATOM 2588 C C . VAL A 1 328 ? -0.328 -29.170 8.744 1.00 44.78 328 VAL A C 1
ATOM 2590 O O . VAL A 1 328 ? -0.490 -30.362 8.498 1.00 44.78 328 VAL A O 1
ATOM 2593 N N . VAL A 1 329 ? 0.271 -28.342 7.893 1.00 48.03 329 VAL A N 1
ATOM 2594 C CA . VAL A 1 329 ? 1.064 -28.849 6.780 1.00 48.03 329 VAL A CA 1
ATOM 2595 C C . VAL A 1 329 ? 2.341 -29.379 7.410 1.00 48.03 329 VAL A C 1
ATOM 2597 O O . VAL A 1 329 ? 3.140 -28.615 7.952 1.00 48.03 329 VAL A O 1
ATOM 2600 N N . GLU A 1 330 ? 2.489 -30.701 7.427 1.00 40.06 330 GLU A N 1
ATOM 2601 C CA . GLU A 1 330 ? 3.724 -31.345 7.853 1.00 40.06 330 GLU A CA 1
ATOM 2602 C C . GLU A 1 330 ? 4.849 -30.753 7.000 1.00 40.06 330 GLU A C 1
ATOM 2604 O O . GLU A 1 330 ? 4.807 -30.845 5.771 1.00 40.06 330 GLU A O 1
ATOM 2609 N N . ALA A 1 331 ? 5.800 -30.055 7.630 1.00 44.62 331 ALA A N 1
ATOM 2610 C CA . ALA A 1 331 ? 6.896 -29.431 6.908 1.00 44.62 331 ALA A CA 1
ATOM 2611 C C . ALA A 1 331 ? 7.654 -30.535 6.165 1.00 44.62 331 ALA A C 1
ATOM 2613 O O . ALA A 1 331 ? 8.406 -31.303 6.773 1.00 44.62 331 ALA A O 1
ATOM 2614 N N . GLN A 1 332 ? 7.439 -30.637 4.852 1.00 46.47 332 GLN A N 1
ATOM 2615 C CA . GLN A 1 332 ? 8.260 -31.487 4.011 1.00 46.47 332 GLN A CA 1
ATOM 2616 C C . GLN A 1 332 ? 9.663 -30.913 4.115 1.00 46.47 332 GLN A C 1
ATOM 2618 O O . GLN A 1 332 ? 9.937 -29.834 3.595 1.00 46.47 332 GLN A O 1
ATOM 2623 N N . LYS A 1 333 ? 10.548 -31.599 4.847 1.00 44.69 333 LYS A N 1
ATOM 2624 C CA . LYS A 1 333 ? 11.969 -31.269 4.816 1.00 44.69 333 LYS A CA 1
ATOM 2625 C C . LYS A 1 333 ? 12.359 -31.325 3.343 1.00 44.69 333 LYS A C 1
ATOM 2627 O O . LYS A 1 333 ? 12.248 -32.417 2.775 1.00 44.69 333 LYS A O 1
ATOM 2632 N N . PRO A 1 334 ? 12.754 -30.204 2.712 1.00 53.44 334 PRO A N 1
ATOM 2633 C CA . PRO A 1 334 ? 13.200 -30.261 1.335 1.00 53.44 334 PRO A CA 1
ATOM 2634 C C . PRO A 1 334 ? 14.300 -31.313 1.290 1.00 53.44 334 PRO A C 1
ATOM 2636 O O . PRO A 1 334 ? 15.209 -31.306 2.128 1.00 53.44 334 PRO A O 1
ATOM 2639 N N . ALA A 1 335 ? 14.158 -32.287 0.392 1.00 50.19 335 ALA A N 1
ATOM 2640 C CA . ALA A 1 335 ? 15.189 -33.287 0.209 1.00 50.19 335 ALA A CA 1
ATOM 2641 C C . ALA A 1 335 ? 16.459 -32.519 -0.153 1.00 50.19 335 ALA A C 1
ATOM 2643 O O . ALA A 1 335 ? 16.528 -31.914 -1.222 1.00 50.19 335 ALA A O 1
ATOM 2644 N N . TYR A 1 336 ? 17.426 -32.480 0.767 1.00 52.84 336 TYR A N 1
ATOM 2645 C CA . TYR A 1 336 ? 18.710 -31.859 0.499 1.00 52.84 336 TYR A CA 1
ATOM 2646 C C . TYR A 1 336 ? 19.322 -32.611 -0.678 1.00 52.84 336 TYR A C 1
ATOM 2648 O O . TYR A 1 336 ? 19.770 -33.750 -0.535 1.00 52.84 336 TYR A O 1
ATOM 2656 N N . GLN A 1 337 ? 19.287 -31.995 -1.854 1.00 54.81 337 GLN A N 1
ATOM 2657 C CA . GLN A 1 337 ? 20.086 -32.450 -2.968 1.00 54.81 337 GLN A CA 1
ATOM 2658 C C . GLN A 1 337 ? 21.470 -31.843 -2.765 1.00 54.81 337 GLN A C 1
ATOM 2660 O O . GLN A 1 337 ? 21.597 -30.617 -2.823 1.00 54.81 337 GLN A O 1
ATOM 2665 N N . PRO A 1 338 ? 22.502 -32.653 -2.468 1.00 51.28 338 PRO A N 1
ATOM 2666 C CA . PRO A 1 338 ? 23.854 -32.131 -2.425 1.00 51.28 338 PRO A CA 1
ATOM 2667 C C . PRO A 1 338 ? 24.142 -31.463 -3.763 1.00 51.28 338 PRO A C 1
ATOM 2669 O O . PRO A 1 338 ? 23.945 -32.073 -4.816 1.00 51.28 338 PRO A O 1
ATOM 2672 N N . TYR A 1 339 ? 24.578 -30.205 -3.699 1.00 52.72 339 TYR A N 1
ATOM 2673 C CA . TYR A 1 339 ? 25.034 -29.464 -4.864 1.00 52.72 339 TYR A CA 1
ATOM 2674 C C . TYR A 1 339 ? 26.068 -30.317 -5.603 1.00 52.72 339 TYR A C 1
ATOM 2676 O O . TYR A 1 339 ? 27.138 -30.618 -5.068 1.00 52.72 339 TYR A O 1
ATOM 2684 N N . LYS A 1 340 ? 25.716 -30.754 -6.812 1.00 49.81 340 LYS A N 1
ATOM 2685 C CA . LYS A 1 340 ? 26.645 -31.377 -7.746 1.00 49.81 340 LYS A CA 1
ATOM 2686 C C . LYS A 1 340 ? 27.144 -30.253 -8.642 1.00 49.81 340 LYS A C 1
ATOM 2688 O O . LYS A 1 340 ? 26.361 -29.787 -9.465 1.00 49.81 340 LYS A O 1
ATOM 2693 N N . PRO A 1 341 ? 28.381 -29.766 -8.470 1.00 46.78 341 PRO A N 1
ATOM 2694 C CA . PRO A 1 341 ? 28.939 -28.844 -9.438 1.00 46.78 341 PRO A CA 1
ATOM 2695 C C . PRO A 1 341 ? 29.073 -29.582 -10.770 1.00 46.78 341 PRO A C 1
ATOM 2697 O O . PRO A 1 341 ? 29.965 -30.412 -10.938 1.00 46.78 341 PRO A O 1
ATOM 2700 N N . GLU A 1 342 ? 28.164 -29.318 -11.698 1.00 51.28 342 GLU A N 1
ATOM 2701 C CA . GLU A 1 342 ? 28.392 -29.614 -13.106 1.00 51.28 342 GLU A CA 1
ATOM 2702 C C . GLU A 1 342 ? 29.170 -28.418 -13.665 1.00 51.28 342 GLU A C 1
ATOM 2704 O O . GLU A 1 342 ? 28.726 -27.277 -13.565 1.00 51.28 342 GLU A O 1
ATOM 2709 N N . ASP A 1 343 ? 30.397 -28.694 -14.112 1.00 48.12 343 ASP A N 1
ATOM 2710 C CA . ASP A 1 343 ? 31.438 -27.734 -14.493 1.00 48.12 343 ASP A CA 1
ATOM 2711 C C . ASP A 1 343 ? 31.871 -26.754 -13.388 1.00 48.12 343 ASP A C 1
ATOM 2713 O O . ASP A 1 343 ? 31.639 -25.544 -13.438 1.00 48.12 343 ASP A O 1
ATOM 2717 N N . THR A 1 344 ? 32.639 -27.256 -12.410 1.00 45.09 344 THR A N 1
ATOM 2718 C CA . THR A 1 344 ? 33.581 -26.384 -11.700 1.00 45.09 344 THR A CA 1
ATOM 2719 C C . THR A 1 344 ? 34.584 -25.823 -12.711 1.00 45.09 344 THR A C 1
ATOM 2721 O O . THR A 1 344 ? 35.591 -26.451 -13.044 1.00 45.09 344 THR A O 1
ATOM 2724 N N . GLN A 1 345 ? 34.386 -24.579 -13.150 1.00 46.62 345 GLN A N 1
ATOM 2725 C CA . GLN A 1 345 ? 35.554 -23.741 -13.400 1.00 46.62 345 GLN A CA 1
ATOM 2726 C C . GLN A 1 345 ? 36.363 -23.778 -12.102 1.00 46.62 345 GLN A C 1
ATOM 2728 O O . GLN A 1 345 ? 35.862 -23.392 -11.047 1.00 46.62 345 GLN A O 1
ATOM 2733 N N . LYS A 1 346 ? 37.564 -24.363 -12.145 1.00 47.97 346 LYS A N 1
ATOM 2734 C CA . LYS A 1 346 ? 38.462 -24.408 -10.991 1.00 47.97 346 LYS A CA 1
ATOM 2735 C C . LYS A 1 346 ? 38.649 -22.977 -10.497 1.00 47.97 346 LYS A C 1
ATOM 2737 O O . LYS A 1 346 ? 39.324 -22.189 -11.150 1.00 47.97 346 LYS A O 1
ATOM 2742 N N . TYR A 1 347 ? 38.037 -22.634 -9.371 1.00 44.88 347 TYR A N 1
ATOM 2743 C CA . TYR A 1 347 ? 38.300 -21.360 -8.724 1.00 44.88 347 TYR A CA 1
ATOM 2744 C C . TYR A 1 347 ? 39.713 -21.436 -8.140 1.00 44.88 347 TYR A C 1
ATOM 2746 O O . TYR A 1 347 ? 39.957 -22.162 -7.176 1.00 44.88 347 TYR A O 1
ATOM 2754 N N . GLU A 1 348 ? 40.662 -20.724 -8.746 1.00 53.19 348 GLU A N 1
ATOM 2755 C CA . GLU A 1 348 ? 41.980 -20.523 -8.151 1.00 53.19 348 GLU A CA 1
ATOM 2756 C C . GLU A 1 348 ? 41.828 -19.563 -6.970 1.00 53.19 348 GLU A C 1
ATOM 2758 O O . GLU A 1 348 ? 41.473 -18.396 -7.124 1.00 53.19 348 GLU A O 1
ATOM 2763 N N . THR A 1 349 ? 42.053 -20.066 -5.760 1.00 54.06 349 THR A N 1
ATOM 2764 C CA . THR A 1 349 ? 42.141 -19.211 -4.572 1.00 54.06 349 THR A CA 1
ATOM 2765 C C . THR A 1 349 ? 43.588 -18.781 -4.398 1.00 54.06 349 THR A C 1
ATOM 2767 O O . THR A 1 349 ? 44.465 -19.629 -4.487 1.00 54.06 349 THR A O 1
ATOM 2770 N N . TYR A 1 350 ? 43.860 -17.502 -4.147 1.00 64.31 350 TYR A N 1
ATOM 2771 C CA . TYR A 1 350 ? 45.224 -17.010 -3.932 1.00 64.31 350 TYR A CA 1
ATOM 2772 C C . TYR A 1 350 ? 45.496 -16.796 -2.437 1.00 64.31 350 TYR A C 1
ATOM 2774 O O . TYR A 1 350 ? 44.591 -16.460 -1.666 1.00 64.31 350 TYR A O 1
ATOM 2782 N N . ASP A 1 351 ? 46.727 -17.032 -1.991 1.00 69.88 351 ASP A N 1
ATOM 2783 C CA . ASP A 1 351 ? 47.168 -16.618 -0.659 1.00 69.88 351 ASP A CA 1
ATOM 2784 C C . ASP A 1 351 ? 47.403 -15.099 -0.575 1.00 69.88 351 ASP A C 1
ATOM 2786 O O . ASP A 1 351 ? 47.160 -14.345 -1.519 1.00 69.88 351 ASP A O 1
ATOM 2790 N N . LYS A 1 352 ? 47.833 -14.624 0.601 1.00 61.84 352 LYS A N 1
ATOM 2791 C CA . LYS A 1 352 ? 48.081 -13.194 0.835 1.00 61.84 352 LYS A CA 1
ATOM 2792 C C . LYS A 1 352 ? 49.270 -12.665 0.021 1.00 61.84 352 LYS A C 1
ATOM 2794 O O . LYS A 1 352 ? 49.416 -11.450 -0.082 1.00 61.84 352 LYS A O 1
ATOM 2799 N N . GLU A 1 353 ? 50.085 -13.554 -0.545 1.00 67.25 353 GLU A N 1
ATOM 2800 C CA . GLU A 1 353 ? 51.199 -13.254 -1.442 1.00 67.25 353 GLU A CA 1
ATOM 2801 C C . GLU A 1 353 ? 50.834 -13.416 -2.936 1.00 67.25 353 GLU A C 1
ATOM 2803 O O . GLU A 1 353 ? 51.684 -13.193 -3.800 1.00 67.25 353 GLU A O 1
ATOM 2808 N N . GLY A 1 354 ? 49.578 -13.749 -3.264 1.00 55.06 354 GLY A N 1
ATOM 2809 C CA . GLY A 1 354 ? 49.092 -13.870 -4.641 1.00 55.06 354 GLY A CA 1
ATOM 2810 C C . GLY A 1 354 ? 49.432 -15.196 -5.331 1.00 55.06 354 GLY A C 1
ATOM 2811 O O . GLY A 1 354 ? 49.351 -15.269 -6.555 1.00 55.06 354 GLY A O 1
ATOM 2812 N N . GLN A 1 355 ? 49.817 -16.241 -4.590 1.00 63.66 355 GLN A N 1
ATOM 2813 C CA . GLN A 1 355 ? 50.094 -17.574 -5.140 1.00 63.66 355 GLN A CA 1
ATOM 2814 C C . GLN A 1 355 ? 48.854 -18.483 -5.069 1.00 63.66 355 GLN A C 1
ATOM 2816 O O . GLN A 1 355 ? 48.135 -18.449 -4.066 1.00 63.66 355 GLN A O 1
ATOM 2821 N N . PRO A 1 356 ? 48.575 -19.306 -6.100 1.00 5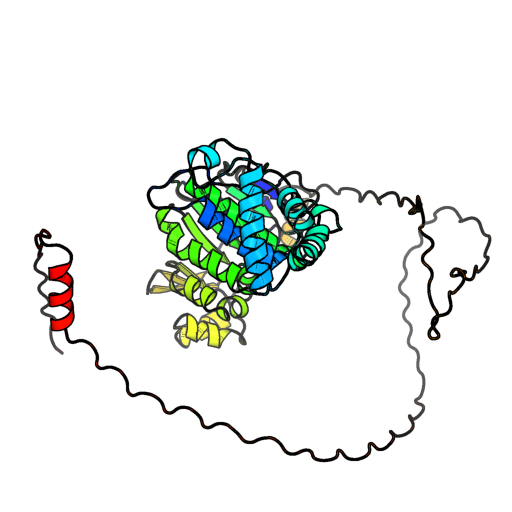9.12 356 PRO A N 1
ATOM 2822 C CA . PRO A 1 356 ? 47.411 -20.187 -6.116 1.00 59.12 356 PRO A CA 1
ATOM 2823 C C . PRO A 1 356 ? 47.523 -21.293 -5.050 1.00 59.12 356 PRO A C 1
ATOM 2825 O O . PRO A 1 356 ? 48.471 -22.077 -5.026 1.00 59.12 356 PRO A O 1
ATOM 2828 N N . LYS A 1 357 ? 46.524 -21.376 -4.169 1.00 58.88 357 LYS A N 1
ATOM 2829 C CA . LYS A 1 357 ? 46.320 -22.434 -3.175 1.00 58.88 357 LYS A CA 1
ATOM 2830 C C . LYS A 1 357 ? 45.608 -23.630 -3.799 1.00 58.88 357 LYS A C 1
ATOM 2832 O O . LYS A 1 357 ? 44.522 -23.497 -4.362 1.00 58.88 357 LYS A O 1
ATOM 2837 N N . THR A 1 358 ? 46.178 -24.815 -3.605 1.00 54.28 358 THR A N 1
ATOM 2838 C CA . THR A 1 358 ? 45.511 -26.097 -3.856 1.00 54.28 358 THR A CA 1
ATOM 2839 C C . THR A 1 358 ? 44.385 -26.321 -2.836 1.00 54.28 358 THR A C 1
ATOM 2841 O O . THR A 1 358 ? 44.507 -25.924 -1.679 1.00 54.28 358 THR A O 1
ATOM 2844 N N . GLU A 1 359 ? 43.289 -26.928 -3.295 1.00 53.31 359 GLU A N 1
ATOM 2845 C CA . GLU A 1 359 ? 41.981 -27.090 -2.638 1.00 53.31 359 GLU A CA 1
ATOM 2846 C C . GLU A 1 359 ? 41.975 -27.280 -1.107 1.00 53.31 359 GLU A C 1
ATOM 2848 O O . GLU A 1 359 ? 42.784 -27.995 -0.513 1.00 53.31 359 GLU A O 1
ATOM 2853 N N . PHE A 1 360 ? 40.964 -26.679 -0.473 1.00 44.06 360 PHE A N 1
ATOM 2854 C CA . PHE A 1 360 ? 40.631 -26.852 0.939 1.00 44.06 360 PHE A CA 1
ATOM 2855 C C . PHE A 1 360 ? 40.397 -28.336 1.278 1.00 44.06 360 PHE A C 1
ATOM 2857 O O . PHE A 1 360 ? 39.407 -28.925 0.851 1.00 44.06 360 PHE A O 1
ATOM 2864 N N . GLN A 1 361 ? 41.277 -28.937 2.088 1.00 38.59 361 GLN A N 1
ATOM 2865 C CA . GLN A 1 361 ? 41.054 -30.264 2.668 1.00 38.59 361 GLN A CA 1
ATOM 2866 C C . GLN A 1 361 ? 40.367 -30.136 4.039 1.00 38.59 361 GLN A C 1
ATOM 2868 O O . GLN A 1 361 ? 41.007 -29.691 5.000 1.00 38.59 361 GLN A O 1
ATOM 2873 N N . PRO A 1 362 ? 39.088 -30.530 4.186 1.00 33.56 362 PRO A N 1
ATOM 2874 C CA . PRO A 1 362 ? 38.465 -30.615 5.499 1.00 33.56 362 PRO A CA 1
ATOM 2875 C C . PRO A 1 362 ? 39.152 -31.716 6.320 1.00 33.56 362 PRO A C 1
ATOM 2877 O O . PRO A 1 362 ? 39.317 -32.845 5.859 1.00 33.56 362 PRO A O 1
ATOM 2880 N N . LYS A 1 363 ? 39.555 -31.409 7.559 1.00 33.62 363 LYS A N 1
ATOM 2881 C CA . LYS A 1 363 ? 40.086 -32.421 8.485 1.00 33.62 363 LYS A CA 1
ATOM 2882 C C . LYS A 1 363 ? 38.977 -33.421 8.832 1.00 33.62 363 LYS A C 1
ATOM 2884 O O . LYS A 1 363 ? 38.066 -33.086 9.583 1.00 33.62 363 LYS A O 1
ATOM 2889 N N . SER A 1 364 ? 39.065 -34.648 8.320 1.00 34.22 364 SER A N 1
ATOM 2890 C CA . SER A 1 364 ? 38.178 -35.748 8.703 1.00 34.22 364 SER A CA 1
ATOM 2891 C C . SER A 1 364 ? 38.522 -36.238 10.114 1.00 34.22 364 SER A C 1
ATOM 2893 O O . SER A 1 364 ? 39.554 -36.880 10.319 1.00 34.22 364 SER A O 1
ATOM 2895 N N . SER A 1 365 ? 37.664 -35.983 11.099 1.00 34.16 365 SER A N 1
ATOM 2896 C CA . SER A 1 365 ? 37.651 -36.785 12.324 1.00 34.16 365 SER A CA 1
ATOM 2897 C C . SER A 1 365 ? 36.826 -38.047 12.064 1.00 34.16 365 SER A C 1
ATOM 2899 O O . SER A 1 365 ? 35.601 -37.987 11.980 1.00 34.16 365 SER A O 1
ATOM 2901 N N . ASN A 1 366 ? 37.506 -39.181 11.902 1.00 33.44 366 ASN A N 1
ATOM 2902 C CA . ASN A 1 366 ? 36.895 -40.505 11.827 1.00 33.44 366 ASN A CA 1
ATOM 2903 C C . ASN A 1 366 ? 36.255 -40.884 13.172 1.00 33.44 366 ASN A C 1
ATOM 2905 O O . ASN A 1 366 ? 36.972 -41.125 14.140 1.00 33.44 366 ASN A O 1
ATOM 2909 N N . THR A 1 367 ? 34.936 -41.064 13.196 1.00 32.66 367 THR A N 1
ATOM 2910 C CA . THR A 1 367 ? 34.273 -42.009 14.107 1.00 32.66 367 THR A CA 1
ATOM 2911 C C . THR A 1 367 ? 33.234 -42.803 13.323 1.00 32.66 367 THR A C 1
ATOM 2913 O O . THR A 1 367 ? 32.130 -42.352 13.038 1.00 32.66 367 THR A O 1
ATOM 2916 N N . THR A 1 368 ? 33.633 -44.011 12.940 1.00 39.12 368 THR A N 1
ATOM 2917 C CA . THR A 1 368 ? 32.783 -45.084 12.431 1.00 39.12 368 THR A CA 1
ATOM 2918 C C . THR A 1 368 ? 31.887 -45.610 13.554 1.00 39.12 368 THR A C 1
ATOM 2920 O O . THR A 1 368 ? 32.375 -46.164 14.535 1.00 39.12 368 THR A O 1
ATOM 2923 N N . GLY A 1 369 ? 30.571 -45.471 13.406 1.00 32.47 369 GLY A N 1
ATOM 2924 C CA . GLY A 1 369 ? 29.588 -46.088 14.294 1.00 32.47 369 GLY A CA 1
ATOM 2925 C C . GLY A 1 369 ? 28.175 -45.913 13.750 1.00 32.47 369 GLY A C 1
ATOM 2926 O O . GLY A 1 369 ? 27.670 -44.799 13.678 1.00 32.47 369 GLY A O 1
ATOM 2927 N N . THR A 1 370 ? 27.555 -47.015 13.334 1.00 32.34 370 THR A N 1
ATOM 2928 C CA . THR A 1 370 ? 26.133 -47.129 12.966 1.00 32.34 370 THR A CA 1
ATOM 2929 C C . THR A 1 370 ? 25.212 -46.445 13.987 1.00 32.34 370 THR A C 1
ATOM 2931 O O . THR A 1 370 ? 25.437 -46.612 15.188 1.00 32.34 370 THR A O 1
ATOM 2934 N N . PRO A 1 371 ? 24.156 -45.727 13.557 1.00 31.69 371 PRO A N 1
ATOM 2935 C CA . PRO A 1 371 ? 23.230 -45.087 14.486 1.00 31.69 371 PRO A CA 1
ATOM 2936 C C . PRO A 1 371 ? 22.368 -46.147 15.203 1.00 31.69 371 PRO A C 1
ATOM 2938 O O . PRO A 1 371 ? 21.919 -47.095 14.551 1.00 31.69 371 PRO A O 1
ATOM 2941 N N . PRO A 1 372 ? 22.115 -46.029 16.521 1.00 31.56 372 PRO A N 1
ATOM 2942 C CA . PRO A 1 372 ? 21.165 -46.897 17.210 1.00 31.56 372 PRO A CA 1
ATOM 2943 C C . PRO A 1 372 ? 19.717 -46.522 16.831 1.00 31.56 372 PRO A C 1
ATOM 2945 O O . PRO A 1 372 ? 19.457 -45.371 16.469 1.00 31.56 372 PRO A O 1
ATOM 2948 N N . PRO A 1 373 ? 18.761 -47.469 16.899 1.00 35.66 373 PRO A N 1
ATOM 2949 C CA . PRO A 1 373 ? 17.364 -47.198 16.580 1.00 35.66 373 PRO A CA 1
ATOM 2950 C C . PRO A 1 373 ? 16.711 -46.288 17.633 1.00 35.66 373 PRO A C 1
ATOM 2952 O O . PRO A 1 373 ? 17.046 -46.342 18.815 1.00 35.66 373 PRO A O 1
ATOM 2955 N N . ASN A 1 374 ? 15.769 -45.463 17.166 1.00 41.31 374 ASN A N 1
ATOM 2956 C CA . ASN A 1 374 ? 15.001 -44.486 17.940 1.00 41.31 374 ASN A CA 1
ATOM 2957 C C . ASN A 1 374 ? 14.429 -45.058 19.249 1.00 41.31 374 ASN A C 1
ATOM 2959 O O . ASN A 1 374 ? 13.504 -45.870 19.220 1.00 41.31 374 ASN A O 1
ATOM 2963 N N . THR A 1 375 ? 14.888 -44.516 20.377 1.00 29.95 375 THR A N 1
ATOM 2964 C CA . THR A 1 375 ? 14.202 -44.591 21.675 1.00 29.95 375 THR A CA 1
ATOM 2965 C C . THR A 1 375 ? 13.942 -43.155 22.151 1.00 29.95 375 THR A C 1
ATOM 2967 O O . THR A 1 375 ? 14.858 -42.334 22.053 1.00 29.95 375 THR A O 1
ATOM 2970 N N . PRO A 1 376 ? 12.738 -42.799 22.640 1.00 32.34 376 PRO A N 1
ATOM 2971 C CA . PRO A 1 376 ? 12.443 -41.430 23.062 1.00 32.34 376 PRO A CA 1
ATOM 2972 C C . PRO A 1 376 ? 13.230 -41.091 24.332 1.00 32.34 376 PRO A C 1
ATOM 2974 O O . PRO A 1 376 ? 13.139 -41.821 25.318 1.00 32.34 376 PRO A O 1
ATOM 2977 N N . VAL A 1 377 ? 13.987 -39.991 24.324 1.00 29.20 377 VAL A N 1
ATOM 2978 C CA . VAL A 1 377 ? 14.654 -39.473 25.527 1.00 29.20 377 VAL A CA 1
ATOM 2979 C C . VAL A 1 377 ? 13.833 -38.320 26.099 1.00 29.20 377 VAL A C 1
ATOM 2981 O O . VAL A 1 377 ? 13.621 -37.293 25.458 1.00 29.20 377 VAL A O 1
ATOM 2984 N N . GLU A 1 378 ? 13.370 -38.540 27.323 1.00 26.92 378 GLU A N 1
ATOM 2985 C CA . GLU A 1 378 ? 12.680 -37.617 28.218 1.00 26.92 378 GLU A CA 1
ATOM 2986 C C . GLU A 1 378 ? 13.621 -36.469 28.638 1.00 26.92 378 GLU A C 1
ATOM 2988 O O . GLU A 1 378 ? 14.733 -36.705 29.114 1.00 26.92 378 GLU A O 1
ATOM 2993 N N . ILE A 1 379 ? 13.209 -35.211 28.443 1.00 29.58 379 ILE A N 1
ATOM 2994 C CA . ILE A 1 379 ? 14.033 -34.037 28.776 1.00 29.58 379 ILE A CA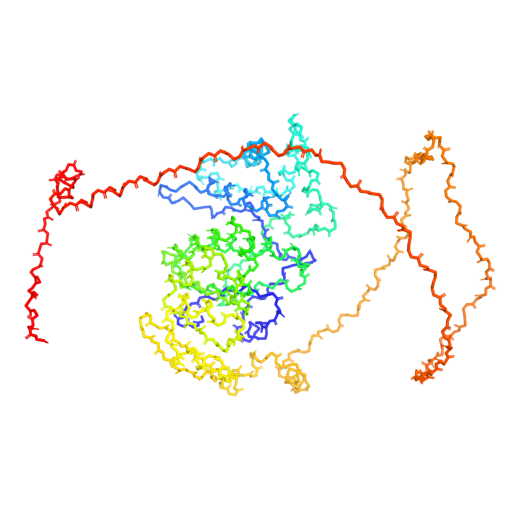 1
ATOM 2995 C C . ILE A 1 379 ? 13.829 -33.676 30.254 1.00 29.58 379 ILE A C 1
ATOM 2997 O O . ILE A 1 379 ? 12.885 -32.968 30.607 1.00 29.58 379 ILE A O 1
ATOM 3001 N N . THR A 1 380 ? 14.748 -34.096 31.125 1.00 28.41 380 THR A N 1
ATOM 3002 C CA . THR A 1 380 ? 14.932 -33.487 32.452 1.00 28.41 380 THR A CA 1
ATOM 3003 C C . THR A 1 380 ? 15.908 -32.305 32.372 1.00 28.41 380 THR A C 1
ATOM 3005 O O . THR A 1 380 ? 16.992 -32.389 31.797 1.00 28.41 380 THR A O 1
ATOM 3008 N N . LYS A 1 381 ? 15.512 -31.164 32.954 1.00 36.09 381 LYS A N 1
ATOM 3009 C CA . LYS A 1 381 ? 16.320 -29.932 33.055 1.00 36.09 381 LYS A CA 1
ATOM 3010 C C . LYS A 1 381 ? 17.526 -30.131 33.990 1.00 36.09 381 LYS A C 1
ATOM 3012 O O . LYS A 1 381 ? 17.303 -30.565 35.122 1.00 36.09 381 LYS A O 1
ATOM 3017 N N . PRO A 1 382 ? 18.752 -29.696 33.634 1.00 30.17 382 PRO A N 1
ATOM 3018 C CA . PRO A 1 382 ? 19.833 -29.591 34.601 1.00 30.17 382 PRO A CA 1
ATOM 3019 C C . PRO A 1 382 ? 20.039 -28.150 35.085 1.00 30.17 382 PRO A C 1
ATOM 3021 O O . PRO A 1 382 ? 20.260 -27.214 34.320 1.00 30.17 382 PRO A O 1
ATOM 3024 N N . ASN A 1 383 ? 19.994 -28.019 36.407 1.00 36.06 383 ASN A N 1
ATOM 3025 C CA . ASN A 1 383 ? 20.551 -26.931 37.200 1.00 36.06 383 ASN A CA 1
ATOM 3026 C C . ASN A 1 383 ? 22.085 -27.084 37.210 1.00 36.06 383 ASN A C 1
ATOM 3028 O O . ASN A 1 383 ? 22.547 -28.200 37.432 1.00 36.06 383 ASN A O 1
ATOM 3032 N N . ASN A 1 384 ? 22.875 -26.014 37.063 1.00 29.88 384 ASN A N 1
ATOM 3033 C CA . ASN A 1 384 ? 24.229 -26.001 37.634 1.00 29.88 384 ASN A CA 1
ATOM 3034 C C . ASN A 1 384 ? 24.789 -24.589 37.867 1.00 29.88 384 ASN A C 1
ATOM 3036 O O . ASN A 1 384 ? 24.992 -23.805 36.943 1.00 29.88 384 ASN A O 1
ATOM 3040 N N . ARG A 1 385 ? 25.079 -24.317 39.146 1.00 28.12 385 ARG A N 1
ATOM 3041 C CA . ARG A 1 385 ? 26.006 -23.290 39.639 1.00 28.12 385 ARG A CA 1
ATOM 3042 C C . ARG A 1 385 ? 27.438 -23.683 39.273 1.00 28.12 385 ARG A C 1
ATOM 3044 O O . ARG A 1 385 ? 27.803 -24.836 39.481 1.00 28.12 385 ARG A O 1
ATOM 3051 N N . ILE A 1 386 ? 28.276 -22.715 38.899 1.00 30.59 386 ILE A N 1
ATOM 3052 C CA . ILE A 1 386 ? 29.738 -22.834 39.002 1.00 30.59 386 ILE A CA 1
ATOM 3053 C C . ILE A 1 386 ? 30.295 -21.559 39.652 1.00 30.59 386 ILE A C 1
ATOM 3055 O O . ILE A 1 386 ? 30.087 -20.454 39.160 1.00 30.59 386 ILE A O 1
ATOM 3059 N N . ASN A 1 387 ? 30.983 -21.746 40.783 1.00 26.86 387 ASN A N 1
ATOM 3060 C CA . ASN A 1 387 ? 31.875 -20.777 41.422 1.00 26.86 387 ASN A CA 1
ATOM 3061 C C . ASN A 1 387 ? 33.239 -20.790 40.713 1.00 26.86 387 ASN A C 1
ATOM 3063 O O . ASN A 1 387 ? 33.809 -21.868 40.551 1.00 26.86 387 ASN A O 1
ATOM 3067 N N . SER A 1 388 ? 33.826 -19.621 40.438 1.00 29.62 388 SER A N 1
ATOM 3068 C CA . SER A 1 388 ? 35.286 -19.469 40.316 1.00 29.62 388 SER A CA 1
ATOM 3069 C C . SER A 1 388 ? 35.742 -18.019 40.546 1.00 29.62 388 SER A C 1
ATOM 3071 O O . SER A 1 388 ? 35.212 -17.079 39.961 1.00 29.62 388 SER A O 1
ATOM 3073 N N . THR A 1 389 ? 36.727 -17.888 41.432 1.00 26.67 389 THR A N 1
ATOM 3074 C CA . THR A 1 389 ? 37.441 -16.716 41.978 1.00 26.67 389 THR A CA 1
ATOM 3075 C C . THR A 1 389 ? 38.188 -15.886 40.904 1.00 26.67 389 THR A C 1
ATOM 3077 O O . THR A 1 389 ? 38.587 -16.460 39.892 1.00 26.67 389 THR A O 1
ATOM 3080 N N . PRO A 1 390 ? 38.425 -14.565 41.092 1.00 29.23 390 PRO A N 1
ATOM 3081 C CA . PRO A 1 390 ? 38.877 -13.671 40.017 1.00 29.23 390 PRO A CA 1
ATOM 3082 C C . PRO A 1 390 ? 40.409 -13.574 39.874 1.00 29.23 390 PRO A C 1
ATOM 3084 O O . PRO A 1 390 ? 41.125 -13.388 40.858 1.00 29.23 390 PRO A O 1
ATOM 3087 N N . GLN A 1 391 ? 40.903 -13.612 38.631 1.00 29.66 391 GLN A N 1
ATOM 3088 C CA . GLN A 1 391 ? 42.267 -13.219 38.249 1.00 29.66 391 GLN A CA 1
ATOM 3089 C C . GLN A 1 391 ? 42.249 -11.828 37.590 1.00 29.66 391 GLN A C 1
ATOM 3091 O O . GLN A 1 391 ? 41.418 -11.547 36.729 1.00 29.66 391 GLN A O 1
ATOM 3096 N N . GLN A 1 392 ? 43.153 -10.953 38.041 1.00 29.39 392 GLN A N 1
ATOM 3097 C CA . GLN A 1 392 ? 43.305 -9.556 37.617 1.00 29.39 392 GLN A CA 1
ATOM 3098 C C . GLN A 1 392 ? 43.776 -9.417 36.161 1.00 29.39 392 GLN A C 1
ATOM 3100 O O . GLN A 1 392 ? 44.671 -10.133 35.715 1.00 29.39 392 GLN A O 1
ATOM 3105 N N . ALA A 1 393 ? 43.215 -8.431 35.458 1.00 31.55 393 ALA A N 1
ATOM 3106 C CA . ALA A 1 393 ? 43.640 -8.000 34.129 1.00 31.55 393 ALA A CA 1
ATOM 3107 C C . ALA A 1 393 ? 44.874 -7.066 34.192 1.00 31.55 393 ALA A C 1
ATOM 3109 O O . ALA A 1 393 ? 44.978 -6.264 35.125 1.00 31.55 393 ALA A O 1
ATOM 3110 N N . PRO A 1 394 ? 45.790 -7.112 33.205 1.00 31.81 394 PRO A N 1
ATOM 3111 C CA . PRO A 1 394 ? 46.878 -6.142 33.077 1.00 31.81 394 PRO A CA 1
ATOM 3112 C C . PRO A 1 394 ? 46.374 -4.784 32.532 1.00 31.81 394 PRO A C 1
ATOM 3114 O O . PRO A 1 394 ? 45.345 -4.738 31.853 1.00 31.81 394 PRO A O 1
ATOM 3117 N N . PRO A 1 395 ? 47.075 -3.666 32.811 1.00 34.88 395 PRO A N 1
ATOM 3118 C CA . PRO A 1 395 ? 46.619 -2.320 32.458 1.00 34.88 395 PRO A CA 1
ATOM 3119 C C . PRO A 1 395 ? 46.817 -1.985 30.963 1.00 34.88 395 PRO A C 1
ATOM 3121 O O . PRO A 1 395 ? 47.714 -2.536 30.321 1.00 34.88 395 PRO A O 1
ATOM 3124 N N . PRO A 1 396 ? 46.023 -1.049 30.402 1.00 33.59 396 PRO A N 1
ATOM 3125 C CA . PRO A 1 396 ? 46.092 -0.668 28.992 1.00 33.59 396 PRO A CA 1
ATOM 3126 C C . PRO A 1 396 ? 47.286 0.248 28.665 1.00 33.59 396 PRO A C 1
ATOM 3128 O O . PRO A 1 396 ? 47.685 1.108 29.453 1.00 33.59 396 PRO A O 1
ATOM 3131 N N . ALA A 1 397 ? 47.835 0.069 27.460 1.00 32.47 397 ALA A N 1
ATOM 3132 C CA . ALA A 1 397 ? 48.926 0.861 26.899 1.00 32.47 397 ALA A CA 1
ATOM 3133 C C . ALA A 1 397 ? 48.488 2.292 26.519 1.00 32.47 397 ALA A C 1
ATOM 3135 O O . ALA A 1 397 ? 47.362 2.529 26.087 1.00 32.47 397 ALA A O 1
ATOM 3136 N N . LYS A 1 398 ? 49.411 3.250 26.682 1.00 31.19 398 LYS A N 1
ATOM 3137 C CA . LYS A 1 398 ? 49.246 4.687 26.404 1.00 31.19 398 LYS A CA 1
ATOM 3138 C C . LYS A 1 398 ? 49.179 4.972 24.893 1.00 31.19 398 LYS A C 1
ATOM 3140 O O . LYS A 1 398 ? 50.101 4.607 24.170 1.00 31.19 398 LYS A O 1
ATOM 3145 N N . ASN A 1 399 ? 48.154 5.704 24.449 1.00 33.03 399 ASN A N 1
ATOM 3146 C CA . ASN A 1 399 ? 48.091 6.321 23.115 1.00 33.03 399 ASN A CA 1
ATOM 3147 C C . ASN A 1 399 ? 49.008 7.563 23.030 1.00 33.03 399 ASN A C 1
ATOM 3149 O O . ASN A 1 399 ? 49.011 8.362 23.971 1.00 33.03 399 ASN A O 1
ATOM 3153 N N . PRO A 1 400 ? 49.741 7.782 21.922 1.00 34.78 400 PRO A N 1
ATOM 3154 C CA . PRO A 1 400 ? 50.412 9.050 21.649 1.00 34.78 400 PRO A CA 1
ATOM 3155 C C . PRO A 1 400 ? 49.448 10.102 21.056 1.00 34.78 400 PRO A C 1
ATOM 3157 O O . PRO A 1 400 ? 48.500 9.774 20.346 1.00 34.78 400 PRO A O 1
ATOM 3160 N N . ASN A 1 401 ? 49.711 11.371 21.385 1.00 31.92 401 ASN A N 1
ATOM 3161 C CA . ASN A 1 401 ? 48.919 12.565 21.054 1.00 31.92 401 ASN A CA 1
ATOM 3162 C C . ASN A 1 401 ? 48.687 12.790 19.541 1.00 31.92 401 ASN A C 1
ATOM 3164 O O . ASN A 1 401 ? 49.592 12.527 18.747 1.00 31.92 401 ASN A O 1
ATOM 3168 N N . PRO A 1 402 ? 47.542 13.383 19.141 1.00 32.16 402 PRO A N 1
ATOM 3169 C CA . PRO A 1 402 ? 47.283 13.782 17.760 1.00 32.16 402 PRO A CA 1
ATOM 3170 C C . PRO A 1 402 ? 47.951 15.119 17.394 1.00 32.16 402 PRO A C 1
ATOM 3172 O O . PRO A 1 402 ? 47.890 16.100 18.136 1.00 32.16 402 PRO A O 1
ATOM 3175 N N . VAL A 1 403 ? 48.564 15.146 16.209 1.00 32.12 403 VAL A N 1
ATOM 3176 C CA . VAL A 1 403 ? 49.106 16.336 15.540 1.00 32.12 403 VAL A CA 1
ATOM 3177 C C . VAL A 1 403 ? 47.956 17.165 14.960 1.00 32.12 403 VAL A C 1
ATOM 3179 O O . VAL A 1 403 ? 47.074 16.643 14.283 1.00 32.12 403 VAL A O 1
ATOM 3182 N N . SER A 1 404 ? 47.980 18.468 15.233 1.00 28.05 404 SER A N 1
ATOM 3183 C CA . SER A 1 404 ? 47.021 19.471 14.773 1.00 28.05 404 SER A CA 1
ATOM 3184 C C . SER A 1 404 ? 47.175 19.790 13.282 1.00 28.05 404 SER A C 1
ATOM 3186 O O . SER A 1 404 ? 48.229 20.271 12.862 1.00 28.05 404 SER A O 1
ATOM 3188 N N . THR A 1 405 ? 46.106 19.636 12.504 1.00 31.14 405 THR A N 1
ATOM 3189 C CA . THR A 1 405 ? 45.946 20.260 11.179 1.00 31.14 405 THR A CA 1
ATOM 3190 C C . THR A 1 405 ? 44.856 21.337 11.243 1.00 31.14 405 THR A C 1
ATOM 3192 O O . THR A 1 405 ? 43.799 21.079 11.823 1.00 31.14 405 THR A O 1
ATOM 3195 N N . PRO A 1 406 ? 45.081 22.543 10.690 1.00 30.67 406 PRO A N 1
ATOM 3196 C CA . PRO A 1 406 ? 44.150 23.661 10.813 1.00 30.67 406 PRO A CA 1
ATOM 3197 C C . PRO A 1 406 ? 42.910 23.498 9.922 1.00 30.67 406 PRO A C 1
ATOM 3199 O O . PRO A 1 406 ? 42.993 23.131 8.752 1.00 30.67 406 PRO A O 1
ATOM 3202 N N . VAL A 1 407 ? 41.758 23.816 10.513 1.00 32.50 407 VAL A N 1
ATOM 3203 C CA . VAL A 1 407 ? 40.427 23.882 9.897 1.00 32.50 407 VAL A CA 1
ATOM 3204 C C . VAL A 1 407 ? 40.351 25.095 8.956 1.00 32.50 407 VAL A C 1
ATOM 3206 O O . VAL A 1 407 ? 40.660 26.204 9.401 1.00 32.50 407 VAL A O 1
ATOM 3209 N N . PRO A 1 408 ? 39.920 24.952 7.688 1.00 32.19 408 PRO A N 1
ATOM 3210 C CA . PRO A 1 408 ? 39.601 26.100 6.854 1.00 32.19 408 PRO A CA 1
ATOM 3211 C C . PRO A 1 408 ? 38.291 26.756 7.312 1.00 32.19 408 PRO A C 1
ATOM 3213 O O . PRO A 1 408 ? 37.284 26.110 7.600 1.00 32.19 408 PRO A O 1
ATOM 3216 N N . THR A 1 409 ? 38.361 28.076 7.396 1.00 31.91 409 THR A N 1
ATOM 3217 C CA . THR A 1 409 ? 37.369 29.026 7.894 1.00 31.91 409 THR A CA 1
ATOM 3218 C C . THR A 1 409 ? 36.001 28.961 7.212 1.00 31.91 409 THR A C 1
ATOM 3220 O O . THR A 1 409 ? 35.886 28.854 5.995 1.00 31.91 409 THR A O 1
ATOM 3223 N N . SER A 1 410 ? 34.974 29.131 8.045 1.00 33.62 410 SER A N 1
ATOM 3224 C CA . SER A 1 410 ? 33.558 29.355 7.741 1.00 33.62 410 SER A CA 1
ATOM 3225 C C . SER A 1 410 ? 33.285 30.357 6.609 1.00 33.62 410 SER A C 1
ATOM 3227 O O . SER A 1 410 ? 33.696 31.516 6.693 1.00 33.62 410 SER A O 1
ATOM 3229 N N . ASN A 1 411 ? 32.475 29.950 5.626 1.00 34.34 411 ASN A N 1
ATOM 3230 C CA . ASN A 1 411 ? 31.792 30.878 4.722 1.00 34.34 411 ASN A CA 1
ATOM 3231 C C . ASN A 1 411 ? 30.663 31.609 5.478 1.00 34.34 411 ASN A C 1
ATOM 3233 O O . ASN A 1 411 ? 29.979 30.991 6.301 1.00 34.34 411 ASN A O 1
ATOM 3237 N N . PRO A 1 412 ? 30.438 32.909 5.221 1.00 36.41 412 PRO A N 1
ATOM 3238 C CA . PRO A 1 412 ? 29.409 33.681 5.904 1.00 36.41 412 PRO A CA 1
ATOM 3239 C C . PRO A 1 412 ? 27.990 33.248 5.505 1.00 36.41 412 PRO A C 1
ATOM 3241 O O . PRO A 1 412 ? 27.683 32.981 4.345 1.00 36.41 412 PRO A O 1
ATOM 3244 N N . LYS A 1 413 ? 27.116 33.213 6.514 1.00 35.81 413 LYS A N 1
ATOM 3245 C CA . LYS A 1 413 ? 25.673 32.944 6.441 1.00 35.81 413 LYS A CA 1
ATOM 3246 C C . LYS A 1 413 ? 24.980 33.996 5.544 1.00 35.81 413 LYS A C 1
ATOM 3248 O O . LYS A 1 413 ? 25.234 35.184 5.748 1.00 35.81 413 LYS A O 1
ATOM 3253 N N . PRO A 1 414 ? 24.096 33.626 4.598 1.00 36.38 414 PRO A N 1
ATOM 3254 C CA . PRO A 1 414 ? 23.329 34.608 3.834 1.00 36.38 414 PRO A CA 1
ATOM 3255 C C . PRO A 1 414 ? 22.332 35.343 4.744 1.00 36.38 414 PRO A C 1
ATOM 3257 O O . PRO A 1 414 ? 21.658 34.735 5.577 1.00 36.38 414 PRO A O 1
ATOM 3260 N N . THR A 1 415 ? 22.246 36.663 4.591 1.00 42.34 415 THR A N 1
ATOM 3261 C CA . THR A 1 415 ? 21.251 37.520 5.246 1.00 42.34 415 THR A CA 1
ATOM 3262 C C . THR A 1 415 ? 19.832 37.187 4.755 1.00 42.34 415 THR A C 1
ATOM 3264 O O . THR A 1 415 ? 19.643 36.914 3.567 1.00 42.34 415 THR A O 1
ATOM 3267 N N . PRO A 1 416 ? 18.806 37.211 5.628 1.00 37.94 416 PRO A N 1
ATOM 3268 C CA . PRO A 1 416 ? 17.427 36.993 5.203 1.00 37.94 416 PRO A CA 1
ATOM 3269 C C . PRO A 1 416 ? 16.941 38.161 4.331 1.00 37.94 416 PRO A C 1
ATOM 3271 O O . PRO A 1 416 ? 17.070 39.327 4.706 1.00 37.94 416 PRO A O 1
ATOM 3274 N N . LYS A 1 417 ? 16.364 37.847 3.163 1.00 40.50 417 LYS A N 1
ATOM 3275 C CA . LYS A 1 417 ? 15.619 38.819 2.347 1.00 40.50 417 LYS A CA 1
ATOM 3276 C C . LYS A 1 417 ? 14.378 39.298 3.123 1.00 40.50 417 LYS A C 1
ATOM 3278 O O . LYS A 1 417 ? 13.734 38.470 3.768 1.00 40.50 417 LYS A O 1
ATOM 3283 N N . PRO A 1 418 ? 14.006 40.589 3.046 1.00 42.66 418 PRO A N 1
ATOM 3284 C CA . PRO A 1 418 ? 12.744 41.060 3.607 1.00 42.66 418 PRO A CA 1
ATOM 3285 C C . PRO A 1 418 ? 11.551 40.396 2.890 1.00 42.66 418 PRO A C 1
ATOM 3287 O O . PRO A 1 418 ? 11.663 40.061 1.705 1.00 42.66 418 PRO A O 1
ATOM 3290 N N . PRO A 1 419 ? 10.417 40.184 3.582 1.00 42.41 419 PRO A N 1
ATOM 3291 C CA . PRO A 1 419 ? 9.240 39.560 2.990 1.00 42.41 419 PRO A CA 1
ATOM 3292 C C . PRO A 1 419 ? 8.671 40.420 1.854 1.00 42.41 419 PRO A C 1
ATOM 3294 O O . PRO A 1 419 ? 8.616 41.647 1.951 1.00 42.41 419 PRO A O 1
ATOM 3297 N N . LEU A 1 420 ? 8.228 39.761 0.780 1.00 41.56 420 LEU A N 1
ATOM 3298 C CA . LEU A 1 420 ? 7.462 40.392 -0.296 1.00 41.56 420 LEU A CA 1
ATOM 3299 C C . LEU A 1 420 ? 6.140 40.954 0.268 1.00 41.56 420 LEU A C 1
ATOM 3301 O O . LEU A 1 420 ? 5.512 40.291 1.102 1.00 41.56 420 LEU A O 1
ATOM 3305 N N . PRO A 1 421 ? 5.696 42.151 -0.161 1.00 44.56 421 PRO A N 1
ATOM 3306 C CA . PRO A 1 421 ? 4.425 42.710 0.281 1.00 44.56 421 PRO A CA 1
ATOM 3307 C C . PRO A 1 421 ? 3.260 41.811 -0.157 1.00 44.56 421 PRO A C 1
ATOM 3309 O O . PRO A 1 421 ? 3.248 41.288 -1.272 1.00 44.56 421 PRO A O 1
ATOM 3312 N N . LYS A 1 422 ? 2.277 41.628 0.733 1.00 40.16 422 LYS A N 1
ATOM 3313 C CA . LYS A 1 422 ? 1.035 40.905 0.425 1.00 40.16 422 LYS A CA 1
ATOM 3314 C C . LYS A 1 422 ? 0.293 41.625 -0.716 1.00 40.16 422 LYS A C 1
ATOM 3316 O O . LYS A 1 422 ? 0.182 42.850 -0.648 1.00 40.16 422 LYS A O 1
ATOM 3321 N N . PRO A 1 423 ? -0.226 40.912 -1.731 1.00 37.75 423 PRO A N 1
ATOM 3322 C CA . PRO A 1 423 ? -1.047 41.533 -2.762 1.00 37.75 423 PRO A CA 1
ATOM 3323 C C . PRO A 1 423 ? -2.341 42.074 -2.141 1.00 37.75 423 PRO A C 1
ATOM 3325 O O . PRO A 1 423 ? -2.973 41.410 -1.319 1.00 37.75 423 PRO A O 1
ATOM 3328 N N . THR A 1 424 ? -2.708 43.298 -2.508 1.00 49.00 424 THR A N 1
ATOM 3329 C CA . THR A 1 424 ? -3.991 43.918 -2.167 1.00 49.00 424 THR A CA 1
ATOM 3330 C C . THR A 1 424 ? -5.102 43.352 -3.058 1.00 49.00 424 THR A C 1
ATOM 3332 O O . THR A 1 424 ? -4.842 42.904 -4.173 1.00 49.00 424 THR A O 1
ATOM 3335 N N . GLU A 1 425 ? -6.351 43.371 -2.577 1.00 43.53 425 GLU A N 1
ATOM 3336 C CA . GLU A 1 425 ? -7.530 42.785 -3.252 1.00 43.53 425 GLU A CA 1
ATOM 3337 C C . GLU A 1 425 ? -7.712 43.243 -4.712 1.00 43.53 425 GLU A C 1
ATOM 3339 O O . GLU A 1 425 ? -8.209 42.484 -5.543 1.00 43.53 425 GLU A O 1
ATOM 3344 N N . ASN A 1 426 ? -7.213 44.429 -5.069 1.00 45.97 426 ASN A N 1
ATOM 3345 C CA . ASN A 1 426 ? -7.300 44.957 -6.431 1.00 45.97 426 ASN A CA 1
ATOM 3346 C C . ASN A 1 426 ? -6.340 44.296 -7.438 1.00 45.97 426 ASN A C 1
ATOM 3348 O O . ASN A 1 426 ? -6.561 44.421 -8.637 1.00 45.97 426 ASN A O 1
ATOM 3352 N N . THR A 1 427 ? -5.310 43.560 -7.003 1.00 40.72 427 THR A N 1
ATOM 3353 C CA . THR A 1 427 ? -4.359 42.905 -7.926 1.00 40.72 427 THR A CA 1
ATOM 3354 C C . THR A 1 427 ? -4.859 41.544 -8.430 1.00 40.72 427 THR A C 1
ATOM 3356 O O . THR A 1 427 ? -4.351 41.029 -9.422 1.00 40.72 427 THR A O 1
ATOM 3359 N N . ILE A 1 428 ? -5.869 40.958 -7.774 1.00 39.50 428 ILE A N 1
ATOM 3360 C CA . ILE A 1 428 ? -6.456 39.657 -8.146 1.00 39.50 428 ILE A CA 1
ATOM 3361 C C . ILE A 1 428 ? -7.584 39.833 -9.178 1.00 39.50 428 ILE A C 1
ATOM 3363 O O . ILE A 1 428 ? -7.772 38.976 -10.041 1.00 39.50 428 ILE A O 1
ATOM 3367 N N . ILE A 1 429 ? -8.286 40.969 -9.146 1.00 46.22 429 ILE A N 1
ATOM 3368 C CA . ILE A 1 429 ? -9.422 41.253 -10.038 1.00 46.22 429 ILE A CA 1
ATOM 3369 C C . ILE A 1 429 ? -8.947 41.576 -11.468 1.00 46.22 429 ILE A C 1
ATOM 3371 O O . ILE A 1 429 ? -9.552 41.104 -12.431 1.00 46.22 429 ILE A O 1
ATOM 3375 N N . ASP A 1 430 ? -7.810 42.261 -11.628 1.00 41.81 430 ASP A N 1
ATOM 3376 C CA . ASP A 1 430 ? -7.251 42.586 -12.953 1.00 41.81 430 ASP A CA 1
ATOM 3377 C C . ASP A 1 430 ? -6.578 41.392 -13.660 1.00 41.81 430 ASP A C 1
ATOM 3379 O O . ASP A 1 430 ? -6.448 41.384 -14.884 1.00 41.81 430 ASP A O 1
ATOM 3383 N N . GLN A 1 431 ? -6.177 40.346 -12.926 1.00 39.62 431 GLN A N 1
ATOM 3384 C CA . GLN A 1 431 ? -5.587 39.142 -13.531 1.00 39.62 431 GLN A CA 1
ATOM 3385 C C . GLN A 1 431 ? -6.628 38.101 -13.969 1.00 39.62 431 GLN A C 1
ATOM 3387 O O . GLN A 1 431 ? -6.319 37.262 -14.812 1.00 39.62 431 GLN A O 1
ATOM 3392 N N . MET A 1 432 ? -7.866 38.159 -13.464 1.00 39.31 432 MET A N 1
ATOM 3393 C CA . MET A 1 432 ? -8.932 37.234 -13.881 1.00 39.31 432 MET A CA 1
ATOM 3394 C C . MET A 1 432 ? -9.742 37.720 -15.094 1.00 39.31 432 MET A C 1
ATOM 3396 O O . MET A 1 432 ? -10.297 36.894 -15.816 1.00 39.31 432 MET A O 1
ATOM 3400 N N . SER A 1 433 ? -9.762 39.024 -15.389 1.00 44.41 433 SER A N 1
ATOM 3401 C CA . SER A 1 433 ? -10.484 39.591 -16.544 1.00 44.41 433 SER A CA 1
ATOM 3402 C C . SER A 1 433 ? -9.786 39.369 -17.896 1.00 44.41 433 SER A C 1
ATOM 3404 O O . SER A 1 433 ? -10.409 39.515 -18.945 1.00 44.41 433 SER A O 1
ATOM 3406 N N . THR A 1 434 ? -8.513 38.958 -17.895 1.00 43.59 434 THR A N 1
ATOM 3407 C CA . THR A 1 434 ? -7.732 38.682 -19.116 1.00 43.59 434 THR A CA 1
ATOM 3408 C C . THR A 1 434 ? -7.772 37.217 -19.567 1.00 43.59 434 THR A C 1
ATOM 3410 O O . THR A 1 434 ? -7.318 36.914 -20.669 1.00 43.59 434 THR A O 1
ATOM 3413 N N . LEU A 1 435 ? -8.344 36.306 -18.766 1.00 40.47 435 LEU A N 1
ATOM 3414 C CA . LEU A 1 435 ? -8.329 34.859 -19.033 1.00 40.47 435 LEU A CA 1
ATOM 3415 C C . LEU A 1 435 ? -9.675 34.267 -19.488 1.00 40.47 435 LEU A C 1
ATOM 3417 O O . LEU A 1 435 ? -9.682 33.141 -19.981 1.00 40.47 435 LEU A O 1
ATOM 3421 N N . ASN A 1 436 ? -10.801 34.986 -19.383 1.00 43.97 436 ASN A N 1
ATOM 3422 C CA . ASN A 1 436 ? -12.080 34.522 -19.941 1.00 43.97 436 ASN A CA 1
ATOM 3423 C C . ASN A 1 436 ? -13.099 35.671 -20.151 1.00 43.97 436 ASN A C 1
ATOM 3425 O O . ASN A 1 436 ? -13.745 36.083 -19.188 1.00 43.97 436 ASN A O 1
ATOM 3429 N N . PRO A 1 437 ? -13.304 36.175 -21.384 1.00 41.25 437 PRO A N 1
ATOM 3430 C CA . PRO A 1 437 ? -14.214 37.296 -21.653 1.00 41.25 437 PRO A CA 1
ATOM 3431 C C . PRO A 1 437 ? -15.713 36.979 -21.499 1.00 41.25 437 PRO A C 1
ATOM 3433 O O . PRO A 1 437 ? -16.523 37.896 -21.577 1.00 41.25 437 PRO A O 1
ATOM 3436 N N . ASN A 1 438 ? -16.093 35.707 -21.309 1.00 42.25 438 ASN A N 1
ATOM 3437 C CA . ASN A 1 438 ? -17.488 35.247 -21.389 1.00 42.25 438 ASN A CA 1
ATOM 3438 C C . ASN A 1 438 ? -18.038 34.635 -20.085 1.00 42.25 438 ASN A C 1
ATOM 3440 O O . ASN A 1 438 ? -19.016 33.891 -20.119 1.00 42.25 438 ASN A O 1
ATOM 3444 N N . ALA A 1 439 ? -17.436 34.916 -18.929 1.00 38.97 439 ALA A N 1
ATOM 3445 C CA . ALA A 1 439 ? -18.003 34.493 -17.649 1.00 38.97 439 ALA A CA 1
ATOM 3446 C C . ALA A 1 439 ? -19.027 35.529 -17.141 1.00 38.97 439 ALA A C 1
ATOM 3448 O O . ALA A 1 439 ? -18.649 36.591 -16.650 1.00 38.97 439 ALA A O 1
ATOM 3449 N N . GLU A 1 440 ? -20.326 35.229 -17.246 1.00 36.91 440 GLU A N 1
ATOM 3450 C CA . GLU A 1 440 ? -21.373 36.002 -16.562 1.00 36.91 440 GLU A CA 1
ATOM 3451 C C . GLU A 1 440 ? -21.303 35.789 -15.033 1.00 36.91 440 GLU A C 1
ATOM 3453 O O . GLU A 1 440 ? -21.195 34.647 -14.573 1.00 36.91 440 GLU A O 1
ATOM 3458 N N . PRO A 1 441 ? -21.390 36.854 -14.214 1.00 37.28 441 PRO A N 1
ATOM 3459 C CA . PRO A 1 441 ? -21.321 36.737 -12.764 1.00 37.28 441 PRO A CA 1
ATOM 3460 C C . PRO A 1 441 ? -22.698 36.410 -12.163 1.00 37.28 441 PRO A C 1
ATOM 3462 O O . PRO A 1 441 ? -23.578 37.263 -12.074 1.00 37.28 441 PRO A O 1
ATOM 3465 N N . MET A 1 442 ? -22.873 35.183 -11.667 1.00 32.41 442 MET A N 1
ATOM 3466 C CA . MET A 1 442 ? -23.971 34.836 -10.754 1.00 32.41 442 MET A CA 1
ATOM 3467 C C . MET A 1 442 ? -23.604 35.270 -9.327 1.00 32.41 442 MET A C 1
ATOM 3469 O O . MET A 1 442 ? -22.997 34.514 -8.571 1.00 32.41 442 MET A O 1
ATOM 3473 N N . ILE A 1 443 ? -23.957 36.505 -8.959 1.00 34.12 443 ILE A N 1
ATOM 3474 C CA . ILE A 1 443 ? -23.837 37.017 -7.586 1.00 34.12 443 ILE A CA 1
ATOM 3475 C C . ILE A 1 443 ? -25.156 36.759 -6.849 1.00 34.12 443 ILE A C 1
ATOM 3477 O O . ILE A 1 443 ? -26.158 37.431 -7.083 1.00 34.12 443 ILE A O 1
ATOM 3481 N N . GLY A 1 444 ? -25.145 35.787 -5.936 1.00 29.39 444 GLY A N 1
ATOM 3482 C CA . GLY A 1 444 ? -26.142 35.665 -4.875 1.00 29.39 444 GLY A CA 1
ATOM 3483 C C . GLY A 1 444 ? -25.720 36.506 -3.670 1.00 29.39 444 GLY A C 1
ATOM 3484 O O . GLY A 1 444 ? -24.631 36.315 -3.136 1.00 29.39 444 GLY A O 1
ATOM 3485 N N . ASN A 1 445 ? -26.576 37.442 -3.257 1.00 33.91 445 ASN A N 1
ATOM 3486 C CA . ASN A 1 445 ? -26.393 38.279 -2.070 1.00 33.91 445 ASN A CA 1
ATOM 3487 C C . ASN A 1 445 ? -26.217 37.429 -0.801 1.00 33.91 445 ASN A C 1
ATOM 3489 O O . ASN A 1 445 ? -27.118 36.672 -0.439 1.00 33.91 445 ASN A O 1
ATOM 3493 N N . ILE A 1 446 ? -25.107 37.621 -0.086 1.00 32.09 446 ILE A N 1
ATOM 3494 C CA . ILE A 1 446 ? -24.948 37.181 1.304 1.00 32.09 446 ILE A CA 1
ATOM 3495 C C . ILE A 1 446 ? -24.739 38.435 2.157 1.00 32.09 446 ILE A C 1
ATOM 3497 O O . ILE A 1 446 ? -23.712 39.103 2.072 1.00 32.09 446 ILE A O 1
ATOM 3501 N N . ASP A 1 447 ? -25.758 38.755 2.952 1.00 31.52 447 ASP A N 1
ATOM 3502 C CA . ASP A 1 447 ? -25.748 39.785 3.989 1.00 31.52 447 ASP A CA 1
ATOM 3503 C C . ASP A 1 447 ? -25.021 39.234 5.228 1.00 31.52 447 ASP A C 1
ATOM 3505 O O . ASP A 1 447 ? -25.466 38.261 5.840 1.00 31.52 447 ASP A O 1
ATOM 3509 N N . LEU A 1 448 ? -23.881 39.833 5.581 1.00 33.34 448 LEU A N 1
ATOM 3510 C CA . LEU A 1 448 ? -23.144 39.565 6.817 1.00 33.34 448 LEU A CA 1
ATOM 3511 C C . LEU A 1 448 ? -23.169 40.816 7.702 1.00 33.34 448 LEU A C 1
ATOM 3513 O O . LEU A 1 448 ? -22.174 41.525 7.843 1.00 33.34 448 LEU A O 1
ATOM 3517 N N . LYS A 1 449 ? -24.306 41.067 8.353 1.00 31.88 449 LYS A N 1
ATOM 3518 C CA . LYS A 1 449 ? -24.337 41.830 9.607 1.00 31.88 449 LYS A CA 1
ATOM 3519 C C . LYS A 1 449 ? -24.198 40.871 10.786 1.00 31.88 449 LYS A C 1
ATOM 3521 O O . LYS A 1 449 ? -25.170 40.261 11.220 1.00 31.88 449 LYS A O 1
ATOM 3526 N N . GLY A 1 450 ? -22.983 40.757 11.317 1.00 33.94 450 GLY A N 1
ATOM 3527 C CA . GLY A 1 450 ? -22.772 40.241 12.670 1.00 33.94 450 GLY A CA 1
ATOM 3528 C C . GLY A 1 450 ? -23.161 41.296 13.719 1.00 33.94 450 GLY A C 1
ATOM 3529 O O . GLY A 1 450 ? -23.021 42.491 13.445 1.00 33.94 450 GLY A O 1
ATOM 3530 N N . PRO A 1 451 ? -23.645 40.907 14.911 1.00 37.31 451 PRO A N 1
ATOM 3531 C CA . PRO A 1 451 ? -23.765 41.830 16.025 1.00 37.31 451 PRO A CA 1
ATOM 3532 C C . PRO A 1 451 ? -22.436 41.947 16.780 1.00 37.31 451 PRO A C 1
ATOM 3534 O O . PRO A 1 451 ? -21.784 40.957 17.105 1.00 37.31 451 PRO A O 1
ATOM 3537 N N . SER A 1 452 ? -22.069 43.191 17.064 1.00 37.66 452 SER A N 1
ATOM 3538 C CA . SER A 1 452 ? -20.997 43.594 17.965 1.00 37.66 452 SER A CA 1
ATOM 3539 C C . SER A 1 452 ? -21.381 43.324 19.424 1.00 37.66 452 SER A C 1
ATOM 3541 O O . SER A 1 452 ? -22.403 43.846 19.870 1.00 37.66 452 SER A O 1
ATOM 3543 N N . GLN A 1 453 ? -20.552 42.578 20.160 1.00 39.34 453 GLN A N 1
ATOM 3544 C CA . GLN A 1 453 ? -19.941 42.947 21.453 1.00 39.34 453 GLN A CA 1
ATOM 3545 C C . GLN A 1 453 ? -19.058 41.817 21.977 1.00 39.34 453 GLN A C 1
ATOM 3547 O O . GLN A 1 453 ? -19.503 40.650 21.924 1.00 39.34 453 GLN A O 1
#

Secondary structure (DSSP, 8-state):
-GGG-EEEEEESS--SHHHHHHTT-EEEE-STT-S----TT-------TT--HHHHHHHHHHHHHHHHH----HHHHHHHHHHHHHHHHHTT--SSHHHHHHSPPP-HHHHHHHHHH-SSHHHHHHHHHHHHHHTSTT-SSSSS-------SSEEEEE-TTS-GGGHHHHHHHHHHHHHHHHTTS---EEEEETTGGGGTSSHHHHHHHHHHHHHGGGGTEEEEE--S-HHHHHHSHHHHHHHHH-SEEEEE---TTTHHHHHHHTT--HHHHHHHHH--TTEEEEEETTEEEEEE----HHHHHHH---HHHHHHHHHTTSSPPPP--------------SS-----EE-TTSPEEP------------PPPP-PPP-PPPP-----PPPPPPPPPPPPPPPP-PPPP-PPPPPPPPPPPPPPTHHHHHHHTTT-TT-----------PPP-

InterPro domains:
  IPR027417 P-loop containing nucleoside triphosphate hydrolase [G3DSA:3.40.50.300] (4-297)
  IPR027417 P-loop containing nucleoside triphosphate hydrolase [SSF52540] (4-309)
  IPR043964 TraG, P-loop domain [PF19044] (4-281)

Sequence (453 aa):
MVFGAEVIIIDPEEEYRTLCDAVGGNYIDFSPDSPAKINPFDLSGIAVEGENELGQKLLSLHTLLKLIMGELNPKEEAVLDRALIETYRMKGITPDPETQMTKEPPVMEDLYKVLLGAAEPEARGMAERLEKFIRGSLSGIFDSQSTIQLGNKMTVFSTKNLEELLRPIAFYMILDYVWTTIRKDLKKRILIVEEAWYLMENEDSARFIYGIAKRARKYYLGLTTISQDVDDFLKSNYGKAIVTNSSIQILLKQHPAAIDLVADTFYLSEGEKRLLLGAGQGEGLFFAGTNHVAIKIKASPEEHKLITTDPKEILRLREEGIIAQKPVVEAQKPAYQPYKPEDTQKYETYDKEGQPKTEFQPKSSNTTGTPPPNTPVEITKPNNRINSTPQQAPPPAKNPNPVSTPVPTSNPKPTPKPPLPKPTENTIIDQMSTLNPNAEPMIGNIDLKGPSQ

Organism: NCBI:txid2053526